Protein AF-A0A846XDI3-F1 (afdb_monomer)

Nearest PDB structures (foldseek):
  8opx-assembly1_C  TM=9.085E-01  e=6.953E-46  Mycobacterium tuberculosis H37Rv
  8oqv-assembly1_D  TM=9.096E-01  e=8.017E-44  Mycobacterium tuberculosis H37Rv
  8gqj-assembly1_A  TM=9.078E-01  e=5.969E-42  Pseudomonas aeruginosa PAO1
  1wl4-assembly1_A  TM=8.939E-01  e=2.197E-42  Homo sapiens
  6arl-assembly1_B  TM=8.834E-01  e=3.616E-35  Aspergillus fumigatus Af293

Solvent-accessible surface area (backbone atoms only — not comparable to full-atom values): 19401 Å² total; per-residue (Å²): 117,50,56,38,20,33,54,49,45,39,22,40,35,27,17,29,59,77,37,72,46,37,66,50,52,51,25,52,52,35,7,53,36,51,48,52,54,29,58,79,65,79,44,79,49,78,75,38,57,34,35,30,16,4,35,53,66,56,42,76,73,41,24,94,40,29,41,39,50,4,42,51,69,55,70,41,53,85,85,46,49,49,42,53,40,68,50,37,39,24,8,5,39,51,17,39,43,52,38,48,50,35,24,34,72,66,78,32,50,24,28,36,15,16,12,33,27,50,35,50,73,52,47,90,60,64,76,52,50,88,87,41,86,86,49,62,101,57,46,73,72,48,49,76,79,44,65,82,57,54,72,71,55,10,41,31,47,43,19,56,77,66,69,53,51,55,68,59,31,30,48,50,28,32,49,22,22,53,25,29,49,50,30,59,74,70,50,72,53,62,91,35,49,42,70,42,80,19,52,37,59,49,101,85,69,47,76,78,50,69,43,81,43,77,60,59,56,40,61,59,97,68,46,53,72,64,42,69,73,53,64,40,77,47,75,92,41,88,72,64,50,61,50,23,86,57,25,20,35,34,64,8,19,30,21,14,34,32,40,34,26,19,48,68,52,29,59,76,70,71,46,63,64,43,26,32,62,76,46,63,49,78,41,81,46,60,44,54,48,17,45,61,10,35,46,65,17,4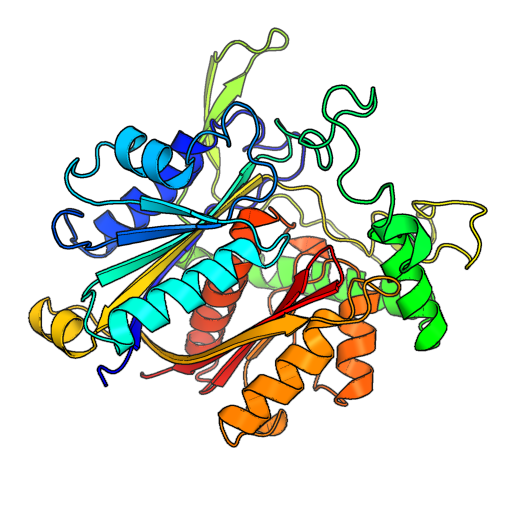7,54,55,50,30,62,73,69,74,47,60,77,86,65,46,50,33,33,29,58,57,24,65,29,34,38,46,49,53,48,43,32,63,78,66,68,51,65,66,85,33,42,36,67,54,22,35,16,45,12,45,31,40,15,42,4,8,41,31,28,40,33,49,34,50,33,55,55,47,27,58,74,70,69,35,51,27,25,39,29,31,22,39,10,69,82,6,19,10,24,22,37,36,37,35,51,70,111

Secondary structure (DSSP, 8-state):
-PPEEEEEEEE---EETTSTTTT--HHHHHHHHHHHHHHTTT--STT--EEEEE-S--SGGGTTTHHHHHHHHTT--TT--EEEE-BTBTHHHHHHHHHHHHHHHTS-SEEEEEEEEETTTS-TTTTS-TT-TT--TT-THHHHHS----HHHHHHHHHHHTT--HHHHHHHHHHHHHHHHHHHHTTTTGGGBPPEEEEEE-TTS-EEEEEEE-S-S------HHHHHTSPBSSTT-SSPP--BTTSBPPPEEEEEEEEEEEHHHHHHTTPPP-EEEEEEEEEE--TTT---THHHHHHHHHHHHT--GGG-SEEEE--SBHHHHHHHHHHHT--TTSBSTT--HHHH---TTTHHHHHHHHHHHHHHHHT-SEEEEEEEETTTEEEEEEEEE--

pLDDT: mean 96.47, std 4.74, range [61.22, 98.94]

Radius of gyration: 19.84 Å; Cα contacts (8 Å, |Δi|>4): 1011; chains: 1; bounding box: 53×51×56 Å

Sequence (395 aa):
MSQVVIVDAVRSPIGKRKGGLAHMHSNELLGDVLAGLLERNDLTGAEVDHVVGGCVLQLGMQAANVTRNAWLSAGLPLEVPAATINAQCGSSQEALRMAQAQIASGEADIVIACGVEVMSRIPLGSNVPREGRYGNPRDGRYATVHEPTIQFEGADRIAEHWNLDRSLLDRYAETSQNRAALAWEQNRFGSQIIAIEAPVVDDHGRAVGTKKITRDEGMRPTTTEGLAQLRTVQPGRVPAGRHTAGNSSQVSDGASAVLLMSSEKADRLGLRPRARVVGSVLVGTDPVLMLTGPIPATEKILARAGLGLSDIDVVEINEAFASVVCAWAYEYGADMDRVNVNGGAIALGHPVGATGTILITKALYELERVGGRFGLTTMCCGGGLGTGTIIERLS

Foldseek 3Di:
DFFKFFLAKAKAAWAFQVGQALLPQFLQQQLLQVVVGQVVQVHLLPQAQEEEFFDAQQDDSNHDFSVLSSCVVNVGDPPYYYGYDYPFLCRLVVQVQVVVVCQVVVVHFKYKRKYWFNCNVPPPCNSCDPVCPVHDPCDDVNVVVAPPDDPQQLLLVLCVVQVPALLNLLVLLQQLLVLQVVCVVVVLRQVRHRWDFGFDADPVRHGPGTDIDRHQDQHDNGDSVNSVPFDFPDPPDPVHGSDGLSFAFGRITMMMMIMMGRPVVCVVSVRDGFKTWLHKDKDFARLSSQWLAQQVQVVVSCVVSVHALVLAQAEEEASRGSSNVVSSCVNRVHDVCRYSSNHHRSRRGRSSRGVSSVSVNSQSSVCVVVVRFKYKYKTGGHRGMIMIIIMGTDD

Mean predicted aligned error: 3.22 Å

Structure (mmCIF, N/CA/C/O backbone):
data_AF-A0A846XDI3-F1
#
_entry.id   AF-A0A846XDI3-F1
#
loop_
_atom_site.group_PDB
_atom_site.id
_atom_site.type_symbol
_atom_site.label_atom_id
_atom_site.label_alt_id
_atom_site.label_comp_id
_atom_site.label_asym_id
_atom_site.label_entity_id
_atom_site.label_seq_id
_atom_site.pdbx_PDB_ins_code
_atom_site.Cartn_x
_atom_site.Cartn_y
_atom_site.Cartn_z
_atom_site.occupancy
_atom_site.B_iso_or_equiv
_atom_site.auth_seq_id
_atom_site.auth_comp_id
_atom_site.auth_asym_id
_atom_site.auth_atom_id
_atom_site.pdbx_PDB_model_num
ATOM 1 N N . MET A 1 1 ? -16.725 -15.491 17.345 1.00 61.22 1 MET A N 1
ATOM 2 C CA . MET A 1 1 ? -15.590 -14.746 16.764 1.00 61.22 1 MET A CA 1
ATOM 3 C C . MET A 1 1 ? -16.071 -13.335 16.532 1.00 61.22 1 MET A C 1
ATOM 5 O O . MET A 1 1 ? -17.163 -13.186 15.991 1.00 61.22 1 MET A O 1
ATOM 9 N N . SER A 1 2 ? -15.308 -12.343 16.975 1.00 81.19 2 SER A N 1
ATOM 10 C CA . SER A 1 2 ? -15.668 -10.935 16.815 1.00 81.19 2 SER A CA 1
ATOM 11 C C . SER A 1 2 ? -15.652 -10.556 15.335 1.00 81.19 2 SER A C 1
ATOM 13 O O . SER A 1 2 ? -14.736 -10.933 14.601 1.00 81.19 2 SER A O 1
ATOM 15 N N . GLN A 1 3 ? -16.673 -9.834 14.876 1.00 93.44 3 GLN A N 1
ATOM 16 C CA . GLN A 1 3 ? -16.677 -9.284 13.524 1.00 93.44 3 GLN A CA 1
ATOM 17 C C . GLN A 1 3 ? -15.628 -8.169 13.447 1.00 93.44 3 GLN A C 1
ATOM 19 O O . GLN A 1 3 ? -15.707 -7.193 14.190 1.00 93.44 3 GLN A O 1
ATOM 24 N N . VAL A 1 4 ? -14.650 -8.319 12.552 1.00 98.31 4 VAL A N 1
ATOM 25 C CA . VAL A 1 4 ? -13.593 -7.321 12.340 1.00 98.31 4 VAL A CA 1
ATOM 26 C C . VAL A 1 4 ? -14.058 -6.298 11.313 1.00 98.31 4 VAL A C 1
ATOM 28 O O . VAL A 1 4 ? -14.376 -6.652 10.170 1.00 98.31 4 VAL A O 1
ATOM 31 N N . VAL A 1 5 ? -14.071 -5.032 11.712 1.00 98.75 5 VAL A N 1
ATOM 32 C CA . VAL A 1 5 ? -14.507 -3.912 10.881 1.00 98.75 5 VAL A CA 1
ATOM 33 C C . VAL A 1 5 ? -13.380 -2.917 10.647 1.00 98.75 5 VAL A C 1
ATOM 35 O O . VAL A 1 5 ? -12.508 -2.737 11.490 1.00 98.75 5 VAL A O 1
ATOM 38 N N . ILE A 1 6 ? -13.408 -2.276 9.484 1.00 98.88 6 ILE A N 1
ATOM 39 C CA . ILE A 1 6 ? -12.600 -1.105 9.162 1.00 98.88 6 ILE A CA 1
ATOM 40 C C . ILE A 1 6 ? -13.433 0.123 9.520 1.00 98.88 6 ILE A C 1
ATOM 42 O O . ILE A 1 6 ? -14.530 0.303 8.981 1.00 98.88 6 ILE A O 1
ATOM 46 N N . VAL A 1 7 ? -12.908 0.950 10.420 1.00 98.75 7 VAL A N 1
ATOM 47 C CA . VAL A 1 7 ? -13.527 2.221 10.825 1.00 98.75 7 VAL A CA 1
ATOM 48 C C . VAL A 1 7 ? -13.012 3.372 9.977 1.00 98.75 7 VAL A C 1
ATOM 50 O O . VAL A 1 7 ? -13.796 4.212 9.553 1.00 98.75 7 VAL A O 1
ATOM 53 N N . ASP A 1 8 ? -11.717 3.391 9.665 1.00 98.81 8 ASP A N 1
ATOM 54 C CA . ASP A 1 8 ? -11.138 4.399 8.782 1.00 98.81 8 ASP A CA 1
ATOM 55 C C . ASP A 1 8 ? -9.862 3.885 8.104 1.00 98.81 8 ASP A C 1
ATOM 57 O O . ASP A 1 8 ? -9.258 2.898 8.533 1.00 98.81 8 ASP A O 1
ATOM 61 N N . ALA A 1 9 ? -9.466 4.533 7.014 1.00 98.88 9 ALA A N 1
ATOM 62 C CA . ALA A 1 9 ? -8.276 4.190 6.253 1.00 98.88 9 ALA A CA 1
ATOM 63 C C . ALA A 1 9 ? -7.713 5.438 5.571 1.00 98.88 9 ALA A C 1
ATOM 65 O O . ALA A 1 9 ? -8.425 6.143 4.860 1.00 98.88 9 ALA A O 1
ATOM 66 N N . VAL A 1 10 ? -6.424 5.708 5.752 1.00 98.94 10 VAL A N 1
ATOM 67 C CA . VAL A 1 10 ? -5.772 6.905 5.212 1.00 98.94 10 VAL A CA 1
ATOM 68 C C . VAL A 1 10 ? -4.392 6.590 4.653 1.00 98.94 10 VAL A C 1
ATOM 70 O O . VAL A 1 10 ? -3.795 5.545 4.922 1.00 98.94 10 VAL A O 1
ATOM 73 N N . ARG A 1 11 ? -3.871 7.502 3.840 1.00 98.94 11 ARG A N 1
ATOM 74 C CA . ARG A 1 11 ? -2.534 7.420 3.258 1.00 98.94 11 ARG A CA 1
ATOM 75 C C . ARG A 1 11 ? -1.904 8.798 3.129 1.00 98.94 11 ARG A C 1
ATOM 77 O O . ARG A 1 11 ? -2.608 9.799 3.031 1.00 98.94 11 ARG A O 1
ATOM 84 N N . SER A 1 12 ? -0.582 8.850 3.066 1.00 98.94 12 SER A N 1
ATOM 85 C CA . SER A 1 12 ? 0.106 10.027 2.548 1.00 98.94 12 SER A CA 1
ATOM 86 C C . 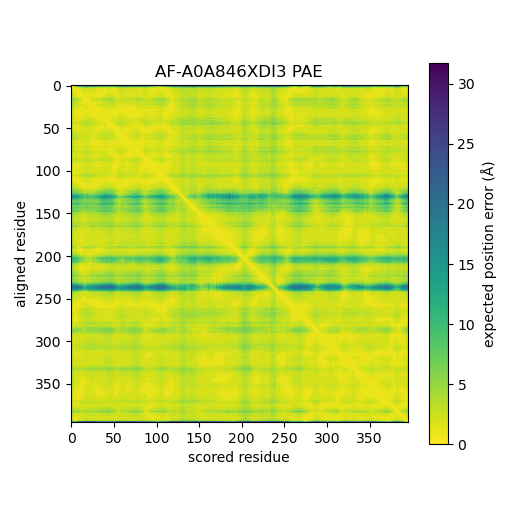SER A 1 12 ? -0.166 10.171 1.039 1.00 98.94 12 SER A C 1
ATOM 88 O O . SER A 1 12 ? -0.580 9.207 0.371 1.00 98.94 12 SER A O 1
ATOM 90 N N . PRO A 1 13 ? 0.138 11.333 0.439 1.00 98.69 13 PRO A N 1
ATOM 91 C CA . PRO A 1 13 ? 0.445 11.376 -0.980 1.00 98.69 13 PRO A CA 1
ATOM 92 C C . PRO A 1 13 ? 1.602 10.423 -1.290 1.00 98.69 13 PRO A C 1
ATOM 94 O O . PRO A 1 13 ? 2.444 10.149 -0.431 1.00 98.69 13 PRO A O 1
ATOM 97 N N . ILE A 1 14 ? 1.653 9.925 -2.517 1.00 98.88 14 ILE A N 1
ATOM 98 C CA . ILE A 1 14 ? 2.752 9.103 -3.006 1.00 98.88 14 ILE A CA 1
ATOM 99 C C . ILE A 1 14 ? 3.731 10.012 -3.750 1.00 98.88 14 ILE A C 1
ATOM 101 O O . ILE A 1 14 ? 3.428 10.565 -4.812 1.00 98.88 14 ILE A O 1
ATOM 105 N N . GLY A 1 15 ? 4.918 10.173 -3.169 1.00 98.50 15 GLY A N 1
ATOM 106 C CA . GLY A 1 15 ? 6.022 10.907 -3.772 1.00 98.50 15 GLY A CA 1
ATOM 107 C C . GLY A 1 15 ? 6.727 10.055 -4.822 1.00 98.50 15 GLY A C 1
ATOM 108 O O . GLY A 1 15 ? 6.882 8.843 -4.657 1.00 98.50 15 GLY A O 1
ATOM 109 N N . LYS A 1 16 ? 7.190 10.674 -5.907 1.00 97.69 16 LYS A N 1
ATOM 110 C CA . LYS A 1 16 ? 8.084 9.990 -6.856 1.00 97.69 16 LYS A CA 1
ATOM 111 C C . LYS A 1 16 ? 9.509 9.979 -6.306 1.00 97.69 16 LYS A C 1
ATOM 113 O O . LYS A 1 16 ? 9.864 10.816 -5.481 1.00 97.69 16 LYS A O 1
ATOM 118 N N . ARG A 1 17 ? 10.375 9.098 -6.814 1.00 96.31 17 ARG A N 1
ATOM 119 C CA . ARG A 1 17 ? 11.804 9.126 -6.462 1.00 96.31 17 ARG A CA 1
ATOM 120 C C . ARG A 1 17 ? 12.406 10.524 -6.681 1.00 96.31 17 ARG A C 1
ATOM 122 O O . ARG A 1 17 ? 12.329 11.046 -7.794 1.00 96.31 17 ARG A O 1
ATOM 129 N N . LYS A 1 18 ? 13.079 11.075 -5.662 1.00 94.62 18 LYS A N 1
ATOM 130 C CA . LYS A 1 18 ? 13.592 12.468 -5.633 1.00 94.62 18 LYS A CA 1
ATOM 131 C C . LYS A 1 18 ? 12.487 13.538 -5.740 1.00 94.62 18 LYS A C 1
ATOM 133 O O . LYS A 1 18 ? 12.727 14.625 -6.258 1.00 94.62 18 LYS A O 1
ATOM 138 N N . GLY A 1 19 ? 11.274 13.193 -5.326 1.00 96.44 19 GLY A N 1
ATOM 139 C CA . GLY A 1 19 ? 10.112 14.069 -5.266 1.00 96.44 19 GLY A CA 1
ATOM 140 C C . GLY A 1 19 ? 9.956 14.765 -3.915 1.00 96.44 19 GLY A C 1
ATOM 141 O O . GLY A 1 19 ? 10.907 14.859 -3.140 1.00 96.44 19 GLY A O 1
ATOM 142 N N . GLY A 1 20 ? 8.750 15.249 -3.623 1.00 96.88 20 GLY A N 1
ATOM 143 C CA . GLY A 1 20 ? 8.457 16.064 -2.443 1.00 96.88 20 GLY A CA 1
ATOM 144 C C . GLY A 1 20 ? 8.664 15.347 -1.110 1.00 96.88 20 GLY A C 1
ATOM 145 O O . GLY A 1 20 ? 8.985 15.996 -0.124 1.00 96.88 20 GLY A O 1
ATOM 146 N N . LEU A 1 21 ? 8.549 14.016 -1.083 1.00 98.06 21 LEU A N 1
ATOM 147 C CA . LEU A 1 21 ? 8.751 13.201 0.123 1.00 98.06 21 LEU A CA 1
ATOM 148 C C . LEU A 1 21 ? 10.166 12.610 0.239 1.00 98.06 21 LEU A C 1
ATOM 150 O O . LEU A 1 21 ? 10.461 11.907 1.202 1.00 98.06 21 LEU A O 1
ATOM 154 N N . ALA A 1 22 ? 11.069 12.901 -0.702 1.00 96.94 22 ALA A N 1
ATOM 155 C CA . ALA A 1 22 ? 12.364 12.224 -0.803 1.00 96.94 22 ALA A CA 1
ATOM 156 C C . ALA A 1 22 ? 13.315 12.462 0.383 1.00 96.94 22 ALA A C 1
ATOM 158 O O . ALA A 1 22 ? 14.290 11.726 0.545 1.00 96.94 22 ALA A O 1
ATOM 159 N N . HIS A 1 23 ? 13.057 13.499 1.180 1.00 95.94 23 HIS A N 1
ATOM 160 C CA . HIS A 1 23 ? 13.852 13.875 2.350 1.00 95.94 23 HIS A CA 1
ATOM 161 C C . HIS A 1 23 ? 13.124 13.645 3.677 1.00 95.94 23 HIS A C 1
ATOM 163 O O . HIS A 1 23 ? 13.690 13.953 4.723 1.00 95.94 23 HIS A O 1
ATOM 169 N N . MET A 1 24 ? 11.913 13.082 3.646 1.00 97.06 24 MET A N 1
ATOM 170 C CA . MET A 1 24 ? 11.201 12.697 4.862 1.00 97.06 24 MET A CA 1
ATOM 171 C C . MET A 1 24 ? 11.968 11.626 5.625 1.00 97.06 24 MET A C 1
ATOM 173 O O . MET A 1 24 ? 12.475 10.677 5.019 1.00 97.06 24 MET A O 1
ATOM 177 N N . HIS A 1 25 ? 11.983 11.723 6.955 1.00 97.75 25 HIS A N 1
ATOM 178 C CA . HIS A 1 25 ? 12.324 10.576 7.779 1.00 97.75 25 HIS A CA 1
ATOM 179 C C . HIS A 1 25 ? 11.159 9.564 7.759 1.00 97.75 25 HIS A C 1
ATOM 181 O O . HIS A 1 25 ? 10.000 9.949 7.860 1.00 97.75 25 HIS A O 1
ATOM 187 N N . SER A 1 26 ? 11.425 8.257 7.658 1.00 98.25 26 SER A N 1
ATOM 188 C CA . SER A 1 26 ? 10.387 7.215 7.561 1.00 98.25 26 SER A CA 1
ATOM 189 C C . SER A 1 26 ? 9.523 7.145 8.816 1.00 98.25 26 SER A C 1
ATOM 191 O O . SER A 1 26 ? 8.316 6.951 8.709 1.00 98.25 26 SER A O 1
ATOM 193 N N . ASN A 1 27 ? 10.131 7.347 9.991 1.00 98.50 27 ASN A N 1
ATOM 194 C CA . ASN A 1 27 ? 9.398 7.439 11.258 1.00 98.50 27 ASN A CA 1
ATOM 195 C C . ASN A 1 27 ? 8.446 8.643 11.288 1.00 98.50 27 ASN A C 1
ATOM 197 O O . ASN A 1 27 ? 7.336 8.499 11.775 1.00 98.50 27 ASN A O 1
ATOM 201 N N . GLU A 1 28 ? 8.859 9.799 10.760 1.00 98.50 28 GLU A N 1
ATOM 202 C CA . GLU A 1 28 ? 8.017 11.003 10.709 1.00 98.50 28 GLU A CA 1
ATOM 203 C C . GLU A 1 28 ? 6.890 10.816 9.691 1.00 98.50 28 GLU A C 1
ATOM 205 O O . GLU A 1 28 ? 5.731 10.981 10.032 1.00 98.50 28 GLU A O 1
ATOM 210 N N . LEU A 1 29 ? 7.199 10.335 8.480 1.00 98.88 29 LEU A N 1
ATOM 211 C CA . LEU A 1 29 ? 6.191 10.094 7.445 1.00 98.88 29 LEU A CA 1
ATOM 212 C C . LEU A 1 29 ? 5.101 9.111 7.896 1.00 98.88 29 LEU A C 1
ATOM 214 O O . LEU A 1 29 ? 3.918 9.349 7.665 1.00 98.88 29 LEU A O 1
ATOM 218 N N . LEU A 1 30 ? 5.486 7.989 8.512 1.00 98.94 30 LEU A N 1
ATOM 219 C CA . LEU A 1 30 ? 4.510 7.043 9.052 1.00 98.94 30 LEU A CA 1
ATOM 220 C C . LEU A 1 30 ? 3.821 7.602 10.304 1.00 98.94 30 LEU A C 1
ATOM 222 O O . LEU A 1 30 ? 2.625 7.386 10.476 1.00 98.94 30 LEU A O 1
ATOM 226 N N . GLY A 1 31 ? 4.558 8.318 11.154 1.00 98.88 31 GLY A N 1
ATOM 227 C CA . GLY A 1 31 ? 4.043 8.954 12.362 1.00 98.88 31 GLY A CA 1
ATOM 228 C C . GLY A 1 31 ? 2.932 9.957 12.060 1.00 98.88 31 GLY A C 1
ATOM 229 O O . GLY A 1 31 ? 1.862 9.853 12.649 1.00 98.88 31 GLY A O 1
ATOM 230 N N . ASP A 1 32 ? 3.133 10.835 11.077 1.00 98.88 32 ASP A N 1
ATOM 231 C CA . ASP A 1 32 ? 2.143 11.814 10.614 1.00 98.88 32 ASP A CA 1
ATOM 232 C C . ASP A 1 32 ? 0.864 11.131 10.114 1.00 98.88 32 ASP A C 1
ATOM 234 O O . ASP A 1 32 ? -0.247 11.562 10.416 1.00 98.88 32 ASP A O 1
ATOM 238 N N . VAL A 1 33 ? 1.002 10.027 9.371 1.00 98.94 33 VAL A N 1
ATOM 239 C CA . VAL A 1 33 ? -0.145 9.247 8.882 1.00 98.94 33 VAL A CA 1
ATOM 240 C C . VAL A 1 33 ? -0.898 8.573 10.034 1.00 98.94 33 VAL A C 1
ATOM 242 O O . VAL A 1 33 ? -2.128 8.554 10.018 1.00 98.94 33 VAL A O 1
ATOM 245 N N . LEU A 1 34 ? -0.190 8.030 11.028 1.00 98.94 34 LEU A N 1
ATOM 246 C CA . LEU A 1 34 ? -0.795 7.406 12.210 1.00 98.94 34 LEU A CA 1
ATOM 247 C C . LEU A 1 34 ? -1.503 8.440 13.095 1.00 98.94 34 LEU A C 1
ATOM 249 O O . LEU A 1 34 ? -2.652 8.228 13.473 1.00 98.94 34 LEU A O 1
ATOM 253 N N . ALA A 1 35 ? -0.850 9.566 13.382 1.00 98.81 35 ALA A N 1
ATOM 254 C CA . ALA A 1 35 ? -1.432 10.658 14.153 1.00 98.81 35 ALA A CA 1
ATOM 255 C C . ALA A 1 35 ? -2.651 11.250 13.436 1.00 98.81 35 ALA A C 1
ATOM 257 O O . ALA A 1 35 ? -3.713 11.367 14.039 1.00 98.81 35 ALA A O 1
ATOM 258 N N . GLY A 1 36 ? -2.541 11.517 12.131 1.00 98.75 36 GLY A N 1
ATOM 259 C CA . GLY A 1 36 ? -3.647 12.034 11.328 1.00 98.75 36 GLY A CA 1
ATOM 260 C C . GLY A 1 36 ? -4.832 11.069 11.216 1.00 98.75 36 GLY A C 1
ATOM 261 O O . GLY A 1 36 ? -5.969 11.523 11.118 1.00 98.75 36 GLY A O 1
ATOM 262 N N . LEU A 1 37 ? -4.598 9.748 11.252 1.00 98.88 37 LEU A N 1
ATOM 263 C CA . LEU A 1 37 ? -5.659 8.735 11.347 1.00 98.88 37 LEU A CA 1
ATOM 264 C C . LEU A 1 37 ? -6.386 8.803 12.696 1.00 98.88 37 LEU A C 1
ATOM 266 O O . LEU A 1 37 ? -7.610 8.725 12.723 1.00 98.88 37 LEU A O 1
ATOM 270 N N . LEU A 1 38 ? -5.651 8.922 13.802 1.00 98.81 38 LEU A N 1
ATOM 271 C CA . LEU A 1 38 ? -6.233 8.972 15.144 1.00 98.81 38 LEU A CA 1
ATOM 272 C C . LEU A 1 38 ? -6.988 10.284 15.387 1.00 98.81 38 LEU A C 1
ATOM 274 O O . LEU A 1 38 ? -8.137 10.248 15.818 1.00 98.81 38 LEU A O 1
ATOM 278 N N . GLU A 1 39 ? -6.381 11.419 15.029 1.00 98.44 39 GLU A N 1
ATOM 279 C CA . GLU A 1 39 ? -6.948 12.761 15.207 1.00 98.44 39 GLU A CA 1
ATOM 280 C C . GLU A 1 39 ? -8.316 12.890 14.531 1.00 98.44 39 GLU A C 1
ATOM 282 O O . GLU A 1 39 ? -9.282 13.313 15.157 1.00 98.44 39 GLU A O 1
ATOM 287 N N . ARG A 1 40 ? -8.443 12.454 13.271 1.00 97.81 40 ARG A N 1
ATOM 288 C CA . ARG A 1 40 ? -9.714 12.547 12.527 1.00 97.81 40 ARG A CA 1
ATOM 289 C C . ARG A 1 40 ? -10.802 11.571 12.996 1.00 97.81 40 ARG A C 1
ATOM 291 O O . ARG A 1 40 ? -11.914 11.637 12.478 1.00 97.81 40 ARG A O 1
ATOM 298 N N . ASN A 1 41 ? -10.469 10.648 13.899 1.00 98.38 41 ASN A N 1
ATOM 299 C CA . ASN A 1 41 ? -11.403 9.708 14.523 1.00 98.38 41 ASN A CA 1
ATOM 300 C C . ASN A 1 41 ? -11.566 9.978 16.029 1.00 98.38 41 ASN A C 1
ATOM 302 O O . ASN A 1 41 ? -12.095 9.122 16.732 1.00 98.38 41 ASN A O 1
ATOM 306 N N . ASP A 1 42 ? -11.102 11.132 16.525 1.00 97.81 42 ASP A N 1
ATOM 307 C CA . ASP A 1 42 ? -11.184 11.526 17.937 1.00 97.81 42 ASP A CA 1
ATOM 308 C C . ASP A 1 42 ? -10.596 10.474 18.906 1.00 97.81 42 ASP A C 1
ATOM 310 O O . ASP A 1 42 ? -11.068 10.297 20.031 1.00 97.81 42 ASP A O 1
ATOM 314 N N . LEU A 1 43 ? -9.548 9.763 18.471 1.00 98.38 43 LEU A N 1
ATOM 315 C CA . LEU A 1 43 ? -8.833 8.773 19.278 1.00 98.38 43 LEU A CA 1
ATOM 316 C C . LEU A 1 43 ? -7.537 9.358 19.836 1.00 98.38 43 LEU A C 1
ATOM 318 O O . LEU A 1 43 ? -6.780 10.026 19.134 1.00 98.38 43 LEU A O 1
ATOM 322 N N . THR A 1 44 ? -7.237 9.045 21.096 1.00 97.25 44 THR A N 1
ATOM 323 C CA . THR A 1 44 ? -5.984 9.472 21.741 1.00 97.25 44 THR A CA 1
ATOM 324 C C . THR A 1 44 ? -4.819 8.528 21.439 1.00 97.25 44 THR A C 1
ATOM 326 O O . THR A 1 44 ? -3.656 8.860 21.670 1.00 97.25 44 THR A O 1
ATOM 329 N N . GLY A 1 45 ? -5.130 7.331 20.940 1.00 97.69 45 GLY A N 1
ATOM 330 C CA . GLY A 1 45 ? -4.178 6.252 20.719 1.00 97.69 45 GLY A CA 1
ATOM 331 C C . GLY A 1 45 ? -4.020 5.347 21.938 1.00 97.69 45 GLY A C 1
ATOM 332 O O . GLY A 1 45 ? -3.534 4.235 21.778 1.00 97.69 45 GLY A O 1
ATOM 333 N N . ALA A 1 46 ? -4.469 5.759 23.130 1.00 97.88 46 ALA A N 1
ATOM 334 C CA . ALA A 1 46 ? -4.428 4.924 24.335 1.00 97.88 46 ALA A CA 1
ATOM 335 C C . ALA A 1 46 ? -5.408 3.742 24.257 1.00 97.88 46 ALA A C 1
ATOM 337 O O . ALA A 1 46 ? -5.295 2.779 25.010 1.00 97.88 46 ALA A O 1
ATOM 338 N N . GLU A 1 47 ? -6.378 3.819 23.346 1.00 98.00 47 GLU A N 1
ATOM 339 C CA . GLU A 1 47 ? -7.353 2.772 23.076 1.00 98.00 47 GLU A CA 1
ATOM 340 C C . GLU A 1 47 ? -6.801 1.672 22.153 1.00 98.00 47 GLU A C 1
ATOM 342 O O . GLU A 1 47 ? -7.438 0.629 22.030 1.00 98.00 47 GLU A O 1
ATOM 347 N N . VAL A 1 48 ? -5.669 1.913 21.479 1.00 98.75 48 VAL A N 1
ATOM 348 C CA . VAL A 1 48 ? -5.074 0.990 20.503 1.00 98.75 48 VAL A CA 1
ATOM 349 C C . VAL A 1 48 ? -4.309 -0.113 21.224 1.00 98.75 48 VAL A C 1
ATOM 351 O O . VAL A 1 48 ? -3.373 0.159 21.969 1.00 98.75 48 VAL A O 1
ATOM 354 N N . ASP A 1 49 ? -4.652 -1.369 20.946 1.00 98.75 49 ASP A N 1
ATOM 355 C CA . ASP A 1 49 ? -4.005 -2.518 21.582 1.00 98.75 49 ASP A CA 1
ATOM 356 C C . ASP A 1 49 ? -2.684 -2.892 20.894 1.00 98.75 49 ASP A C 1
ATOM 358 O O . ASP A 1 49 ? -1.766 -3.395 21.539 1.00 98.75 49 ASP A O 1
ATOM 362 N N . HIS A 1 50 ? -2.570 -2.666 19.578 1.00 98.75 50 HIS A N 1
ATOM 363 C CA . HIS A 1 50 ? -1.372 -3.000 18.803 1.00 98.75 50 HIS A CA 1
ATOM 364 C C . HIS A 1 50 ? -1.308 -2.235 17.472 1.00 98.75 50 HIS A C 1
ATOM 366 O O . HIS A 1 50 ? -2.324 -1.955 16.832 1.00 98.75 50 HIS A O 1
ATOM 372 N N . VAL A 1 51 ? -0.092 -1.955 17.001 1.00 98.94 51 VAL A N 1
ATOM 373 C CA . VAL A 1 51 ? 0.167 -1.478 15.636 1.00 98.94 51 VAL A CA 1
ATOM 374 C C . VAL A 1 51 ? 1.062 -2.460 14.887 1.00 98.94 51 VAL A C 1
ATOM 376 O O . VAL A 1 51 ? 2.199 -2.711 15.284 1.00 98.94 51 VAL A O 1
ATOM 379 N N . VAL A 1 52 ? 0.593 -2.985 13.759 1.00 98.88 52 VAL A N 1
ATOM 380 C CA . VAL A 1 52 ? 1.391 -3.867 12.895 1.00 98.88 52 VAL A CA 1
ATOM 381 C C . VAL A 1 52 ? 1.658 -3.148 11.581 1.00 98.88 52 VAL A C 1
ATOM 383 O O . VAL A 1 52 ? 0.723 -2.702 10.918 1.00 98.88 52 VAL A O 1
ATOM 386 N N . GLY A 1 53 ? 2.925 -3.025 11.188 1.00 98.81 53 GLY A N 1
ATOM 387 C CA . GLY A 1 53 ? 3.309 -2.261 10.004 1.00 98.81 53 GLY A CA 1
ATOM 388 C C . GLY A 1 53 ? 4.173 -3.026 9.010 1.00 98.81 53 GLY A C 1
ATOM 389 O O . GLY A 1 53 ? 5.065 -3.786 9.380 1.00 98.81 53 GLY A O 1
ATOM 390 N N . GLY A 1 54 ? 3.930 -2.802 7.721 1.00 98.81 54 GLY A N 1
ATOM 391 C CA . GLY A 1 54 ? 4.745 -3.325 6.631 1.00 98.81 54 GLY A CA 1
ATOM 392 C C . GLY A 1 54 ? 5.905 -2.403 6.252 1.00 98.81 54 GLY A C 1
ATOM 393 O O . GLY A 1 54 ? 5.704 -1.215 6.005 1.00 98.81 54 GLY A O 1
ATOM 394 N N . CYS A 1 55 ? 7.113 -2.959 6.149 1.00 98.75 55 CYS A N 1
ATOM 395 C CA . CYS A 1 55 ? 8.288 -2.274 5.602 1.00 98.75 55 CYS A CA 1
ATOM 396 C C . CYS A 1 55 ? 9.240 -3.303 4.983 1.00 98.75 55 CYS A C 1
ATOM 398 O O . CYS A 1 55 ? 9.620 -4.276 5.646 1.00 98.75 55 CYS A O 1
ATOM 400 N N . VAL A 1 56 ? 9.630 -3.101 3.720 1.00 97.88 56 VAL A N 1
ATOM 401 C CA . VAL A 1 56 ? 10.472 -4.066 2.999 1.00 97.88 56 VAL A CA 1
ATOM 402 C C . VAL A 1 56 ? 11.947 -3.780 3.237 1.00 97.88 56 VAL A C 1
ATOM 404 O O . VAL A 1 56 ? 12.709 -4.687 3.589 1.00 97.88 56 VAL A O 1
ATOM 407 N N . LEU A 1 57 ? 12.377 -2.530 3.054 1.00 96.69 57 LEU A N 1
ATOM 408 C CA . LEU A 1 57 ? 13.787 -2.159 3.124 1.00 96.69 57 LEU A CA 1
ATOM 409 C C . LEU A 1 57 ? 14.149 -1.742 4.549 1.00 96.69 57 LEU A C 1
ATOM 411 O O . LEU A 1 57 ? 14.441 -0.581 4.824 1.00 96.69 57 LEU A O 1
ATOM 415 N N . GLN A 1 58 ? 14.137 -2.706 5.471 1.00 97.00 58 GLN A N 1
ATOM 416 C CA . GLN A 1 58 ? 14.416 -2.485 6.895 1.00 97.00 58 GLN A CA 1
ATOM 417 C C . GLN A 1 58 ? 15.909 -2.225 7.167 1.00 97.00 58 GLN A C 1
ATOM 419 O O . GLN A 1 58 ? 16.618 -3.048 7.744 1.00 97.00 58 GLN A O 1
ATOM 424 N N . LEU A 1 59 ? 16.400 -1.073 6.715 1.00 96.19 59 LEU A N 1
ATOM 425 C CA . LEU A 1 59 ? 17.782 -0.616 6.833 1.00 96.19 59 LEU A CA 1
ATOM 426 C C . LEU A 1 59 ? 17.806 0.838 7.321 1.00 96.19 59 LEU A C 1
ATOM 428 O O . LEU A 1 59 ? 16.969 1.641 6.922 1.00 96.19 59 LEU A O 1
ATOM 432 N N . GLY A 1 60 ? 18.783 1.202 8.157 1.00 96.31 60 GLY A N 1
ATOM 433 C CA . GLY A 1 60 ? 18.960 2.584 8.619 1.00 96.31 60 GLY A CA 1
ATOM 434 C C . GLY A 1 60 ? 17.695 3.143 9.277 1.00 96.31 60 GLY A C 1
ATOM 435 O O . GLY A 1 60 ? 17.167 2.541 10.205 1.00 96.31 60 GLY A O 1
ATOM 436 N N . MET A 1 61 ? 17.188 4.263 8.758 1.00 96.44 61 MET A N 1
ATOM 437 C CA . MET A 1 61 ? 15.958 4.927 9.226 1.00 96.44 61 MET A CA 1
ATOM 438 C C . MET A 1 61 ? 14.697 4.042 9.192 1.00 96.44 61 MET A C 1
ATOM 440 O O . MET A 1 61 ? 13.730 4.334 9.887 1.00 96.44 61 MET A O 1
ATOM 444 N N . GLN A 1 62 ? 14.706 2.953 8.419 1.00 98.44 62 GLN A N 1
ATOM 445 C CA . GLN A 1 62 ? 13.604 1.990 8.327 1.00 98.44 62 GLN A CA 1
ATOM 446 C C . GLN A 1 62 ? 13.859 0.682 9.097 1.00 98.44 62 GLN A C 1
ATOM 448 O O . GLN A 1 62 ? 13.044 -0.239 9.035 1.00 98.44 62 GLN A O 1
ATOM 453 N N . ALA A 1 63 ? 14.998 0.557 9.781 1.00 97.25 63 ALA A N 1
ATOM 454 C CA . ALA A 1 63 ? 15.338 -0.617 10.582 1.00 97.25 63 ALA A CA 1
ATOM 455 C C . ALA A 1 63 ? 14.783 -0.519 12.013 1.00 97.25 63 ALA A C 1
ATOM 457 O O . ALA A 1 63 ? 14.096 0.435 12.374 1.00 97.25 63 ALA A O 1
ATOM 458 N N . ALA A 1 64 ? 15.119 -1.522 12.833 1.00 97.19 64 ALA A N 1
ATOM 459 C CA . ALA A 1 64 ? 14.881 -1.525 14.277 1.00 97.19 64 ALA A CA 1
ATOM 460 C C . ALA A 1 64 ? 13.425 -1.198 14.659 1.00 97.19 64 ALA A C 1
ATOM 462 O O . ALA A 1 64 ? 13.181 -0.403 15.562 1.00 97.19 64 ALA A O 1
ATOM 463 N N . ASN A 1 65 ? 12.474 -1.833 13.964 1.00 98.50 65 ASN A N 1
ATOM 464 C CA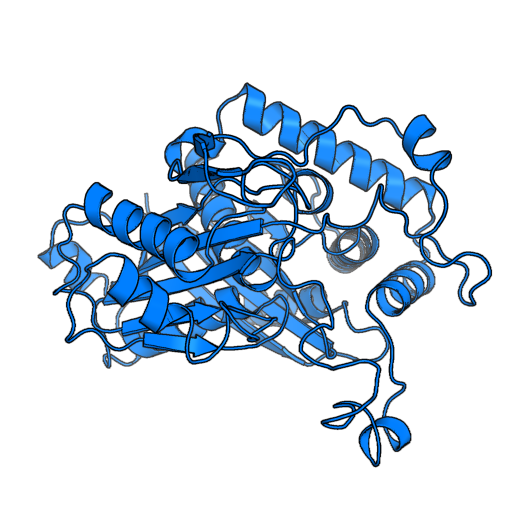 . ASN A 1 65 ? 11.035 -1.647 14.147 1.00 98.50 65 ASN A CA 1
ATOM 465 C C . ASN A 1 65 ? 10.558 -0.213 13.829 1.00 98.50 65 ASN A C 1
ATOM 467 O O . ASN A 1 65 ? 10.133 0.533 14.713 1.00 98.50 65 ASN A O 1
ATOM 471 N N . VAL A 1 66 ? 10.607 0.159 12.542 1.00 98.81 66 VAL A N 1
ATOM 472 C CA . VAL A 1 66 ? 10.144 1.465 12.031 1.00 98.81 66 VAL A CA 1
ATOM 473 C C . VAL A 1 66 ? 8.716 1.796 12.469 1.00 98.81 66 VAL A C 1
ATOM 475 O O . VAL A 1 66 ? 8.432 2.951 12.753 1.00 98.81 66 VAL A O 1
ATOM 478 N N . THR A 1 67 ? 7.831 0.803 12.599 1.00 98.88 67 THR A N 1
ATOM 479 C CA . THR A 1 67 ? 6.451 1.012 13.061 1.00 98.88 67 THR A CA 1
ATOM 480 C C . THR A 1 67 ? 6.403 1.527 14.496 1.00 98.88 67 THR A C 1
ATOM 482 O O . THR A 1 67 ? 5.732 2.521 14.766 1.00 98.88 67 THR A O 1
ATOM 485 N N . ARG A 1 68 ? 7.158 0.908 15.414 1.00 98.88 68 ARG A N 1
ATOM 486 C CA . ARG A 1 68 ? 7.251 1.386 16.800 1.00 98.88 68 ARG A CA 1
ATOM 487 C C . ARG A 1 68 ? 7.927 2.747 16.885 1.00 98.88 68 ARG A C 1
ATOM 489 O O . ARG A 1 68 ? 7.468 3.606 17.631 1.00 98.88 68 ARG A O 1
ATOM 496 N N . ASN A 1 69 ? 8.998 2.947 16.122 1.00 98.81 69 ASN A N 1
ATOM 497 C CA . ASN A 1 69 ? 9.704 4.221 16.132 1.00 98.81 69 ASN A CA 1
ATOM 498 C C . ASN A 1 69 ? 8.826 5.348 15.577 1.00 98.81 69 ASN A C 1
ATOM 500 O O . ASN A 1 69 ? 8.831 6.427 16.147 1.00 98.81 69 ASN A O 1
ATOM 504 N N . ALA A 1 70 ? 8.031 5.095 14.535 1.00 98.88 70 ALA A N 1
ATOM 505 C CA . ALA A 1 70 ? 7.063 6.049 14.000 1.00 98.88 70 ALA A CA 1
ATOM 506 C C . ALA A 1 70 ? 5.984 6.427 15.019 1.00 98.88 70 ALA A C 1
ATOM 508 O O . ALA A 1 70 ? 5.727 7.610 15.223 1.00 98.88 70 ALA A O 1
ATOM 509 N N . TRP A 1 71 ? 5.404 5.430 15.697 1.00 98.88 71 TRP A N 1
ATOM 510 C CA . TRP A 1 71 ? 4.418 5.652 16.757 1.00 98.88 71 TRP A CA 1
ATOM 511 C C . TRP A 1 71 ? 4.965 6.576 17.853 1.00 98.88 71 TRP A C 1
ATOM 513 O O . TRP A 1 71 ? 4.350 7.583 18.195 1.00 98.88 71 TRP A O 1
ATOM 523 N N . LEU A 1 72 ? 6.170 6.283 18.349 1.00 98.81 72 LEU A N 1
ATOM 524 C CA . LEU A 1 72 ? 6.827 7.099 19.370 1.00 98.81 72 LEU A CA 1
ATOM 525 C C . LEU A 1 72 ? 7.260 8.477 18.850 1.00 98.81 72 LEU A C 1
ATOM 527 O O . LEU A 1 72 ? 7.142 9.462 19.574 1.00 98.81 72 LEU A O 1
ATOM 531 N N . SER A 1 73 ? 7.746 8.569 17.609 1.00 98.06 73 SER A N 1
ATOM 532 C CA . SER A 1 73 ? 8.124 9.841 16.978 1.00 98.06 73 SER A CA 1
ATOM 533 C C . SER A 1 73 ? 6.934 10.785 16.809 1.00 98.06 73 SER A C 1
ATOM 535 O O . SER A 1 73 ? 7.120 11.993 16.901 1.00 98.06 73 SER A O 1
ATOM 537 N N . ALA A 1 74 ? 5.725 10.249 16.628 1.00 98.38 74 ALA A N 1
ATOM 538 C CA . ALA A 1 74 ? 4.485 11.020 16.598 1.00 98.38 74 ALA A CA 1
ATOM 539 C C . ALA A 1 74 ? 3.988 11.457 17.993 1.00 98.38 74 ALA A C 1
ATOM 541 O O . ALA A 1 74 ? 2.948 12.100 18.098 1.00 98.38 74 ALA A O 1
ATOM 542 N N . GLY A 1 75 ? 4.700 11.105 19.073 1.00 98.38 75 GLY A N 1
ATOM 543 C CA . GLY A 1 75 ? 4.300 11.426 20.446 1.00 98.38 75 GLY A CA 1
ATOM 544 C C . GLY A 1 75 ? 3.115 10.604 20.963 1.00 98.38 75 GLY A C 1
ATOM 545 O O . GLY A 1 75 ? 2.500 10.989 21.956 1.00 98.38 75 GLY A O 1
ATOM 546 N N . LEU A 1 76 ? 2.787 9.489 20.302 1.00 98.69 76 LEU A N 1
ATOM 547 C CA . LEU A 1 76 ? 1.674 8.621 20.685 1.00 98.69 76 LEU A CA 1
ATOM 548 C C . LEU A 1 76 ? 2.026 7.763 21.923 1.00 98.69 76 LEU A C 1
ATOM 550 O O . LEU A 1 76 ? 3.212 7.569 22.218 1.00 98.69 76 LEU A O 1
ATOM 554 N N . PRO A 1 77 ? 1.024 7.237 22.663 1.00 98.62 77 PRO A N 1
ATOM 555 C CA . PRO A 1 77 ? 1.226 6.630 23.983 1.00 98.62 77 PRO A CA 1
ATOM 556 C C . PRO A 1 77 ? 2.285 5.523 24.039 1.00 98.62 77 PRO A C 1
ATOM 558 O O . PRO A 1 77 ? 2.367 4.653 23.165 1.00 98.62 77 PRO A O 1
ATOM 561 N N . LEU A 1 78 ? 3.100 5.531 25.097 1.00 98.31 78 LEU A N 1
ATOM 562 C CA . LEU A 1 78 ? 4.252 4.636 25.225 1.00 98.31 78 LEU A CA 1
ATOM 563 C C . LEU A 1 78 ? 3.841 3.173 25.422 1.00 98.31 78 LEU A C 1
ATOM 565 O O . LEU A 1 78 ? 4.611 2.284 25.064 1.00 98.31 78 LEU A O 1
ATOM 569 N N . GLU A 1 79 ? 2.654 2.910 25.956 1.00 98.31 79 GLU A N 1
ATOM 570 C CA . GLU A 1 79 ? 2.180 1.576 26.319 1.00 98.31 79 GLU A CA 1
ATOM 571 C C . GLU A 1 79 ? 1.802 0.726 25.100 1.00 98.31 79 GLU A C 1
ATOM 573 O O . GLU A 1 79 ? 1.860 -0.498 25.183 1.00 98.31 79 GLU A O 1
ATOM 578 N N . VAL A 1 80 ? 1.474 1.350 23.962 1.00 98.75 80 VAL A N 1
ATOM 579 C CA . VAL A 1 80 ? 0.970 0.638 22.777 1.00 98.75 80 VAL A CA 1
ATOM 580 C C . VAL A 1 80 ? 2.098 -0.121 22.072 1.00 98.75 80 VAL A C 1
ATOM 582 O O . VAL A 1 80 ? 3.005 0.505 21.510 1.00 98.75 80 VAL A O 1
ATOM 585 N N . PRO A 1 81 ? 2.088 -1.464 22.051 1.00 98.50 81 PRO A N 1
ATOM 586 C CA . PRO A 1 81 ? 3.100 -2.230 21.346 1.00 98.50 81 PRO A CA 1
ATOM 587 C C . PRO A 1 81 ? 2.990 -2.030 19.833 1.00 98.50 81 PRO A C 1
ATOM 589 O O . PRO A 1 81 ? 1.935 -1.700 19.290 1.00 98.50 81 PRO A O 1
ATOM 592 N N . ALA A 1 82 ? 4.098 -2.263 19.131 1.00 98.81 82 ALA A N 1
ATOM 593 C CA . ALA A 1 82 ? 4.116 -2.233 17.677 1.00 98.81 82 ALA A CA 1
ATOM 594 C C . ALA A 1 82 ? 5.138 -3.212 17.101 1.00 98.81 82 ALA A C 1
ATOM 596 O O . ALA A 1 82 ? 6.203 -3.415 17.690 1.00 98.81 82 ALA A O 1
ATOM 597 N N . ALA A 1 83 ? 4.849 -3.768 15.926 1.00 98.69 83 ALA A N 1
ATOM 598 C CA . ALA A 1 83 ? 5.730 -4.684 15.211 1.00 98.69 83 ALA A CA 1
ATOM 599 C C . ALA A 1 83 ? 5.838 -4.321 13.726 1.00 98.69 83 ALA A C 1
ATOM 601 O O . ALA A 1 83 ? 4.839 -4.048 13.063 1.00 98.69 83 ALA A O 1
ATOM 602 N N . THR A 1 84 ? 7.060 -4.373 13.189 1.00 98.88 84 THR A N 1
ATOM 603 C CA . THR A 1 84 ? 7.314 -4.243 11.749 1.00 98.88 84 THR A CA 1
ATOM 604 C C . THR A 1 84 ? 7.496 -5.626 11.133 1.00 98.88 84 THR A C 1
ATOM 606 O O . THR A 1 84 ? 8.304 -6.415 11.622 1.00 98.88 84 THR A O 1
ATOM 609 N N . ILE A 1 85 ? 6.804 -5.907 10.033 1.00 98.50 85 ILE A N 1
ATOM 610 C CA . ILE A 1 85 ? 6.877 -7.184 9.318 1.00 98.50 85 ILE A CA 1
ATOM 611 C C . ILE A 1 85 ? 7.347 -7.013 7.871 1.00 98.50 85 ILE A C 1
ATOM 613 O O . ILE A 1 85 ? 7.285 -5.923 7.297 1.00 98.50 85 ILE A O 1
ATOM 617 N N . ASN A 1 86 ? 7.814 -8.115 7.281 1.00 97.88 86 ASN A N 1
ATOM 618 C CA . ASN A 1 86 ? 8.261 -8.166 5.894 1.00 97.88 86 ASN A CA 1
ATOM 619 C C . ASN A 1 86 ? 7.715 -9.412 5.183 1.00 97.88 86 ASN A C 1
ATOM 621 O O . ASN A 1 86 ? 8.198 -10.522 5.392 1.00 97.88 86 ASN A O 1
ATOM 625 N N . ALA A 1 87 ? 6.741 -9.192 4.306 1.00 97.38 87 ALA A N 1
ATOM 626 C CA . ALA A 1 87 ? 6.260 -10.144 3.307 1.00 97.38 87 ALA A CA 1
ATOM 627 C C . ALA A 1 87 ? 6.478 -9.574 1.890 1.00 97.38 87 ALA A C 1
ATOM 629 O O . ALA A 1 87 ? 5.626 -9.684 1.007 1.00 97.38 87 ALA A O 1
ATOM 630 N N . GLN A 1 88 ? 7.617 -8.899 1.681 1.00 96.81 88 GLN A N 1
ATOM 631 C CA . GLN A 1 88 ? 7.946 -8.157 0.460 1.00 96.81 88 GLN A CA 1
ATOM 632 C C . GLN A 1 88 ? 6.839 -7.135 0.130 1.00 96.81 88 GLN A C 1
ATOM 634 O O . GLN A 1 88 ? 6.308 -6.496 1.036 1.00 96.81 88 GLN A O 1
ATOM 639 N N . CYS A 1 89 ? 6.460 -6.950 -1.135 1.00 96.94 89 CYS A N 1
ATOM 640 C CA . CYS A 1 89 ? 5.444 -5.964 -1.527 1.00 96.94 89 CYS A CA 1
ATOM 641 C C . CYS A 1 89 ? 4.079 -6.142 -0.824 1.00 96.94 89 CYS A C 1
ATOM 643 O O . CYS A 1 89 ? 3.310 -5.191 -0.749 1.00 96.94 89 CYS A O 1
ATOM 645 N N . GLY A 1 90 ? 3.779 -7.335 -0.294 1.00 97.44 90 GLY A N 1
ATOM 646 C CA . GLY A 1 90 ? 2.552 -7.621 0.455 1.00 97.44 90 GLY A CA 1
ATOM 647 C C . GLY A 1 90 ? 2.617 -7.260 1.941 1.00 97.44 90 GLY A C 1
ATOM 648 O O . GLY A 1 90 ? 1.676 -7.560 2.666 1.00 97.44 90 GLY A O 1
ATOM 649 N N . SER A 1 91 ? 3.701 -6.641 2.427 1.00 98.69 91 SER A N 1
ATOM 650 C CA . SER A 1 91 ? 3.963 -6.477 3.869 1.00 98.69 91 SER A CA 1
ATOM 651 C C . SER A 1 91 ? 2.834 -5.789 4.640 1.00 98.69 91 SER A C 1
ATOM 653 O O . SER A 1 91 ? 2.419 -6.295 5.674 1.00 98.69 91 SER A O 1
ATOM 655 N N . SER A 1 92 ? 2.297 -4.667 4.160 1.00 98.75 92 SER A N 1
ATOM 656 C CA . SER A 1 92 ? 1.190 -3.987 4.858 1.00 98.75 92 SER A CA 1
ATOM 657 C C . SER A 1 92 ? -0.155 -4.697 4.699 1.00 98.75 92 SER A C 1
ATOM 659 O O . SER A 1 92 ? -0.999 -4.627 5.588 1.00 98.75 92 SER A O 1
ATOM 661 N N . GLN A 1 93 ? -0.359 -5.445 3.612 1.00 98.56 93 GLN A N 1
ATOM 662 C CA . GLN A 1 93 ? -1.552 -6.282 3.470 1.00 98.56 93 GLN A CA 1
ATOM 663 C C . GLN A 1 93 ? -1.500 -7.494 4.414 1.00 98.56 93 GLN A C 1
ATOM 665 O O . GLN A 1 93 ? -2.508 -7.861 5.014 1.00 98.56 93 GLN A O 1
ATOM 670 N N . GLU A 1 94 ? -0.315 -8.072 4.619 1.00 98.69 94 GLU A N 1
ATOM 671 C CA . GLU A 1 94 ? -0.091 -9.089 5.647 1.00 98.69 94 GLU A CA 1
ATOM 672 C C . GLU A 1 94 ? -0.258 -8.509 7.059 1.00 98.69 94 GLU A C 1
ATOM 674 O O . GLU A 1 94 ? -0.801 -9.181 7.934 1.00 98.69 94 GLU A O 1
ATOM 679 N N . ALA A 1 95 ? 0.109 -7.241 7.275 1.00 98.88 95 ALA A N 1
ATOM 680 C CA . ALA A 1 95 ? -0.117 -6.568 8.551 1.00 98.88 95 ALA A CA 1
ATOM 681 C C . ALA A 1 95 ? -1.617 -6.474 8.862 1.00 98.88 95 ALA A C 1
ATOM 683 O O . ALA A 1 95 ? -2.031 -6.756 9.985 1.00 98.88 95 ALA A O 1
ATOM 684 N N . LEU A 1 96 ? -2.447 -6.193 7.850 1.00 98.75 96 LEU A N 1
ATOM 685 C CA . LEU A 1 96 ? -3.903 -6.240 7.981 1.00 98.75 96 LEU A CA 1
ATOM 686 C C . LEU A 1 96 ? -4.421 -7.656 8.262 1.00 98.75 96 LEU A C 1
ATOM 688 O O . LEU A 1 96 ? -5.311 -7.814 9.095 1.00 98.75 96 LEU A O 1
ATOM 692 N N . ARG A 1 97 ? -3.850 -8.698 7.644 1.00 98.44 97 ARG A N 1
ATOM 693 C CA . ARG A 1 97 ? -4.207 -10.093 7.963 1.00 98.44 97 ARG A CA 1
ATOM 694 C C . ARG A 1 97 ? -3.885 -10.443 9.419 1.00 98.44 97 ARG A C 1
ATOM 696 O O . ARG A 1 97 ? -4.686 -11.109 10.073 1.00 98.44 97 ARG A O 1
ATOM 703 N N . MET A 1 98 ? -2.738 -10.000 9.932 1.00 98.62 98 MET A N 1
ATOM 704 C CA . MET A 1 98 ? -2.356 -10.195 11.335 1.00 98.62 98 MET A CA 1
ATOM 705 C C . MET A 1 98 ? -3.264 -9.411 12.288 1.00 98.62 98 MET A C 1
ATOM 707 O O . MET A 1 98 ? -3.705 -9.973 13.287 1.00 98.62 98 MET A O 1
ATOM 711 N N . ALA A 1 99 ? -3.590 -8.159 11.961 1.00 98.62 99 ALA A N 1
ATOM 712 C CA . ALA A 1 99 ? -4.529 -7.343 12.727 1.00 98.62 99 ALA A CA 1
ATOM 713 C C . ALA A 1 99 ? -5.929 -7.975 12.773 1.00 98.62 99 ALA A C 1
ATOM 715 O O . ALA A 1 99 ? -6.524 -8.107 13.840 1.00 98.62 99 ALA A O 1
ATOM 716 N N . GLN A 1 100 ? -6.419 -8.460 11.626 1.00 98.25 100 GLN A N 1
ATOM 717 C CA . GLN A 1 100 ? -7.671 -9.207 11.541 1.00 98.25 100 GLN A CA 1
ATOM 718 C C . GLN A 1 100 ? -7.647 -10.439 12.453 1.00 98.25 100 GLN A C 1
ATOM 720 O O . GLN A 1 100 ? -8.627 -10.698 13.145 1.00 98.25 100 GLN A O 1
ATOM 725 N N . ALA A 1 101 ? -6.548 -11.199 12.461 1.00 97.88 101 ALA A N 1
ATOM 726 C CA . ALA A 1 101 ? -6.431 -12.397 13.285 1.00 97.88 101 ALA A CA 1
ATOM 727 C C . ALA A 1 101 ? -6.466 -12.084 14.790 1.00 97.88 101 ALA A C 1
ATOM 729 O O . ALA A 1 101 ? -7.174 -12.779 15.512 1.00 97.88 101 ALA A O 1
ATOM 730 N N . GLN A 1 102 ? -5.763 -11.036 15.235 1.00 98.38 102 GLN A N 1
ATOM 731 C CA . GLN A 1 102 ? -5.741 -10.600 16.641 1.00 98.38 102 GLN A CA 1
ATOM 732 C C . GLN A 1 102 ? -7.127 -10.162 17.132 1.00 98.38 102 GLN A C 1
ATOM 734 O O . GLN A 1 102 ? -7.548 -10.524 18.227 1.00 98.38 102 GLN A O 1
ATOM 739 N N . ILE A 1 103 ? -7.879 -9.432 16.304 1.00 98.62 103 ILE A N 1
ATOM 740 C CA . ILE A 1 103 ? -9.236 -9.007 16.674 1.00 98.62 103 ILE A CA 1
ATOM 741 C C . ILE A 1 103 ? -10.210 -10.190 16.637 1.00 98.62 103 ILE A C 1
ATOM 743 O O . ILE A 1 103 ? -11.017 -10.380 17.546 1.00 98.62 103 ILE A O 1
ATOM 747 N N . ALA A 1 104 ? -10.134 -11.032 15.603 1.00 97.44 104 ALA A N 1
ATOM 748 C CA . ALA A 1 104 ? -11.028 -12.179 15.459 1.00 97.44 104 ALA A CA 1
ATOM 749 C C . ALA A 1 104 ? -10.835 -13.237 16.563 1.00 97.44 104 ALA A C 1
ATOM 751 O O . ALA A 1 104 ? -11.803 -13.922 16.917 1.00 97.44 104 ALA A O 1
ATOM 752 N N . SER A 1 105 ? -9.612 -13.373 17.097 1.00 97.38 105 SER A N 1
ATOM 753 C CA . SER A 1 105 ? -9.289 -14.252 18.229 1.00 97.38 105 SER A CA 1
ATOM 754 C C . SER A 1 105 ? -9.710 -13.679 19.587 1.00 97.38 105 SER A C 1
ATOM 756 O O . SER A 1 105 ? -9.783 -14.440 20.551 1.00 97.38 105 SER A O 1
ATOM 758 N N . GLY A 1 106 ? -10.013 -12.378 19.662 1.00 96.62 106 GLY A N 1
ATOM 759 C CA . GLY A 1 106 ? -10.289 -11.665 20.911 1.00 96.62 106 GLY A CA 1
ATOM 760 C C . GLY A 1 106 ? -9.033 -11.266 21.694 1.00 96.62 106 GLY A C 1
ATOM 761 O O . GLY A 1 106 ? -9.145 -10.928 22.867 1.00 96.62 106 GLY A O 1
ATOM 762 N N . GLU A 1 107 ? -7.849 -11.328 21.075 1.00 97.31 107 GLU A N 1
ATOM 763 C CA . GLU A 1 107 ? -6.587 -10.855 21.667 1.00 97.31 107 GLU A CA 1
ATOM 764 C C . GLU A 1 107 ? -6.521 -9.322 21.729 1.00 97.31 107 GLU A C 1
ATOM 766 O O . GLU A 1 107 ? -5.915 -8.771 22.643 1.00 97.31 107 GLU A O 1
ATOM 771 N N . ALA A 1 108 ? -7.166 -8.647 20.775 1.00 98.25 108 ALA A N 1
ATOM 772 C CA . ALA A 1 108 ? -7.235 -7.194 20.681 1.00 98.25 108 ALA A CA 1
ATOM 773 C C . ALA A 1 108 ? -8.643 -6.729 20.280 1.00 98.25 108 ALA A C 1
ATOM 775 O O . ALA A 1 108 ? -9.392 -7.452 19.623 1.00 98.25 108 ALA A O 1
ATOM 776 N N . ASP A 1 109 ? -8.985 -5.494 20.626 1.00 98.56 109 ASP A N 1
ATOM 777 C CA . ASP A 1 109 ? -10.212 -4.813 20.220 1.00 98.56 109 ASP A CA 1
ATOM 778 C C . ASP A 1 109 ? -9.944 -3.748 19.149 1.00 98.56 109 ASP A C 1
ATOM 780 O O . ASP A 1 109 ? -10.805 -3.519 18.299 1.00 98.56 109 ASP A O 1
ATOM 784 N N . ILE A 1 110 ? -8.775 -3.100 19.178 1.00 98.75 110 ILE A N 1
ATOM 785 C CA . ILE A 1 110 ? -8.347 -2.072 18.223 1.00 98.75 110 ILE A CA 1
ATOM 786 C C . ILE A 1 110 ? -6.921 -2.364 17.762 1.00 98.75 110 ILE A C 1
ATOM 788 O O . ILE A 1 110 ? -5.979 -2.349 18.553 1.00 98.75 110 ILE A O 1
ATOM 792 N N . VAL A 1 111 ? -6.742 -2.558 16.456 1.00 98.94 111 VAL A N 1
ATOM 793 C CA . VAL A 1 111 ? -5.420 -2.750 15.850 1.00 98.94 111 VAL A CA 1
ATOM 794 C C . VAL A 1 111 ? -5.286 -1.863 14.623 1.00 98.94 111 VAL A C 1
ATOM 796 O O . VAL A 1 111 ? -6.165 -1.836 13.760 1.00 98.94 111 VAL A O 1
ATOM 799 N N . ILE A 1 112 ? -4.160 -1.161 14.508 1.00 98.94 112 ILE A N 1
ATOM 800 C CA . ILE A 1 112 ? -3.835 -0.397 13.301 1.00 98.94 112 ILE A CA 1
ATOM 801 C C . ILE A 1 112 ? -2.905 -1.229 12.422 1.00 98.94 112 ILE A C 1
ATOM 803 O O . ILE A 1 112 ? -1.807 -1.603 12.837 1.00 98.94 112 ILE A O 1
ATOM 807 N N . ALA A 1 113 ? -3.336 -1.489 11.190 1.00 98.94 113 ALA A N 1
ATOM 808 C CA . ALA A 1 113 ? -2.488 -2.056 10.150 1.00 98.94 113 ALA A CA 1
ATOM 809 C C . ALA A 1 113 ? -1.938 -0.929 9.278 1.00 98.94 113 ALA A C 1
ATOM 811 O O . ALA A 1 113 ? -2.706 -0.134 8.743 1.00 98.94 113 ALA A O 1
ATOM 812 N N . CYS A 1 114 ? -0.623 -0.841 9.112 1.00 98.94 114 CYS A N 1
ATOM 813 C CA . CYS A 1 114 ? -0.005 0.255 8.372 1.00 98.94 114 CYS A CA 1
ATOM 814 C C . CYS A 1 114 ? 1.159 -0.204 7.490 1.00 98.94 114 CYS A C 1
ATOM 816 O O . CYS A 1 114 ? 1.503 -1.385 7.422 1.00 98.94 114 CYS A O 1
ATOM 818 N N . GLY A 1 115 ? 1.790 0.736 6.797 1.00 98.88 115 GLY A N 1
ATOM 819 C CA . GLY A 1 115 ? 3.064 0.495 6.136 1.00 98.88 115 GLY A CA 1
ATOM 820 C C . GLY A 1 115 ? 3.726 1.771 5.657 1.00 98.88 115 GLY A C 1
ATOM 821 O O . GLY A 1 115 ? 3.064 2.792 5.472 1.00 98.88 115 GLY A O 1
ATOM 822 N N . VAL A 1 116 ? 5.039 1.698 5.451 1.00 98.88 116 VAL A N 1
ATOM 823 C CA . VAL A 1 116 ? 5.869 2.820 5.001 1.00 98.88 116 VAL A CA 1
ATOM 824 C C . VAL A 1 116 ? 6.998 2.333 4.109 1.00 98.88 116 VAL A C 1
ATOM 826 O O . VAL A 1 116 ? 7.552 1.257 4.322 1.00 98.88 116 VAL A O 1
ATOM 829 N N . GLU A 1 117 ? 7.356 3.146 3.122 1.00 98.62 117 GLU A N 1
ATOM 830 C CA . GLU A 1 117 ? 8.611 3.013 2.393 1.00 98.62 117 GLU A CA 1
ATOM 831 C C . GLU A 1 117 ? 9.084 4.394 1.913 1.00 98.62 117 GLU A C 1
ATOM 833 O O . GLU A 1 117 ? 8.290 5.175 1.392 1.00 98.62 117 GLU A O 1
ATOM 838 N N . VAL A 1 118 ? 10.375 4.690 2.064 1.00 98.38 118 VAL A N 1
ATOM 839 C CA . VAL A 1 118 ? 11.057 5.900 1.578 1.00 98.38 118 VAL A CA 1
ATOM 840 C C . VAL A 1 118 ? 12.201 5.468 0.655 1.00 98.38 118 VAL A C 1
ATOM 842 O O . VAL A 1 118 ? 13.396 5.523 0.977 1.00 98.38 118 VAL A O 1
ATOM 845 N N . MET A 1 119 ? 11.819 4.980 -0.524 1.00 98.31 119 MET A N 1
ATOM 846 C CA . MET A 1 119 ? 12.724 4.395 -1.513 1.00 98.31 119 MET A CA 1
ATOM 847 C C . MET A 1 119 ? 13.708 5.407 -2.125 1.00 98.31 119 MET A C 1
ATOM 849 O O . MET A 1 119 ? 14.730 5.015 -2.695 1.00 98.31 119 MET A O 1
ATOM 853 N N . SER A 1 120 ? 13.432 6.710 -2.015 1.00 97.38 120 SER A N 1
ATOM 854 C CA . SER A 1 120 ? 14.369 7.778 -2.378 1.00 97.38 120 SER A CA 1
ATOM 855 C C . SER A 1 120 ? 15.635 7.761 -1.524 1.00 97.38 120 SER A C 1
ATOM 857 O O . SER A 1 120 ? 16.714 8.075 -2.034 1.00 97.38 120 SER A O 1
ATOM 859 N N . ARG A 1 121 ? 15.516 7.396 -0.240 1.00 95.12 121 ARG A N 1
ATOM 860 C CA . ARG A 1 121 ? 16.634 7.340 0.718 1.00 95.12 121 ARG A CA 1
ATOM 861 C C . ARG A 1 121 ? 17.221 5.944 0.830 1.00 95.12 121 ARG A C 1
ATOM 863 O O . ARG A 1 121 ? 18.434 5.814 0.981 1.00 95.12 121 ARG A O 1
ATOM 870 N N . ILE A 1 122 ? 16.379 4.918 0.729 1.00 96.06 122 ILE A N 1
ATOM 871 C CA . ILE A 1 122 ? 16.793 3.518 0.795 1.00 96.06 122 ILE A CA 1
ATOM 872 C C . ILE A 1 122 ? 16.365 2.836 -0.508 1.00 96.06 122 ILE A C 1
ATOM 874 O O . ILE A 1 122 ? 15.237 2.365 -0.614 1.00 96.06 122 ILE A O 1
ATOM 878 N N . PRO A 1 123 ? 17.229 2.803 -1.537 1.00 94.19 123 PRO A N 1
ATOM 879 C CA . PRO A 1 123 ? 16.919 2.125 -2.790 1.00 94.19 123 PRO A CA 1
ATOM 880 C C . PRO A 1 123 ? 16.644 0.623 -2.622 1.00 94.19 123 PRO A C 1
ATOM 882 O O . PRO A 1 123 ? 17.183 -0.043 -1.735 1.00 94.19 123 PRO A O 1
ATOM 885 N N . LEU A 1 124 ? 15.853 0.049 -3.536 1.00 92.06 124 LEU A N 1
ATOM 886 C CA . LEU A 1 124 ? 15.638 -1.402 -3.581 1.00 92.06 124 LEU A CA 1
ATOM 887 C C . LEU A 1 124 ? 16.971 -2.158 -3.642 1.00 92.06 124 LEU A C 1
ATOM 889 O O . LEU A 1 124 ? 17.847 -1.847 -4.451 1.00 92.06 124 LEU A O 1
ATOM 893 N N . GLY A 1 125 ? 17.091 -3.181 -2.797 1.00 88.62 125 GLY A N 1
ATOM 894 C CA . GLY A 1 125 ? 18.297 -3.994 -2.667 1.00 88.62 125 GLY A CA 1
ATOM 895 C C . GLY A 1 125 ? 19.340 -3.432 -1.700 1.00 88.62 125 GLY A C 1
ATOM 896 O O . GLY A 1 125 ? 20.319 -4.117 -1.439 1.00 88.62 125 GLY A O 1
ATOM 897 N N . SER A 1 126 ? 19.151 -2.245 -1.111 1.00 91.19 126 SER A N 1
ATOM 898 C CA . SER A 1 126 ? 20.092 -1.710 -0.112 1.00 91.19 126 SER A CA 1
ATOM 899 C C . SER A 1 126 ? 20.249 -2.605 1.123 1.00 91.19 126 S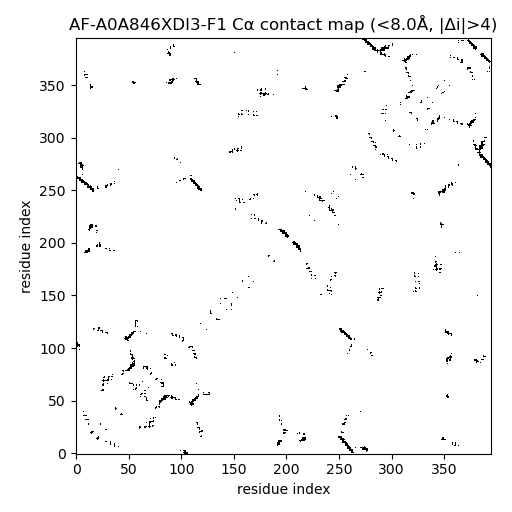ER A C 1
ATOM 901 O O . SER A 1 126 ? 21.321 -2.635 1.719 1.00 91.19 126 SER A O 1
ATOM 903 N N . ASN A 1 127 ? 19.212 -3.361 1.494 1.00 88.38 127 ASN A N 1
ATOM 904 C CA . ASN A 1 127 ? 19.243 -4.335 2.591 1.00 88.38 127 ASN A CA 1
ATOM 905 C C . ASN A 1 127 ? 19.977 -5.648 2.243 1.00 88.38 127 ASN A C 1
ATOM 907 O O . ASN A 1 127 ? 20.165 -6.484 3.122 1.00 88.38 127 ASN A O 1
ATOM 911 N N . VAL A 1 128 ? 20.417 -5.818 0.993 1.00 88.75 128 VAL A N 1
ATOM 912 C CA . VAL A 1 128 ? 21.282 -6.915 0.538 1.00 88.75 128 VAL A CA 1
ATOM 913 C C . VAL A 1 128 ? 22.494 -6.293 -0.171 1.00 88.75 128 VAL A C 1
ATOM 915 O O . VAL A 1 128 ? 22.477 -6.130 -1.395 1.00 88.75 128 VAL A O 1
ATOM 918 N N . PRO A 1 129 ? 23.538 -5.878 0.575 1.00 83.50 129 PRO A N 1
ATOM 919 C CA . PRO A 1 129 ? 24.664 -5.140 0.009 1.00 83.50 129 PRO A CA 1
ATOM 920 C C . PRO A 1 129 ? 25.330 -5.886 -1.148 1.00 83.50 129 PRO A C 1
ATOM 922 O O . PRO A 1 129 ? 25.605 -7.083 -1.052 1.00 83.50 129 PRO A O 1
ATOM 925 N N . ARG A 1 130 ? 25.632 -5.166 -2.237 1.00 80.44 130 ARG A N 1
ATOM 926 C CA . ARG A 1 130 ? 26.226 -5.756 -3.450 1.00 80.44 130 ARG A CA 1
ATOM 927 C C . ARG A 1 130 ? 27.604 -6.352 -3.206 1.00 80.44 130 ARG A C 1
ATOM 929 O O . ARG A 1 130 ? 27.951 -7.321 -3.869 1.00 80.44 130 ARG A O 1
ATOM 936 N N . GLU A 1 131 ? 28.369 -5.808 -2.259 1.00 83.06 131 GLU A N 1
ATOM 937 C CA . GLU A 1 131 ? 29.652 -6.392 -1.861 1.00 83.06 131 GLU A CA 1
ATOM 938 C C . GLU A 1 131 ? 29.520 -7.756 -1.159 1.00 83.06 131 GLU A C 1
ATOM 940 O O . GLU A 1 131 ? 30.530 -8.375 -0.840 1.00 83.06 131 GLU A O 1
ATOM 945 N N . GLY A 1 132 ? 28.297 -8.225 -0.879 1.00 81.81 132 GLY A N 1
ATOM 946 C CA . GLY A 1 132 ? 28.059 -9.517 -0.240 1.00 81.81 132 GLY A CA 1
ATOM 947 C C . GLY A 1 132 ? 28.500 -9.567 1.223 1.00 81.81 132 GLY A C 1
ATOM 948 O O . GLY A 1 132 ? 28.615 -10.654 1.780 1.00 81.81 132 GLY A O 1
ATOM 949 N N . ARG A 1 133 ? 28.723 -8.408 1.866 1.00 86.19 133 ARG A N 1
ATOM 950 C CA . ARG A 1 133 ? 29.242 -8.292 3.243 1.00 86.19 133 ARG A CA 1
ATOM 951 C C . ARG A 1 133 ? 28.477 -9.144 4.263 1.00 86.19 133 ARG A C 1
ATOM 953 O O . ARG A 1 133 ? 29.078 -9.616 5.222 1.00 86.19 133 ARG A O 1
ATOM 960 N N . TYR A 1 134 ? 27.174 -9.323 4.058 1.00 88.62 134 TYR A N 1
ATOM 961 C CA . TYR A 1 134 ? 26.293 -10.109 4.927 1.00 88.62 134 TYR A CA 1
ATOM 962 C C . TYR A 1 134 ? 25.691 -11.338 4.220 1.00 88.62 134 TYR A C 1
ATOM 964 O O . TYR A 1 134 ? 24.712 -11.901 4.699 1.00 88.62 134 TYR A O 1
ATOM 972 N N . GLY A 1 135 ? 26.270 -11.754 3.088 1.00 88.44 135 GLY A N 1
ATOM 973 C CA . GLY A 1 135 ? 25.770 -12.850 2.253 1.00 88.44 135 GLY A CA 1
ATOM 974 C C . GLY A 1 135 ? 24.619 -12.456 1.320 1.00 88.44 135 GLY A C 1
ATOM 975 O O . GLY A 1 135 ? 24.153 -11.313 1.320 1.00 88.44 135 GLY A O 1
ATOM 976 N N . ASN A 1 136 ? 24.171 -13.409 0.496 1.00 87.88 136 ASN A N 1
ATOM 977 C CA . ASN A 1 136 ? 23.027 -13.252 -0.402 1.00 87.88 136 ASN A CA 1
ATOM 978 C C . ASN A 1 136 ? 21.904 -14.209 0.036 1.00 87.88 136 ASN A C 1
ATOM 980 O O . ASN A 1 136 ? 22.130 -15.410 0.103 1.00 87.88 136 ASN A O 1
ATOM 984 N N . PRO A 1 137 ? 20.666 -13.740 0.271 1.00 87.88 137 PRO A N 1
ATOM 985 C CA . PRO A 1 137 ? 19.587 -14.596 0.777 1.00 87.88 137 PRO A CA 1
ATOM 986 C C . PRO A 1 137 ? 19.159 -15.725 -0.179 1.00 87.88 137 PRO A C 1
ATOM 988 O O . PRO A 1 137 ? 18.343 -16.561 0.196 1.00 87.88 137 PRO A O 1
ATOM 991 N N . ARG A 1 138 ? 19.651 -15.731 -1.425 1.00 89.06 138 ARG A N 1
ATOM 992 C CA . ARG A 1 138 ? 19.292 -16.695 -2.477 1.00 89.06 138 ARG A CA 1
ATOM 993 C C . ARG A 1 138 ? 20.496 -17.478 -3.006 1.00 89.06 138 ARG A C 1
ATOM 995 O O . ARG A 1 138 ? 20.485 -17.920 -4.153 1.00 89.06 138 ARG A O 1
ATOM 1002 N N . ASP A 1 139 ? 21.539 -17.626 -2.195 1.00 87.75 139 ASP A N 1
ATOM 1003 C CA . ASP A 1 139 ? 22.710 -18.450 -2.501 1.00 87.75 139 ASP A CA 1
ATOM 1004 C C . ASP A 1 139 ? 22.601 -19.886 -1.933 1.00 87.75 139 ASP A C 1
ATOM 1006 O O . ASP A 1 139 ? 21.534 -20.351 -1.513 1.00 87.75 139 ASP A O 1
ATOM 1010 N N . GLY A 1 140 ? 23.704 -20.641 -2.000 1.00 89.62 140 GLY A N 1
ATOM 1011 C CA . GLY A 1 140 ? 23.812 -21.979 -1.420 1.00 89.62 140 GLY A CA 1
ATOM 1012 C C . GLY A 1 140 ? 22.751 -22.952 -1.939 1.00 89.62 140 GLY A C 1
ATOM 1013 O O . GLY A 1 140 ? 22.541 -23.087 -3.144 1.00 89.62 140 GLY A O 1
ATOM 1014 N N . ARG A 1 141 ? 22.065 -23.639 -1.014 1.00 93.00 141 ARG A N 1
ATOM 1015 C CA . ARG A 1 141 ? 21.017 -24.619 -1.349 1.00 93.00 141 ARG A CA 1
ATOM 1016 C C . ARG A 1 141 ? 19.845 -24.004 -2.113 1.00 93.00 141 ARG A C 1
ATOM 1018 O O . ARG A 1 141 ? 19.255 -24.707 -2.927 1.00 93.00 141 ARG A O 1
ATOM 1025 N N . TYR A 1 142 ? 19.533 -22.722 -1.909 1.00 92.19 142 TYR A N 1
ATOM 1026 C CA . TYR A 1 142 ? 18.454 -22.075 -2.656 1.00 92.19 142 TYR A CA 1
ATOM 1027 C C . TYR A 1 142 ? 18.738 -22.129 -4.160 1.00 92.19 142 TYR A C 1
ATOM 1029 O O . TYR A 1 142 ? 17.919 -22.645 -4.914 1.00 92.19 142 TYR A O 1
ATOM 1037 N N . ALA A 1 143 ? 19.938 -21.711 -4.572 1.00 91.44 143 ALA A N 1
ATOM 1038 C CA . ALA A 1 143 ? 20.351 -21.685 -5.975 1.00 91.44 143 ALA A CA 1
ATOM 1039 C C . ALA A 1 143 ? 20.456 -23.082 -6.623 1.00 91.44 143 ALA A C 1
ATOM 1041 O O . ALA A 1 143 ? 20.493 -23.186 -7.845 1.00 91.44 143 ALA A O 1
ATOM 1042 N N . THR A 1 144 ? 20.501 -24.158 -5.824 1.00 93.44 144 THR A N 1
ATOM 1043 C CA . THR A 1 144 ? 20.472 -25.544 -6.334 1.00 93.44 144 THR A CA 1
ATOM 1044 C C . THR A 1 144 ? 19.064 -26.082 -6.583 1.00 93.44 144 THR A C 1
ATOM 1046 O O . THR A 1 144 ? 18.917 -27.066 -7.301 1.00 93.44 144 THR A O 1
ATOM 1049 N N . VAL A 1 145 ? 18.041 -25.466 -5.982 1.00 93.31 145 VAL A N 1
ATOM 1050 C CA . VAL A 1 145 ? 16.640 -25.919 -6.066 1.00 93.31 145 VAL A CA 1
ATOM 1051 C C . VAL A 1 145 ? 15.801 -24.971 -6.922 1.00 93.31 145 VAL A C 1
ATOM 1053 O O . VAL A 1 145 ? 14.919 -25.417 -7.651 1.00 93.31 145 VAL A O 1
ATOM 1056 N N . HIS A 1 146 ? 16.082 -23.669 -6.857 1.00 93.00 146 HIS A N 1
ATOM 1057 C CA . HIS A 1 146 ? 15.347 -22.632 -7.570 1.00 93.00 146 HIS A CA 1
ATOM 1058 C C . HIS A 1 146 ? 16.296 -21.673 -8.284 1.00 93.00 146 HIS A C 1
ATOM 1060 O O . HIS A 1 146 ? 17.344 -21.302 -7.757 1.00 93.00 146 HIS A O 1
ATOM 1066 N N . GLU A 1 147 ? 15.888 -21.217 -9.467 1.00 91.94 147 GLU A N 1
ATOM 1067 C CA . GLU A 1 147 ? 16.608 -20.188 -10.211 1.00 91.94 147 GLU A CA 1
ATOM 1068 C C . GLU A 1 147 ? 16.472 -18.817 -9.515 1.00 91.94 147 GLU A C 1
ATOM 1070 O O . GLU A 1 147 ? 15.351 -18.308 -9.373 1.00 91.94 147 GLU A O 1
ATOM 1075 N N . PRO A 1 148 ? 17.580 -18.163 -9.112 1.00 89.69 148 PRO A N 1
ATOM 1076 C CA . PRO A 1 148 ? 17.527 -16.820 -8.543 1.00 89.69 148 PRO A CA 1
ATOM 1077 C C . PRO A 1 148 ? 17.105 -15.787 -9.599 1.00 89.69 148 PRO A C 1
ATOM 1079 O O . PRO A 1 148 ? 17.923 -15.278 -10.354 1.00 89.69 148 PRO A O 1
ATOM 1082 N N . THR A 1 149 ? 15.820 -15.442 -9.616 1.00 90.06 149 THR A N 1
ATOM 1083 C CA . THR A 1 149 ? 15.230 -14.524 -10.608 1.00 90.06 149 THR A CA 1
ATOM 1084 C C . THR A 1 149 ? 15.060 -13.118 -10.021 1.00 90.06 149 THR A C 1
ATOM 1086 O O . THR A 1 149 ? 14.773 -12.995 -8.834 1.00 90.06 149 THR A O 1
ATOM 1089 N N . ILE A 1 150 ? 15.221 -12.024 -10.769 1.00 90.94 150 ILE A N 1
ATOM 1090 C CA . ILE A 1 150 ? 14.853 -10.667 -10.284 1.00 90.94 150 ILE A CA 1
ATOM 1091 C C . ILE A 1 150 ? 13.488 -10.214 -10.828 1.00 90.94 150 ILE A C 1
ATOM 1093 O O . ILE A 1 150 ? 12.980 -10.750 -11.801 1.00 90.94 150 ILE A O 1
ATOM 1097 N N . GLN A 1 151 ? 12.873 -9.198 -10.218 1.00 93.12 151 GLN A N 1
ATOM 1098 C CA . GLN A 1 151 ? 11.472 -8.829 -10.494 1.00 93.12 151 GLN A CA 1
ATOM 1099 C C . GLN A 1 151 ? 11.166 -8.556 -11.978 1.00 93.12 151 GLN A C 1
ATOM 1101 O O . GLN A 1 151 ? 10.212 -9.100 -12.524 1.00 93.12 151 GLN A O 1
ATOM 1106 N N . PHE A 1 152 ? 12.007 -7.764 -12.650 1.00 93.38 152 PHE A N 1
ATOM 1107 C CA . PHE A 1 152 ? 11.865 -7.482 -14.084 1.00 93.38 152 PHE A CA 1
ATOM 1108 C C . PHE A 1 152 ? 11.924 -8.754 -14.940 1.00 93.38 152 PHE A C 1
ATOM 1110 O O . PHE A 1 152 ? 11.252 -8.853 -15.959 1.00 93.38 152 PHE A O 1
ATOM 1117 N N . GLU A 1 153 ? 12.717 -9.736 -14.517 1.00 92.94 153 GLU A N 1
ATOM 1118 C CA . GLU A 1 153 ? 12.842 -10.998 -15.228 1.00 92.94 153 GLU A CA 1
ATOM 1119 C C . GLU A 1 153 ? 11.592 -11.857 -15.107 1.00 92.94 153 GLU A C 1
ATOM 1121 O O . GLU A 1 153 ? 11.144 -12.413 -16.109 1.00 92.94 153 GLU A O 1
ATOM 1126 N N . GLY A 1 154 ? 11.027 -11.926 -13.898 1.00 94.62 154 GLY A N 1
ATOM 1127 C CA . GLY A 1 154 ? 9.737 -12.563 -13.652 1.00 94.62 154 GLY A CA 1
ATOM 1128 C C . GLY A 1 154 ? 8.630 -11.906 -14.477 1.00 94.62 154 GLY A C 1
ATOM 1129 O O . GLY A 1 154 ? 7.868 -12.600 -15.139 1.00 94.62 154 GLY A O 1
ATOM 1130 N N . ALA A 1 155 ? 8.602 -10.570 -14.542 1.00 96.06 155 ALA A N 1
ATOM 1131 C CA . ALA A 1 155 ? 7.630 -9.829 -15.346 1.00 96.06 155 ALA A CA 1
ATOM 1132 C C . ALA A 1 155 ? 7.719 -10.158 -16.850 1.00 96.06 155 ALA A C 1
ATOM 1134 O O . ALA A 1 155 ? 6.701 -10.396 -17.500 1.00 96.06 155 ALA A O 1
ATOM 1135 N N . ASP A 1 156 ? 8.927 -10.213 -17.421 1.00 94.88 156 ASP A N 1
ATOM 1136 C CA . ASP A 1 156 ? 9.107 -10.572 -18.835 1.00 94.88 156 ASP A CA 1
ATOM 1137 C C . ASP A 1 156 ? 8.740 -12.040 -19.122 1.00 94.88 156 ASP A C 1
ATOM 1139 O O . ASP A 1 156 ? 8.164 -12.324 -20.176 1.00 94.88 156 ASP A O 1
ATOM 1143 N N . ARG A 1 157 ? 9.011 -12.956 -18.180 1.00 95.00 157 ARG A N 1
ATOM 1144 C CA . ARG A 1 157 ? 8.608 -14.372 -18.268 1.00 95.00 157 ARG A CA 1
ATOM 1145 C C . ARG A 1 157 ? 7.098 -14.553 -18.176 1.00 95.00 157 ARG A C 1
ATOM 1147 O O . ARG A 1 157 ? 6.549 -15.339 -18.936 1.00 95.00 157 ARG A O 1
ATOM 1154 N N . ILE A 1 158 ? 6.416 -13.794 -17.316 1.00 96.62 158 ILE A N 1
ATOM 1155 C CA . ILE A 1 158 ? 4.947 -13.737 -17.288 1.00 96.62 158 ILE A CA 1
ATOM 1156 C C . ILE A 1 158 ? 4.435 -13.264 -18.653 1.00 96.62 158 ILE A C 1
ATOM 1158 O O . ILE A 1 158 ? 3.604 -13.917 -19.273 1.00 96.62 158 ILE A O 1
ATOM 1162 N N . ALA A 1 159 ? 4.975 -12.169 -19.185 1.00 96.06 159 ALA A N 1
ATOM 1163 C CA . ALA A 1 159 ? 4.538 -11.691 -20.491 1.00 96.06 159 ALA A CA 1
ATOM 1164 C C . ALA A 1 159 ? 4.764 -12.720 -21.616 1.00 96.06 159 ALA A C 1
ATOM 1166 O O . ALA A 1 159 ? 3.963 -12.799 -22.538 1.00 96.06 159 ALA A O 1
ATOM 1167 N N . GLU A 1 160 ? 5.817 -13.537 -21.545 1.00 94.62 160 GLU A N 1
ATOM 1168 C CA . GLU A 1 160 ? 6.022 -14.639 -22.490 1.00 94.62 160 GLU A CA 1
ATOM 1169 C C . GLU A 1 160 ? 5.023 -15.780 -22.285 1.00 94.62 160 GLU A C 1
ATOM 1171 O O . GLU A 1 160 ? 4.392 -16.205 -23.246 1.00 94.62 160 GLU A O 1
ATOM 1176 N N . HIS A 1 161 ? 4.845 -16.235 -21.043 1.00 95.69 161 HIS A N 1
ATOM 1177 C CA . HIS A 1 161 ? 3.977 -17.362 -20.706 1.00 95.69 161 HIS A CA 1
ATOM 1178 C C . HIS A 1 161 ? 2.525 -17.130 -21.144 1.00 95.69 161 HIS A C 1
ATOM 1180 O O . HIS A 1 161 ? 1.890 -18.033 -21.679 1.00 95.69 161 HIS A O 1
ATOM 1186 N N . TRP A 1 162 ? 2.031 -15.899 -20.985 1.00 97.06 162 TRP A N 1
ATOM 1187 C CA . TRP A 1 162 ? 0.678 -15.497 -21.380 1.00 97.06 162 TRP A CA 1
ATOM 1188 C C . TRP A 1 162 ? 0.600 -14.840 -22.770 1.00 97.06 162 TRP A C 1
ATOM 1190 O O . TRP A 1 162 ? -0.440 -14.290 -23.122 1.00 97.06 162 TRP A O 1
ATOM 1200 N N . ASN A 1 163 ? 1.673 -14.871 -23.575 1.00 96.12 163 ASN A N 1
ATOM 1201 C CA . ASN A 1 163 ? 1.735 -14.228 -24.899 1.00 96.12 163 ASN A CA 1
ATOM 1202 C C . ASN A 1 163 ? 1.291 -12.748 -24.903 1.00 96.12 163 ASN A C 1
ATOM 1204 O O . ASN A 1 163 ? 0.651 -12.262 -25.837 1.00 96.12 163 ASN A O 1
ATOM 1208 N N . LEU A 1 164 ? 1.656 -12.007 -23.858 1.00 96.69 164 LEU A N 1
ATOM 1209 C CA . LEU A 1 164 ? 1.347 -10.590 -23.704 1.00 96.69 164 LEU A CA 1
ATOM 1210 C C . LEU A 1 164 ? 2.380 -9.758 -24.468 1.00 96.69 164 LEU A C 1
ATOM 1212 O O . LEU A 1 164 ? 3.547 -9.646 -24.075 1.00 96.69 164 LEU A O 1
ATOM 1216 N N . ASP A 1 165 ? 1.956 -9.170 -25.583 1.00 95.31 165 ASP A N 1
ATOM 1217 C CA . ASP A 1 165 ? 2.830 -8.325 -26.386 1.00 95.31 165 ASP A CA 1
ATOM 1218 C C . ASP A 1 165 ? 3.077 -6.948 -25.747 1.00 95.31 165 ASP A C 1
ATOM 1220 O O . ASP A 1 165 ? 2.346 -6.472 -24.878 1.00 95.31 165 ASP A O 1
ATOM 1224 N N . ARG A 1 166 ? 4.134 -6.275 -26.211 1.00 95.50 166 ARG A N 1
ATOM 1225 C CA . ARG A 1 166 ? 4.522 -4.949 -25.718 1.00 95.50 166 ARG A CA 1
ATOM 1226 C C . ARG A 1 166 ? 3.414 -3.902 -25.884 1.00 95.50 166 ARG A C 1
ATOM 1228 O O . ARG A 1 166 ? 3.285 -3.023 -25.036 1.00 95.50 166 ARG A O 1
ATOM 1235 N N . SER A 1 167 ? 2.640 -3.982 -26.964 1.00 96.81 167 SER A N 1
ATOM 1236 C CA . SER A 1 167 ? 1.595 -3.004 -27.269 1.00 96.81 167 SER A CA 1
ATOM 1237 C C . SER A 1 167 ? 0.450 -3.073 -26.258 1.00 96.81 167 SER A C 1
ATOM 1239 O O . SER A 1 167 ? -0.064 -2.039 -25.844 1.00 96.81 167 SER A O 1
ATOM 1241 N N . LEU A 1 168 ? 0.088 -4.278 -25.811 1.00 97.62 168 LEU A N 1
ATOM 1242 C CA . LEU A 1 168 ? -0.913 -4.498 -24.774 1.00 97.62 168 LEU A CA 1
ATOM 1243 C C . LEU A 1 168 ? -0.457 -3.911 -23.437 1.00 97.62 168 LEU A C 1
ATOM 1245 O O . LEU A 1 168 ? -1.222 -3.196 -22.792 1.00 97.62 168 LEU A O 1
ATOM 1249 N N . LEU A 1 169 ? 0.796 -4.169 -23.051 1.00 98.19 169 LEU A N 1
ATOM 1250 C CA . LEU A 1 169 ? 1.366 -3.655 -21.803 1.00 98.19 169 LEU A CA 1
ATOM 1251 C C . LEU A 1 169 ? 1.405 -2.120 -21.781 1.00 98.19 169 LEU A C 1
ATOM 1253 O O . LEU A 1 169 ? 1.110 -1.508 -20.755 1.00 98.19 169 LEU A O 1
ATOM 1257 N N . ASP A 1 170 ? 1.736 -1.497 -22.913 1.00 98.50 170 ASP A N 1
ATOM 1258 C CA . ASP A 1 170 ? 1.767 -0.039 -23.037 1.00 98.50 170 ASP A CA 1
ATOM 1259 C C . ASP A 1 170 ? 0.351 0.567 -23.050 1.00 98.50 170 ASP A C 1
ATOM 1261 O O . ASP A 1 170 ? 0.116 1.551 -22.350 1.00 98.50 170 ASP A O 1
ATOM 1265 N N . ARG A 1 171 ? -0.626 -0.055 -23.729 1.00 98.50 171 ARG A N 1
ATOM 1266 C CA . ARG A 1 171 ? -2.040 0.372 -23.655 1.00 98.50 171 ARG A CA 1
ATOM 1267 C C . ARG A 1 171 ? -2.584 0.317 -22.225 1.00 98.50 171 ARG A C 1
ATOM 1269 O O . ARG A 1 171 ? -3.294 1.225 -21.787 1.00 98.50 171 ARG A O 1
ATOM 1276 N N . TYR A 1 172 ? -2.234 -0.730 -21.475 1.00 98.69 172 TYR A N 1
ATOM 1277 C CA . TYR A 1 172 ? -2.604 -0.830 -20.062 1.00 98.69 172 TYR A CA 1
ATOM 1278 C C . TYR A 1 172 ? -1.976 0.305 -19.235 1.00 98.69 172 TYR A C 1
ATOM 1280 O O . TYR A 1 172 ? -2.650 0.939 -18.423 1.00 98.69 172 TYR A O 1
ATOM 1288 N N . ALA A 1 173 ? -0.700 0.616 -19.472 1.00 98.69 173 ALA A N 1
ATOM 1289 C CA . ALA A 1 173 ? -0.001 1.691 -18.774 1.00 98.69 173 ALA A CA 1
ATOM 1290 C C . ALA A 1 173 ? -0.584 3.086 -19.060 1.00 98.69 173 ALA A C 1
ATOM 1292 O O . ALA A 1 173 ? -0.739 3.890 -18.138 1.00 98.69 173 ALA A O 1
ATOM 1293 N N . GLU A 1 174 ? -0.950 3.365 -20.314 1.00 98.75 174 GLU A N 1
ATOM 1294 C CA . GLU A 1 174 ? -1.693 4.573 -20.690 1.00 98.75 174 GLU A CA 1
ATOM 1295 C C . GLU A 1 174 ? -3.042 4.647 -19.959 1.00 98.75 174 GLU A C 1
ATOM 1297 O O . GLU A 1 174 ? -3.369 5.674 -19.364 1.00 98.75 174 GLU A O 1
ATOM 1302 N N . THR A 1 175 ? -3.786 3.537 -19.913 1.00 98.69 175 THR A N 1
ATOM 1303 C CA . THR A 1 175 ? -5.058 3.453 -19.177 1.00 98.69 175 THR A CA 1
ATOM 1304 C C . THR A 1 175 ? -4.878 3.776 -17.691 1.00 98.69 175 THR A C 1
ATOM 1306 O O . THR A 1 175 ? -5.657 4.553 -17.138 1.00 98.69 175 THR A O 1
ATOM 1309 N N . SER A 1 176 ? -3.834 3.241 -17.048 1.00 98.88 176 SER A N 1
ATOM 1310 C CA . SER A 1 176 ? -3.520 3.535 -15.643 1.00 98.88 176 SER A CA 1
ATOM 1311 C C . SER A 1 176 ? -3.251 5.030 -15.414 1.00 98.88 176 SER A C 1
ATOM 1313 O O . SER A 1 176 ? -3.823 5.626 -14.498 1.00 98.88 176 SER A O 1
ATOM 1315 N N . GLN A 1 177 ? -2.453 5.669 -16.280 1.00 98.81 177 GLN A N 1
ATOM 1316 C CA . GLN A 1 177 ? -2.151 7.107 -16.207 1.00 98.81 177 GLN A CA 1
ATOM 1317 C C . GLN A 1 177 ? -3.399 7.974 -16.400 1.00 98.81 177 GLN A C 1
ATOM 1319 O O . GLN A 1 177 ? -3.642 8.886 -15.608 1.00 98.81 177 GLN A O 1
ATOM 1324 N N . ASN A 1 178 ? -4.230 7.649 -17.392 1.00 98.75 178 ASN A N 1
ATOM 1325 C CA . ASN A 1 178 ? -5.460 8.385 -17.677 1.00 98.75 178 ASN A CA 1
ATOM 1326 C C . ASN A 1 178 ? -6.487 8.250 -16.541 1.00 98.75 178 ASN A C 1
ATOM 1328 O O . ASN A 1 178 ? -7.083 9.245 -16.127 1.00 98.75 178 ASN A O 1
ATOM 1332 N N . ARG A 1 179 ? -6.656 7.044 -15.978 1.00 98.81 179 ARG A N 1
ATOM 1333 C CA . ARG A 1 179 ? -7.549 6.811 -14.829 1.00 98.81 179 ARG A CA 1
ATOM 1334 C C . ARG A 1 179 ? -7.071 7.541 -13.573 1.00 98.81 179 ARG A C 1
ATOM 1336 O O . ARG A 1 179 ? -7.890 8.151 -12.887 1.00 98.81 179 ARG A O 1
ATOM 1343 N N . ALA A 1 180 ? -5.766 7.536 -13.295 1.00 98.81 180 ALA A N 1
ATOM 1344 C CA . ALA A 1 180 ? -5.195 8.280 -12.172 1.00 98.81 180 ALA A CA 1
ATOM 1345 C C . ALA A 1 180 ? -5.393 9.795 -12.322 1.00 98.81 180 ALA A C 1
ATOM 1347 O O . ALA A 1 180 ? -5.819 10.454 -11.370 1.00 98.81 180 ALA A O 1
ATOM 1348 N N . ALA A 1 181 ? -5.138 10.338 -13.517 1.00 98.69 181 ALA A N 1
ATOM 1349 C CA . ALA A 1 181 ? -5.341 11.754 -13.811 1.00 98.69 181 ALA A CA 1
ATOM 1350 C C . ALA A 1 181 ? -6.808 12.166 -13.614 1.00 98.69 181 ALA A C 1
ATOM 1352 O O . ALA A 1 181 ? -7.077 13.130 -12.896 1.00 98.69 181 ALA A O 1
ATOM 1353 N N . LEU A 1 182 ? -7.752 11.389 -14.158 1.00 98.69 182 LEU A N 1
ATOM 1354 C CA . LEU A 1 182 ? -9.188 11.630 -13.999 1.00 98.69 182 LEU A CA 1
ATOM 1355 C C . LEU A 1 182 ? -9.630 11.548 -12.530 1.00 98.69 182 LEU A C 1
ATOM 1357 O O . LEU A 1 182 ? -10.400 12.384 -12.060 1.00 98.69 182 LEU A O 1
ATOM 1361 N N . ALA A 1 183 ? -9.139 10.559 -11.779 1.00 98.75 183 ALA A N 1
ATOM 1362 C CA . ALA A 1 183 ? -9.460 10.417 -10.362 1.00 98.75 183 ALA A CA 1
ATOM 1363 C C . ALA A 1 183 ? -8.974 11.620 -9.536 1.00 98.75 183 ALA A C 1
ATOM 1365 O O . ALA A 1 183 ? -9.672 12.077 -8.628 1.00 98.75 183 ALA A O 1
ATOM 1366 N N . TRP A 1 184 ? -7.810 12.175 -9.879 1.00 98.25 184 TRP A N 1
ATOM 1367 C CA . TRP A 1 184 ? -7.283 13.392 -9.264 1.00 98.25 184 TRP A CA 1
ATOM 1368 C C . TRP A 1 184 ? -8.012 14.667 -9.694 1.00 98.25 184 TRP A C 1
ATOM 1370 O O . TRP A 1 184 ? -8.178 15.564 -8.868 1.00 98.25 184 TRP A O 1
ATOM 1380 N N . GLU A 1 185 ? -8.443 14.765 -10.950 1.00 98.31 185 GLU A N 1
ATOM 1381 C CA . GLU A 1 185 ? -9.286 15.862 -11.442 1.00 98.31 185 GLU A CA 1
ATOM 1382 C C . GLU A 1 185 ? -10.633 15.894 -10.707 1.00 98.31 185 GLU A C 1
ATOM 1384 O O . GLU A 1 185 ? -11.082 16.946 -10.262 1.00 98.31 185 GLU A O 1
ATOM 1389 N N . GLN A 1 186 ? -11.229 14.723 -10.484 1.00 98.38 186 GLN A N 1
ATOM 1390 C CA . GLN A 1 186 ? -12.502 14.561 -9.778 1.00 98.38 186 GLN A CA 1
ATOM 1391 C C . GLN A 1 186 ? -12.366 14.511 -8.247 1.00 98.38 186 GLN A C 1
ATOM 1393 O O . GLN A 1 186 ? -13.337 14.212 -7.554 1.00 98.38 186 GLN A O 1
ATOM 1398 N N . ASN A 1 187 ? -11.172 14.775 -7.705 1.00 98.00 187 ASN A N 1
ATOM 1399 C CA . ASN A 1 187 ? -10.884 14.774 -6.269 1.00 98.00 187 ASN A CA 1
ATOM 1400 C C . ASN A 1 187 ? -11.272 13.468 -5.533 1.00 98.00 187 ASN A C 1
ATOM 1402 O O . ASN A 1 187 ? -11.610 13.486 -4.349 1.00 98.00 187 ASN A O 1
ATOM 1406 N N . ARG A 1 188 ? -11.186 12.307 -6.200 1.00 98.50 188 ARG A N 1
ATOM 1407 C CA . ARG A 1 188 ? -11.549 10.999 -5.611 1.00 98.50 188 ARG A CA 1
ATOM 1408 C C . ARG A 1 188 ? -10.634 10.581 -4.449 1.00 98.50 188 ARG A C 1
ATOM 1410 O O . ARG A 1 188 ? -11.000 9.728 -3.647 1.00 98.50 188 ARG A O 1
ATOM 1417 N N . PHE A 1 189 ? -9.448 11.182 -4.343 1.00 98.12 189 PHE A N 1
ATOM 1418 C CA . PHE A 1 189 ? -8.472 10.893 -3.289 1.00 98.12 189 PHE A CA 1
ATOM 1419 C C . PHE A 1 189 ? -8.521 11.865 -2.102 1.00 98.12 189 PHE A C 1
ATOM 1421 O O . PHE A 1 189 ? -7.910 11.581 -1.077 1.00 98.12 189 PHE A O 1
ATOM 1428 N N . GLY A 1 190 ? -9.218 13.002 -2.201 1.00 93.88 190 GLY A N 1
ATOM 1429 C CA . GLY A 1 190 ? -9.087 14.083 -1.216 1.00 93.88 190 GLY A CA 1
ATOM 1430 C C . GLY A 1 190 ? -9.370 13.653 0.229 1.00 93.88 190 GLY A C 1
ATOM 1431 O O . GLY A 1 190 ? -8.652 14.047 1.140 1.00 93.88 190 GLY A O 1
ATOM 1432 N N . SER A 1 191 ? -10.363 12.786 0.440 1.00 94.75 191 SER A N 1
ATOM 1433 C CA . SER A 1 191 ? -10.804 12.325 1.766 1.00 94.75 191 SER A CA 1
ATOM 1434 C C . SER A 1 191 ? -9.950 11.208 2.389 1.00 94.75 191 SER A C 1
ATOM 1436 O O . SER A 1 191 ? -10.143 10.888 3.569 1.00 94.75 191 SER A O 1
ATOM 1438 N N . GLN A 1 192 ? -9.022 10.620 1.626 1.00 97.75 192 GLN A N 1
ATOM 1439 C CA . GLN A 1 192 ? -8.108 9.558 2.081 1.00 97.75 192 GLN A CA 1
ATOM 1440 C C . GLN A 1 192 ? -6.660 10.042 2.280 1.00 97.75 192 GLN A C 1
ATOM 1442 O O . GLN A 1 192 ? -5.829 9.267 2.746 1.00 97.75 192 GLN A O 1
ATOM 1447 N N . ILE A 1 193 ? -6.339 11.296 1.933 1.00 98.62 193 ILE A N 1
ATOM 1448 C CA . ILE A 1 193 ? -4.987 11.863 2.053 1.00 98.62 193 ILE A CA 1
ATOM 1449 C C . ILE A 1 193 ? -4.794 12.552 3.410 1.00 98.62 193 ILE A C 1
ATOM 1451 O O . ILE A 1 193 ? -5.533 13.475 3.744 1.00 98.62 193 ILE A O 1
ATOM 1455 N N . ILE A 1 194 ? -3.737 12.178 4.134 1.00 98.75 194 ILE A N 1
ATOM 1456 C CA . ILE A 1 194 ? -3.128 13.015 5.178 1.00 98.75 194 ILE A CA 1
ATOM 1457 C C . ILE A 1 194 ? -2.056 13.875 4.514 1.00 98.75 194 ILE A C 1
ATOM 1459 O O . ILE A 1 194 ? -1.113 13.349 3.926 1.00 98.75 194 ILE A O 1
ATOM 1463 N N . ALA A 1 195 ? -2.213 15.198 4.560 1.00 98.31 195 ALA A N 1
ATOM 1464 C CA . ALA A 1 195 ? -1.215 16.115 4.021 1.00 98.31 195 ALA A CA 1
ATOM 1465 C C . ALA A 1 195 ? 0.073 16.060 4.854 1.00 98.31 195 ALA A C 1
ATOM 1467 O O . ALA A 1 195 ? 0.001 16.074 6.077 1.00 98.31 195 ALA A O 1
ATOM 1468 N N . ILE A 1 196 ? 1.230 16.050 4.191 1.00 98.56 196 ILE A N 1
ATOM 1469 C CA . ILE A 1 196 ? 2.535 15.883 4.849 1.00 98.56 196 ILE A CA 1
ATOM 1470 C C . ILE A 1 196 ? 3.350 17.168 4.728 1.00 98.56 196 ILE A C 1
ATOM 1472 O O . ILE A 1 196 ? 3.494 17.702 3.627 1.00 98.56 196 ILE A O 1
ATOM 1476 N N . GLU A 1 197 ? 3.907 17.651 5.835 1.00 97.81 197 GLU A N 1
ATOM 1477 C CA . GLU A 1 197 ? 4.868 18.758 5.840 1.00 97.81 197 GLU A CA 1
ATOM 1478 C C . GLU A 1 197 ? 6.281 18.210 5.620 1.00 97.81 197 GLU A C 1
ATOM 1480 O O . GLU A 1 197 ? 6.923 17.717 6.542 1.00 97.81 197 GLU A O 1
ATOM 1485 N N . ALA A 1 198 ? 6.775 18.276 4.382 1.00 97.44 198 ALA A N 1
ATOM 1486 C CA . ALA A 1 198 ? 8.047 17.660 4.022 1.00 97.44 198 ALA A CA 1
ATOM 1487 C C . ALA A 1 198 ? 9.229 18.643 4.068 1.00 97.44 198 ALA A C 1
ATOM 1489 O O . ALA A 1 198 ? 9.085 19.773 3.592 1.00 97.44 198 ALA A O 1
ATOM 1490 N N . PRO A 1 199 ? 10.416 18.240 4.564 1.00 96.31 199 PRO A N 1
ATOM 1491 C CA . PRO A 1 199 ? 11.605 19.083 4.545 1.00 96.31 199 PRO A CA 1
ATOM 1492 C C . PRO A 1 199 ? 12.010 19.492 3.125 1.00 96.31 199 PRO A C 1
ATOM 1494 O O . PRO A 1 199 ? 12.181 18.656 2.236 1.00 96.31 199 PRO A O 1
ATOM 1497 N N . VAL A 1 200 ? 12.246 20.787 2.935 1.00 94.50 200 VAL A N 1
ATOM 1498 C CA . VAL A 1 200 ? 12.950 21.326 1.769 1.00 94.50 200 VAL A CA 1
ATOM 1499 C C . VAL A 1 200 ? 14.425 21.403 2.126 1.00 94.50 200 VAL A C 1
ATOM 1501 O O . VAL A 1 200 ? 14.781 22.008 3.139 1.00 94.50 200 VAL A O 1
ATOM 1504 N N . VAL A 1 201 ? 15.283 20.800 1.305 1.00 93.31 201 VAL A N 1
ATOM 1505 C CA . VAL A 1 201 ? 16.734 20.790 1.529 1.00 93.31 201 VAL A CA 1
ATOM 1506 C C . VAL A 1 201 ? 17.473 21.636 0.493 1.00 93.31 201 VAL A C 1
ATOM 1508 O O . VAL A 1 201 ? 17.030 21.738 -0.650 1.00 93.31 201 VAL A O 1
ATOM 1511 N N . ASP A 1 202 ? 18.592 22.242 0.896 1.00 92.12 202 ASP A N 1
ATOM 1512 C CA . ASP A 1 202 ? 19.539 22.887 -0.021 1.00 92.12 202 ASP A CA 1
ATOM 1513 C C . ASP A 1 202 ? 20.408 21.855 -0.772 1.00 92.12 202 ASP A C 1
ATOM 1515 O O . ASP A 1 202 ? 20.351 20.650 -0.509 1.00 92.12 202 ASP A O 1
ATOM 1519 N N . ASP A 1 203 ? 21.262 22.325 -1.687 1.00 89.50 203 ASP A N 1
ATOM 1520 C CA . ASP A 1 203 ? 22.181 21.471 -2.462 1.00 89.50 203 ASP A CA 1
ATOM 1521 C C . ASP A 1 203 ? 23.188 20.692 -1.589 1.00 89.50 203 ASP A C 1
ATOM 1523 O O . ASP A 1 203 ? 23.798 19.726 -2.047 1.00 89.50 203 ASP A O 1
ATOM 1527 N N . HIS A 1 204 ? 23.350 21.082 -0.319 1.00 88.00 204 HIS A N 1
ATOM 1528 C CA . HIS A 1 204 ? 24.202 20.411 0.665 1.00 88.00 204 HIS A CA 1
ATOM 1529 C C . HIS A 1 204 ? 23.407 19.453 1.570 1.00 88.00 204 HIS A C 1
ATOM 1531 O O . HIS A 1 204 ? 23.973 18.860 2.490 1.00 88.00 204 HIS A O 1
ATOM 1537 N N . GLY A 1 205 ? 22.104 19.285 1.323 1.00 84.88 205 GLY A N 1
ATOM 1538 C CA . GLY A 1 205 ? 21.219 18.404 2.079 1.00 84.88 205 GLY A CA 1
ATOM 1539 C C . GLY A 1 205 ? 20.774 18.957 3.433 1.00 84.88 205 GLY A C 1
ATOM 1540 O O . GLY A 1 205 ? 20.258 18.193 4.249 1.00 84.88 205 GLY A O 1
ATOM 1541 N N . ARG A 1 206 ? 20.967 20.254 3.702 1.00 90.38 206 ARG A N 1
ATOM 1542 C CA . ARG A 1 206 ? 20.510 20.894 4.944 1.00 90.38 206 ARG A CA 1
ATOM 1543 C C . ARG A 1 206 ? 19.068 21.353 4.790 1.00 90.38 206 ARG A C 1
ATOM 1545 O O . ARG A 1 206 ? 18.727 21.957 3.778 1.00 90.38 206 ARG A O 1
ATOM 1552 N N . ALA A 1 207 ? 18.238 21.104 5.800 1.00 92.38 207 ALA A N 1
ATOM 1553 C CA . ALA A 1 207 ? 16.862 21.589 5.816 1.00 92.38 207 ALA A CA 1
ATOM 1554 C C . ALA A 1 207 ? 16.831 23.128 5.875 1.00 92.38 207 ALA A C 1
ATOM 1556 O O . ALA A 1 207 ? 17.453 23.732 6.748 1.00 92.38 207 ALA A O 1
ATOM 1557 N N . VAL A 1 208 ? 16.104 23.747 4.945 1.00 96.19 208 VAL A N 1
ATOM 1558 C CA . VAL A 1 208 ? 15.931 25.209 4.828 1.00 96.19 208 VAL A CA 1
ATOM 1559 C C . VAL A 1 208 ? 14.473 25.653 4.984 1.00 96.19 208 VAL A C 1
ATOM 1561 O O . VAL A 1 208 ? 14.179 26.844 4.946 1.00 96.19 208 VAL A O 1
ATOM 1564 N N . GLY A 1 209 ? 13.555 24.705 5.169 1.00 96.12 209 GLY A N 1
ATOM 1565 C CA . GLY A 1 209 ? 12.134 24.951 5.390 1.00 96.12 209 GLY A CA 1
ATOM 1566 C C . GLY A 1 209 ? 11.319 23.673 5.224 1.00 96.12 209 GLY A C 1
ATOM 1567 O O . GLY A 1 209 ? 11.883 22.587 5.086 1.00 96.12 209 GLY A O 1
ATOM 1568 N N . THR A 1 210 ? 9.996 23.809 5.198 1.00 97.06 210 THR A N 1
ATOM 1569 C CA . THR A 1 210 ? 9.067 22.719 4.881 1.00 97.06 210 THR A CA 1
ATOM 1570 C C . THR A 1 210 ? 8.173 23.091 3.704 1.00 97.06 210 THR A C 1
ATOM 1572 O O . THR A 1 210 ? 8.008 24.264 3.358 1.00 97.06 210 THR A O 1
ATOM 1575 N N . LYS A 1 211 ? 7.609 22.076 3.055 1.00 97.12 211 LYS A N 1
ATOM 1576 C CA . LYS A 1 211 ? 6.602 22.215 2.013 1.00 97.12 211 LYS A CA 1
ATOM 1577 C C . LYS A 1 211 ? 5.494 21.203 2.254 1.00 97.12 211 LYS A C 1
ATOM 1579 O O . LYS A 1 211 ? 5.744 20.000 2.278 1.00 97.12 211 LYS A O 1
ATOM 1584 N N . LYS A 1 212 ? 4.260 21.695 2.290 1.00 98.19 212 LYS A N 1
ATOM 1585 C CA . LYS A 1 212 ? 3.073 20.850 2.329 1.00 98.19 212 LYS A CA 1
ATOM 1586 C C . LYS A 1 212 ? 2.900 20.069 1.026 1.00 98.19 212 LYS A C 1
ATOM 1588 O O . LYS A 1 212 ? 2.737 20.656 -0.048 1.00 98.19 212 LYS A O 1
ATOM 1593 N N . ILE A 1 213 ? 2.902 18.746 1.122 1.00 98.38 213 ILE A N 1
ATOM 1594 C CA . ILE A 1 213 ? 2.635 17.811 0.030 1.00 98.38 213 ILE A CA 1
ATOM 1595 C C . ILE A 1 213 ? 1.217 17.266 0.204 1.00 98.38 213 ILE A C 1
ATOM 1597 O O . ILE A 1 213 ? 0.862 16.733 1.254 1.00 98.38 213 ILE A O 1
ATOM 1601 N N . THR A 1 214 ? 0.392 17.418 -0.832 1.00 97.81 214 THR A N 1
ATOM 1602 C CA . THR A 1 214 ? -1.039 17.057 -0.803 1.00 97.81 214 THR A CA 1
ATOM 1603 C C . THR A 1 214 ? -1.489 16.227 -2.001 1.00 97.81 214 THR A C 1
ATOM 1605 O O . THR A 1 214 ? -2.652 15.837 -2.059 1.00 97.81 214 THR A O 1
ATOM 1608 N N . ARG A 1 215 ? -0.605 15.968 -2.974 1.00 98.00 215 ARG A N 1
ATOM 1609 C CA . ARG A 1 215 ? -0.942 15.263 -4.219 1.00 98.00 215 ARG A CA 1
ATOM 1610 C C . ARG A 1 215 ? 0.094 14.210 -4.571 1.00 98.00 215 ARG A C 1
ATOM 1612 O O . ARG A 1 215 ? 1.278 14.412 -4.312 1.00 98.00 215 ARG A O 1
ATOM 1619 N N . ASP A 1 216 ? -0.369 13.117 -5.171 1.00 98.69 216 ASP A N 1
ATOM 1620 C CA . ASP A 1 216 ? 0.512 12.097 -5.740 1.00 98.69 216 ASP A CA 1
ATOM 1621 C C . ASP A 1 216 ? 1.312 12.706 -6.906 1.00 98.69 216 ASP A C 1
ATOM 1623 O O . ASP A 1 216 ? 0.785 13.496 -7.693 1.00 98.69 216 ASP A O 1
ATOM 1627 N N . GLU A 1 217 ? 2.588 12.345 -7.030 1.00 98.44 217 GLU A N 1
ATOM 1628 C CA . GLU A 1 217 ? 3.525 13.014 -7.951 1.00 98.44 217 GLU A CA 1
ATOM 1629 C C . GLU A 1 217 ? 3.836 12.215 -9.225 1.00 98.44 217 GLU A C 1
ATOM 1631 O O . GLU A 1 217 ? 4.550 12.708 -10.105 1.00 98.44 217 GLU A O 1
ATOM 1636 N N . GLY A 1 218 ? 3.359 10.969 -9.305 1.00 97.62 218 GLY A N 1
ATOM 1637 C CA . GLY A 1 218 ? 3.722 10.022 -10.363 1.00 97.62 218 GLY A CA 1
ATOM 1638 C C . GLY A 1 218 ? 2.969 10.201 -11.685 1.00 97.62 218 GLY A C 1
ATOM 1639 O O . GLY A 1 218 ? 3.412 9.687 -12.719 1.00 97.62 218 GLY A O 1
ATOM 1640 N N . MET A 1 219 ? 1.847 10.924 -11.684 1.00 97.56 219 MET A N 1
ATOM 1641 C CA . MET A 1 219 ? 1.039 11.104 -12.891 1.00 97.56 219 MET A CA 1
ATOM 1642 C C . MET A 1 219 ? 1.775 11.935 -13.938 1.00 97.56 219 MET A C 1
ATOM 1644 O O . MET A 1 219 ? 2.432 12.932 -13.626 1.00 97.56 219 MET A O 1
ATOM 1648 N N . ARG A 1 220 ? 1.610 11.559 -15.204 1.00 97.62 220 ARG A N 1
ATOM 1649 C CA . ARG A 1 220 ? 2.148 12.298 -16.347 1.00 97.62 220 ARG A CA 1
ATOM 1650 C C . ARG A 1 220 ? 1.287 12.083 -17.595 1.00 97.62 220 ARG A C 1
ATOM 1652 O O . ARG A 1 220 ? 0.755 10.984 -17.770 1.00 97.62 220 ARG A O 1
ATOM 1659 N N . PRO A 1 221 ? 1.219 13.071 -18.506 1.00 97.00 221 PRO A N 1
ATOM 1660 C CA . PRO A 1 221 ? 0.680 12.844 -19.842 1.00 97.00 221 PRO A CA 1
ATOM 1661 C C . PRO A 1 221 ? 1.378 11.648 -20.492 1.00 97.00 221 PRO A C 1
ATOM 1663 O O . PRO A 1 221 ? 2.609 11.566 -20.491 1.00 97.00 221 PRO A O 1
ATOM 1666 N N . THR A 1 222 ? 0.592 10.703 -20.993 1.00 97.75 222 THR A N 1
ATOM 1667 C CA . THR A 1 222 ? 1.080 9.420 -21.500 1.00 97.75 222 THR A CA 1
ATOM 1668 C C . THR A 1 222 ? 0.268 9.044 -22.731 1.00 97.75 222 THR A C 1
ATOM 1670 O O . THR A 1 222 ? -0.951 9.148 -22.692 1.00 97.75 222 THR A O 1
ATOM 1673 N N . THR A 1 223 ? 0.938 8.608 -23.800 1.00 97.69 223 THR A N 1
ATOM 1674 C CA . THR A 1 223 ? 0.297 8.019 -24.988 1.00 97.69 223 THR A CA 1
ATOM 1675 C C . THR A 1 223 ? 0.996 6.718 -25.354 1.00 97.69 223 THR A C 1
ATOM 1677 O O . THR A 1 223 ? 2.189 6.555 -25.062 1.00 97.69 223 THR A O 1
ATOM 1680 N N . THR A 1 224 ? 0.293 5.803 -26.021 1.00 95.00 224 THR A N 1
ATOM 1681 C CA . THR A 1 224 ? 0.891 4.556 -26.521 1.00 95.00 224 THR A CA 1
ATOM 1682 C C . THR A 1 224 ? 2.108 4.821 -27.428 1.00 95.00 224 THR A C 1
ATOM 1684 O O . THR A 1 224 ? 3.119 4.130 -27.305 1.00 95.00 224 THR A O 1
ATOM 1687 N N . GLU A 1 225 ? 2.090 5.857 -28.275 1.00 96.44 225 GLU A N 1
ATOM 1688 C CA . GLU A 1 225 ? 3.230 6.215 -29.136 1.00 96.44 225 GLU A CA 1
ATOM 1689 C C . GLU A 1 225 ? 4.440 6.657 -28.313 1.00 96.44 225 GLU A C 1
ATOM 1691 O O . GLU A 1 225 ? 5.564 6.238 -28.591 1.00 96.44 225 GLU A O 1
ATOM 1696 N N . GLY A 1 226 ? 4.221 7.482 -27.283 1.00 97.69 226 GLY A N 1
ATOM 1697 C CA . GLY A 1 226 ? 5.280 7.925 -26.379 1.00 97.69 226 GLY A CA 1
ATOM 1698 C C . GLY A 1 226 ? 5.872 6.766 -25.576 1.00 97.69 226 GLY A C 1
ATOM 1699 O O . GLY A 1 226 ? 7.091 6.682 -25.415 1.00 97.69 226 GLY A O 1
ATOM 1700 N N . LEU A 1 227 ? 5.025 5.838 -25.120 1.00 97.56 227 LEU A N 1
ATOM 1701 C CA . LEU A 1 227 ? 5.455 4.626 -24.423 1.00 97.56 227 LEU A CA 1
ATOM 1702 C C . LEU A 1 227 ? 6.286 3.714 -25.333 1.00 97.56 227 LEU A C 1
ATOM 1704 O O . LEU A 1 227 ? 7.337 3.233 -24.903 1.00 97.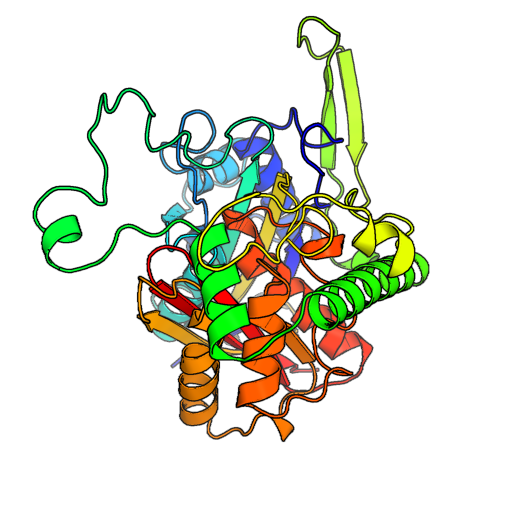56 227 LEU A O 1
ATOM 1708 N N . ALA A 1 228 ? 5.895 3.545 -26.599 1.00 95.88 228 ALA A N 1
ATOM 1709 C CA . ALA A 1 228 ? 6.608 2.707 -27.562 1.00 95.88 228 ALA A CA 1
ATOM 1710 C C . ALA A 1 228 ? 8.063 3.159 -27.807 1.00 95.88 228 ALA A C 1
ATOM 1712 O O . ALA A 1 228 ? 8.921 2.326 -28.096 1.00 95.88 228 ALA A O 1
ATOM 1713 N N . GLN A 1 229 ? 8.371 4.451 -27.624 1.00 96.44 229 GLN A N 1
ATOM 1714 C CA . GLN A 1 229 ? 9.736 4.992 -27.740 1.00 96.44 229 GLN A CA 1
ATOM 1715 C C . GLN A 1 229 ? 10.632 4.681 -26.529 1.00 96.44 229 GLN A C 1
ATOM 1717 O O . GLN A 1 229 ? 11.848 4.898 -26.573 1.00 96.44 229 GLN A O 1
ATOM 1722 N N . LEU A 1 230 ? 10.066 4.197 -25.419 1.00 96.50 230 LEU A N 1
ATOM 1723 C CA . LEU A 1 230 ? 10.833 3.909 -24.213 1.00 96.50 230 LEU A CA 1
ATOM 1724 C C . LEU A 1 230 ? 11.676 2.643 -24.376 1.00 96.50 230 LEU A C 1
ATOM 1726 O O . LEU A 1 230 ? 11.201 1.585 -24.802 1.00 96.50 230 LEU A O 1
ATOM 1730 N N . ARG A 1 231 ? 12.937 2.741 -23.944 1.00 94.50 231 ARG A N 1
ATOM 1731 C CA . ARG A 1 231 ? 13.850 1.598 -23.872 1.00 94.50 231 ARG A CA 1
ATOM 1732 C C . ARG A 1 231 ? 13.389 0.615 -22.800 1.00 94.50 231 ARG A C 1
ATOM 1734 O O . ARG A 1 231 ? 12.975 1.011 -21.708 1.00 94.50 231 ARG A O 1
ATOM 1741 N N . THR A 1 232 ? 13.523 -0.669 -23.107 1.00 93.31 232 THR A N 1
ATOM 1742 C CA . THR A 1 232 ? 13.334 -1.758 -22.146 1.00 93.31 232 THR A CA 1
ATOM 1743 C C . THR A 1 232 ? 14.344 -1.639 -21.015 1.00 93.31 232 THR A C 1
ATOM 1745 O O . THR A 1 232 ? 15.498 -1.287 -21.260 1.00 93.31 232 THR A O 1
ATOM 1748 N N . VAL A 1 233 ? 13.938 -1.968 -19.788 1.00 89.62 233 VAL A N 1
ATOM 1749 C CA . VAL A 1 233 ? 14.824 -1.888 -18.613 1.00 89.62 233 VAL A CA 1
ATOM 1750 C C . VAL A 1 233 ? 15.997 -2.867 -18.725 1.00 89.62 233 VAL A C 1
ATOM 1752 O O . VAL A 1 233 ? 17.092 -2.563 -18.258 1.00 89.62 233 VAL A O 1
ATOM 1755 N N . GLN A 1 234 ? 15.792 -4.006 -19.392 1.00 83.75 234 GLN A N 1
ATOM 1756 C CA . GLN A 1 234 ? 16.822 -5.018 -19.640 1.00 83.75 234 GLN A CA 1
ATOM 1757 C C . GLN A 1 234 ? 17.009 -5.265 -21.148 1.00 83.75 234 GLN A C 1
ATOM 1759 O O . GLN A 1 234 ? 16.488 -6.247 -21.683 1.00 83.75 234 GLN A O 1
ATOM 1764 N N . PRO A 1 235 ? 17.701 -4.365 -21.876 1.00 78.44 235 PRO A N 1
ATOM 1765 C CA . PRO A 1 235 ? 17.937 -4.551 -23.305 1.00 78.44 235 PRO A CA 1
ATOM 1766 C C . PRO A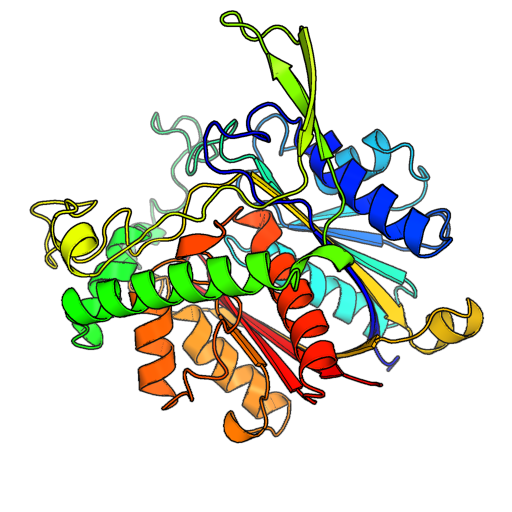 1 235 ? 18.839 -5.771 -23.556 1.00 78.44 235 PRO A C 1
ATOM 1768 O O . PRO A 1 235 ? 19.829 -5.967 -22.857 1.00 78.44 235 PRO A O 1
ATOM 1771 N N . GLY A 1 236 ? 18.510 -6.576 -24.573 1.00 73.75 236 GLY A N 1
ATOM 1772 C CA . GLY A 1 236 ? 19.332 -7.718 -25.007 1.00 73.75 236 GLY A CA 1
ATOM 1773 C C . GLY A 1 236 ? 19.230 -8.984 -24.146 1.00 73.75 236 GLY A C 1
ATOM 1774 O O . GLY A 1 236 ? 19.999 -9.918 -24.358 1.00 73.75 236 GLY A O 1
ATOM 1775 N N . ARG A 1 237 ? 18.300 -9.034 -23.186 1.00 78.00 237 ARG A N 1
ATOM 1776 C CA . ARG A 1 237 ? 18.042 -10.219 -22.356 1.00 78.00 237 ARG A CA 1
ATOM 1777 C C . ARG A 1 237 ? 17.212 -11.285 -23.090 1.00 78.00 237 ARG A C 1
ATOM 1779 O O . ARG A 1 237 ? 16.491 -10.967 -24.032 1.00 78.00 237 ARG A O 1
ATOM 1786 N N . VAL A 1 238 ? 17.301 -12.535 -22.621 1.00 66.62 238 VAL A N 1
ATOM 1787 C CA . VAL A 1 238 ? 16.406 -13.649 -22.973 1.00 66.62 238 VAL A CA 1
ATOM 1788 C C . VAL A 1 238 ? 15.644 -14.103 -21.712 1.00 66.62 238 VAL A C 1
ATOM 1790 O O . VAL A 1 238 ? 16.294 -14.398 -20.706 1.00 66.62 238 VAL A O 1
ATOM 1793 N N . PRO A 1 239 ? 14.298 -14.163 -21.723 1.00 69.69 239 PRO A N 1
ATOM 1794 C CA . PRO A 1 239 ? 13.398 -13.727 -22.796 1.00 69.69 239 PRO A CA 1
ATOM 1795 C C . PRO A 1 239 ? 13.544 -12.236 -23.107 1.00 69.69 239 PRO A C 1
ATOM 1797 O O . PRO A 1 239 ? 13.997 -11.465 -22.256 1.00 69.69 239 PRO A O 1
ATOM 1800 N N . ALA A 1 240 ? 13.187 -11.844 -24.335 1.00 80.00 240 ALA A N 1
ATOM 1801 C CA . ALA A 1 240 ? 13.291 -10.458 -24.777 1.00 80.00 240 ALA A CA 1
ATOM 1802 C C . ALA A 1 240 ? 12.519 -9.535 -23.826 1.00 80.00 240 ALA A C 1
ATOM 1804 O O . ALA A 1 240 ? 11.340 -9.763 -23.546 1.00 80.00 240 ALA A O 1
ATOM 1805 N N . GLY A 1 241 ? 13.192 -8.488 -23.345 1.00 85.69 241 GLY A N 1
ATOM 1806 C CA . GLY A 1 241 ? 12.585 -7.530 -22.432 1.00 85.69 241 GLY A CA 1
ATOM 1807 C C . GLY A 1 241 ? 11.363 -6.857 -23.054 1.00 85.69 241 GLY A C 1
ATOM 1808 O O . GLY A 1 241 ? 11.428 -6.350 -24.174 1.00 85.69 241 GLY A O 1
ATOM 1809 N N . ARG A 1 242 ? 10.249 -6.821 -22.322 1.00 92.38 242 ARG A N 1
ATOM 1810 C CA . ARG A 1 242 ? 9.016 -6.118 -22.713 1.00 92.38 242 ARG A CA 1
ATOM 1811 C C . ARG A 1 242 ? 8.720 -4.936 -21.790 1.00 92.38 242 ARG A C 1
ATOM 1813 O O . ARG A 1 242 ? 8.007 -4.012 -22.179 1.00 92.38 242 ARG A O 1
ATOM 1820 N N . HIS A 1 243 ? 9.303 -4.916 -20.595 1.00 96.50 243 HIS A N 1
ATOM 1821 C CA . HIS A 1 243 ? 9.021 -3.878 -19.608 1.00 96.50 243 HIS A CA 1
ATOM 1822 C C . HIS A 1 243 ? 9.950 -2.662 -19.718 1.00 96.50 243 HIS A C 1
ATOM 1824 O O . HIS A 1 243 ? 11.164 -2.774 -19.909 1.00 96.50 243 HIS A O 1
ATOM 1830 N N . THR A 1 244 ? 9.364 -1.478 -19.564 1.00 97.31 244 THR A N 1
ATOM 1831 C CA . THR A 1 244 ? 10.007 -0.159 -19.553 1.00 97.31 244 THR A CA 1
ATOM 1832 C C . THR A 1 244 ? 9.625 0.595 -18.280 1.00 97.31 244 THR A C 1
ATOM 1834 O O . THR A 1 244 ? 8.740 0.178 -17.536 1.00 97.31 244 THR A O 1
ATOM 1837 N N . ALA A 1 245 ? 10.214 1.772 -18.058 1.00 96.81 245 ALA A N 1
ATOM 1838 C CA . ALA A 1 245 ? 9.733 2.707 -17.033 1.00 96.81 245 ALA A CA 1
ATOM 1839 C C . ALA A 1 245 ? 8.309 3.250 -17.307 1.00 96.81 245 ALA A C 1
ATOM 1841 O O . ALA A 1 245 ? 7.767 4.002 -16.502 1.00 96.81 245 ALA A O 1
ATOM 1842 N N . GLY A 1 246 ? 7.736 2.956 -18.476 1.00 97.56 246 GLY A N 1
ATOM 1843 C CA . GLY A 1 246 ? 6.378 3.317 -18.867 1.00 97.56 246 GLY A CA 1
ATOM 1844 C C . GLY A 1 246 ? 5.315 2.375 -18.324 1.00 97.56 246 GLY A C 1
ATOM 1845 O O . GLY A 1 246 ? 4.267 2.844 -17.909 1.00 97.56 246 GLY A O 1
ATOM 1846 N N . ASN A 1 247 ? 5.610 1.075 -18.301 1.00 98.19 247 ASN A N 1
ATOM 1847 C CA . ASN A 1 247 ? 4.666 -0.005 -17.992 1.00 98.19 247 ASN A CA 1
ATOM 1848 C C . ASN A 1 247 ? 5.080 -0.833 -16.755 1.00 98.19 247 ASN A C 1
ATOM 1850 O O . ASN A 1 247 ? 4.656 -1.976 -16.571 1.00 98.19 247 ASN A O 1
ATOM 1854 N N . SER A 1 248 ? 5.919 -0.233 -15.910 1.00 98.50 248 SER A N 1
ATOM 1855 C CA . SER A 1 248 ? 6.333 -0.745 -14.603 1.00 98.50 248 SER A CA 1
ATOM 1856 C C . SER A 1 248 ? 5.953 0.266 -13.525 1.00 98.50 248 SER A C 1
ATOM 1858 O O . SER A 1 248 ? 5.911 1.468 -13.797 1.00 98.50 248 SER A O 1
ATOM 1860 N N . SER A 1 249 ? 5.721 -0.208 -12.303 1.00 98.38 249 SER A N 1
ATOM 1861 C CA . SER A 1 249 ? 5.498 0.668 -11.151 1.00 98.38 249 SER A CA 1
ATOM 1862 C C . SER A 1 249 ? 6.651 1.652 -10.925 1.00 98.38 249 SER A C 1
ATOM 1864 O O . SER A 1 249 ? 7.818 1.367 -11.216 1.00 98.38 249 SER A O 1
ATOM 1866 N N . GLN A 1 250 ? 6.326 2.829 -10.390 1.00 98.38 250 GLN A N 1
ATOM 1867 C CA . GLN A 1 250 ? 7.337 3.833 -10.059 1.00 98.38 250 GLN A CA 1
ATOM 1868 C C . GLN A 1 250 ? 7.963 3.549 -8.693 1.00 98.38 250 GLN A C 1
ATOM 1870 O O . GLN A 1 250 ? 7.282 3.156 -7.747 1.00 98.38 250 GLN A O 1
ATOM 1875 N N . VAL A 1 251 ? 9.269 3.809 -8.585 1.00 98.19 251 VAL A N 1
ATOM 1876 C CA . VAL A 1 251 ? 9.955 3.894 -7.291 1.00 98.19 251 VAL A CA 1
ATOM 1877 C C . VAL A 1 251 ? 9.442 5.129 -6.562 1.00 98.19 251 VAL A C 1
ATOM 1879 O O . VAL A 1 251 ? 9.555 6.242 -7.091 1.00 98.19 251 VAL A O 1
ATOM 1882 N N . SER A 1 252 ? 8.916 4.925 -5.358 1.00 98.75 252 SER A N 1
ATOM 1883 C CA . SER A 1 252 ? 8.107 5.929 -4.678 1.00 98.75 252 SER A CA 1
ATOM 1884 C C . SER A 1 252 ? 8.299 5.939 -3.170 1.00 98.75 252 SER A C 1
ATOM 1886 O O . SER A 1 252 ? 8.718 4.952 -2.570 1.00 98.75 252 SER A O 1
ATOM 1888 N N . ASP A 1 253 ? 7.941 7.068 -2.575 1.00 98.81 253 ASP A N 1
ATOM 1889 C CA . ASP A 1 253 ? 7.928 7.289 -1.135 1.00 98.81 253 ASP A CA 1
ATOM 1890 C C . ASP A 1 253 ? 6.473 7.431 -0.668 1.00 98.81 253 ASP A C 1
ATOM 1892 O O . ASP A 1 253 ? 5.675 8.099 -1.330 1.00 98.81 253 ASP A O 1
ATOM 1896 N N . GLY A 1 254 ? 6.106 6.813 0.452 1.00 98.81 254 GLY A N 1
ATOM 1897 C CA . GLY A 1 254 ? 4.754 6.934 0.994 1.00 98.81 254 GLY A CA 1
ATOM 1898 C C . GLY A 1 254 ? 4.479 6.051 2.208 1.00 98.81 254 GLY A C 1
ATOM 1899 O O . GLY A 1 254 ? 5.201 5.088 2.476 1.00 98.81 254 GLY A O 1
ATOM 1900 N N . ALA A 1 255 ? 3.403 6.379 2.921 1.00 98.94 255 ALA A N 1
ATOM 1901 C CA . ALA A 1 255 ? 2.884 5.627 4.057 1.00 98.94 255 ALA A CA 1
ATOM 1902 C C . ALA A 1 255 ? 1.352 5.510 4.008 1.00 98.94 255 ALA A C 1
ATOM 1904 O O . ALA A 1 255 ? 0.670 6.289 3.342 1.00 98.94 255 ALA A O 1
ATOM 1905 N N . SER A 1 256 ? 0.794 4.524 4.707 1.00 98.94 256 SER A N 1
ATOM 1906 C CA . SER A 1 256 ? -0.658 4.372 4.880 1.00 98.94 256 SER A CA 1
ATOM 1907 C C . SER A 1 256 ? -1.011 3.613 6.149 1.00 98.94 256 SER A C 1
ATOM 1909 O O . SER A 1 256 ? -0.164 2.908 6.699 1.00 98.94 256 SER A O 1
ATOM 1911 N N . ALA A 1 257 ? -2.254 3.762 6.603 1.00 98.94 257 ALA A N 1
ATOM 1912 C CA . ALA A 1 257 ? -2.777 3.117 7.798 1.00 98.94 257 ALA A CA 1
ATOM 1913 C C . ALA A 1 257 ? -4.280 2.818 7.666 1.00 98.94 257 ALA A C 1
ATOM 1915 O O . ALA A 1 257 ? -5.032 3.594 7.079 1.00 98.94 257 ALA A O 1
ATOM 1916 N N . VAL A 1 258 ? -4.706 1.691 8.230 1.00 98.94 258 VAL A N 1
ATOM 1917 C CA . VAL A 1 258 ? -6.090 1.216 8.312 1.00 98.94 258 VAL A CA 1
ATOM 1918 C C . VAL A 1 258 ? -6.404 0.952 9.782 1.00 98.94 258 VAL A C 1
ATOM 1920 O O . VAL A 1 258 ? -5.691 0.190 10.437 1.00 98.94 258 VAL A O 1
ATOM 1923 N N . LEU A 1 259 ? -7.464 1.577 10.292 1.00 98.94 259 LEU A N 1
ATOM 1924 C CA . LEU A 1 259 ? -7.973 1.389 11.648 1.00 98.94 259 LEU A CA 1
ATOM 1925 C C . LEU A 1 259 ? -8.961 0.220 11.658 1.00 98.94 259 LEU A C 1
ATOM 1927 O O . LEU A 1 259 ? -10.073 0.338 11.130 1.00 98.94 259 LEU A O 1
ATOM 1931 N N . LEU A 1 260 ? -8.551 -0.905 12.249 1.00 98.88 260 LEU A N 1
ATOM 1932 C CA . LEU A 1 260 ? -9.407 -2.069 12.444 1.00 98.88 260 LEU A CA 1
ATOM 1933 C C . LEU A 1 260 ? -9.887 -2.141 13.886 1.00 98.88 260 LEU A C 1
ATOM 1935 O O . LEU A 1 260 ? -9.123 -1.907 14.822 1.00 98.88 260 LEU A O 1
ATOM 1939 N N . MET A 1 261 ? -11.151 -2.512 14.055 1.00 98.75 261 MET A N 1
ATOM 1940 C CA . MET A 1 261 ? -11.767 -2.679 15.364 1.00 98.75 261 MET A CA 1
ATOM 1941 C C . MET A 1 261 ? -12.644 -3.930 15.404 1.00 98.75 261 MET A C 1
ATOM 1943 O O . MET A 1 261 ? -13.136 -4.395 14.369 1.00 98.75 261 MET A O 1
ATOM 1947 N N . SER A 1 262 ? -12.881 -4.468 16.599 1.00 98.62 262 SER A N 1
ATOM 1948 C CA . SER A 1 262 ? -14.053 -5.310 16.826 1.00 98.62 262 SER A CA 1
ATOM 1949 C C . SER A 1 262 ? -15.310 -4.452 16.642 1.00 98.62 262 SER A C 1
ATOM 1951 O O . SER A 1 262 ? -15.337 -3.283 17.038 1.00 98.62 262 SER A O 1
ATOM 1953 N N . SER A 1 263 ? -16.361 -5.004 16.028 1.00 97.69 263 SER A N 1
ATOM 1954 C CA . SER A 1 263 ? -17.625 -4.274 15.835 1.00 97.69 263 SER A CA 1
ATOM 1955 C C . SER A 1 263 ? -18.178 -3.739 17.160 1.00 97.69 263 SER A C 1
ATOM 1957 O O . SER A 1 263 ? -18.597 -2.592 17.241 1.00 97.69 263 SER A O 1
ATOM 1959 N N . GLU A 1 264 ? -18.076 -4.535 18.226 1.00 97.69 264 GLU A N 1
ATOM 1960 C CA . GLU A 1 264 ? -18.510 -4.153 19.569 1.00 97.69 264 GLU A CA 1
ATOM 1961 C C . GLU A 1 264 ? -17.719 -2.966 20.130 1.00 97.69 264 GLU A C 1
ATOM 1963 O O . GLU A 1 264 ? -18.300 -2.077 20.751 1.00 97.69 264 GLU A O 1
ATOM 1968 N N . LYS A 1 265 ? -16.393 -2.922 19.934 1.00 98.12 265 LYS A N 1
ATOM 1969 C CA . LYS A 1 265 ? -15.584 -1.784 20.381 1.00 98.12 265 LYS A CA 1
ATOM 1970 C C . LYS A 1 265 ? -15.895 -0.530 19.568 1.00 98.12 265 LYS A C 1
ATOM 1972 O O . LYS A 1 265 ? -15.946 0.546 20.162 1.00 98.12 265 LYS A O 1
ATOM 1977 N N . ALA A 1 266 ? -16.118 -0.663 18.258 1.00 98.12 266 ALA A N 1
ATOM 1978 C CA . ALA A 1 266 ? -16.514 0.455 17.403 1.00 98.12 266 ALA A CA 1
ATOM 1979 C C . ALA A 1 266 ? -17.829 1.074 17.900 1.00 98.12 266 ALA A C 1
ATOM 1981 O O . ALA A 1 266 ? -17.872 2.274 18.165 1.00 98.12 266 ALA A O 1
ATOM 1982 N N . ASP A 1 267 ? -18.835 0.240 18.181 1.00 97.31 267 ASP A N 1
ATOM 1983 C CA . ASP A 1 267 ? -20.116 0.680 18.740 1.00 97.31 267 ASP A CA 1
ATOM 1984 C C . ASP A 1 267 ? -19.951 1.341 20.120 1.00 97.31 267 ASP A C 1
ATOM 1986 O O . ASP A 1 267 ? -20.510 2.411 20.366 1.00 97.31 267 ASP A O 1
ATOM 1990 N N . ARG A 1 268 ? -19.140 0.756 21.019 1.00 97.94 268 ARG A N 1
ATOM 1991 C CA . ARG A 1 268 ? -18.863 1.327 22.354 1.00 97.94 268 ARG A CA 1
ATOM 1992 C C . ARG A 1 268 ? -18.200 2.703 22.296 1.00 97.94 268 ARG A C 1
ATOM 1994 O O . ARG A 1 268 ? -18.438 3.512 23.188 1.00 97.94 268 ARG A O 1
ATOM 2001 N N . LEU A 1 269 ? -17.350 2.944 21.298 1.00 98.12 269 LEU A N 1
ATOM 2002 C CA . LEU A 1 269 ? -16.680 4.231 21.091 1.00 98.12 269 LEU A CA 1
ATOM 2003 C C . LEU A 1 269 ? -17.482 5.190 20.196 1.00 98.12 269 LEU A C 1
ATOM 2005 O O . LEU A 1 269 ? -17.042 6.312 19.974 1.00 98.12 269 LEU A O 1
ATOM 2009 N N . GLY A 1 270 ? -18.651 4.779 19.692 1.00 97.94 270 GLY A N 1
ATOM 2010 C CA . GLY A 1 270 ? -19.464 5.597 18.788 1.00 97.94 270 GLY A CA 1
ATOM 2011 C C . GLY A 1 270 ? -18.840 5.802 17.403 1.00 97.94 270 GLY A C 1
ATOM 2012 O O . GLY A 1 270 ? -19.217 6.735 16.695 1.00 97.94 270 GLY A O 1
ATOM 2013 N N . LEU A 1 271 ? -17.897 4.945 17.006 1.00 98.06 271 LEU A N 1
ATOM 2014 C CA . LEU A 1 271 ? -17.218 5.006 15.715 1.00 98.06 271 LEU A CA 1
ATOM 2015 C C . LEU A 1 271 ? -17.968 4.167 14.682 1.00 98.06 271 LEU A C 1
ATOM 2017 O O . LEU A 1 271 ? -18.302 3.013 14.933 1.00 98.06 271 LEU A O 1
ATOM 2021 N N . ARG A 1 272 ? -18.216 4.732 13.496 1.00 97.44 272 ARG A N 1
ATOM 2022 C CA . ARG A 1 272 ? -18.989 4.073 12.434 1.00 97.44 272 ARG A CA 1
ATOM 2023 C C . ARG A 1 272 ? -18.147 3.016 11.703 1.00 97.44 272 ARG A C 1
ATOM 2025 O O . ARG A 1 272 ? -17.189 3.383 11.023 1.00 97.44 272 ARG A O 1
ATOM 2032 N N . PRO A 1 273 ? -18.546 1.732 11.706 1.00 98.12 273 PRO A N 1
ATOM 2033 C CA . PRO A 1 273 ? -17.969 0.735 10.809 1.00 98.12 273 PRO A CA 1
ATOM 2034 C C . PRO A 1 273 ? -18.261 1.076 9.338 1.00 98.12 273 PRO A C 1
ATOM 2036 O O . PRO A 1 273 ? -19.420 1.264 8.965 1.00 98.12 273 PRO A O 1
ATOM 2039 N N . ARG A 1 274 ? -17.232 1.130 8.484 1.00 98.44 274 ARG A N 1
ATOM 2040 C CA . ARG A 1 274 ? -17.372 1.427 7.041 1.00 98.44 274 ARG A CA 1
ATOM 2041 C C . ARG A 1 274 ? -17.405 0.159 6.191 1.00 98.44 274 ARG A C 1
ATOM 2043 O O . ARG A 1 274 ? -18.205 0.035 5.263 1.00 98.44 274 ARG A O 1
ATOM 2050 N N . ALA A 1 275 ? -16.575 -0.819 6.541 1.00 98.75 275 ALA A N 1
ATOM 2051 C CA . ALA A 1 275 ? -16.533 -2.127 5.897 1.00 98.75 275 ALA A CA 1
ATOM 2052 C C . ALA A 1 275 ? -16.196 -3.232 6.902 1.00 98.75 275 ALA A C 1
ATOM 2054 O O . ALA A 1 275 ? -15.614 -2.966 7.949 1.00 98.75 275 ALA A O 1
ATOM 2055 N N . ARG A 1 276 ? -16.508 -4.488 6.576 1.00 98.38 276 ARG A N 1
ATOM 2056 C CA . ARG A 1 276 ? -15.980 -5.666 7.282 1.00 98.38 276 ARG A CA 1
ATOM 2057 C C . ARG A 1 276 ? -14.911 -6.362 6.451 1.00 98.38 276 ARG A C 1
ATOM 2059 O O . ARG A 1 276 ? -15.014 -6.414 5.226 1.00 98.38 276 ARG A O 1
ATOM 2066 N N . VAL A 1 277 ? -13.923 -6.959 7.115 1.00 98.44 277 VAL A N 1
ATOM 2067 C CA . VAL A 1 277 ? -12.937 -7.818 6.441 1.00 98.44 277 VAL A CA 1
ATOM 2068 C C . VAL A 1 277 ? -13.537 -9.216 6.293 1.00 98.44 277 VAL A C 1
ATOM 2070 O O . VAL A 1 277 ? -13.655 -9.953 7.271 1.00 98.44 277 VAL A O 1
ATOM 2073 N N . VAL A 1 278 ? -13.930 -9.587 5.073 1.00 98.06 278 VAL A N 1
ATOM 2074 C CA . VAL A 1 278 ? -14.505 -10.910 4.765 1.00 98.06 278 VAL A CA 1
ATOM 2075 C C . VAL A 1 278 ? -13.437 -11.993 4.903 1.00 98.06 278 VAL A C 1
ATOM 2077 O O . VAL A 1 278 ? -13.688 -13.061 5.454 1.00 98.06 278 VAL A O 1
ATOM 2080 N N . GLY A 1 279 ? -12.221 -11.700 4.447 1.00 96.56 279 GLY A N 1
ATOM 2081 C CA . GLY A 1 279 ? -11.083 -12.599 4.564 1.00 96.56 279 GLY A CA 1
ATOM 2082 C C . GLY A 1 279 ? -9.797 -11.954 4.073 1.00 96.56 279 GLY A C 1
ATOM 2083 O O . GLY A 1 279 ? -9.829 -10.958 3.354 1.00 96.56 279 GLY A O 1
ATOM 2084 N N . SER A 1 280 ? -8.671 -12.554 4.454 1.00 97.81 280 SER A N 1
ATOM 2085 C CA . SER A 1 280 ? -7.340 -12.222 3.944 1.00 97.81 280 SER A CA 1
ATOM 2086 C C . SER A 1 280 ? -6.491 -13.489 3.806 1.00 97.81 280 SER A C 1
ATOM 2088 O O . SER A 1 280 ? -6.615 -14.428 4.601 1.00 97.81 280 SER A O 1
ATOM 2090 N N . VAL A 1 281 ? -5.621 -13.539 2.798 1.00 98.44 281 VAL A N 1
ATOM 2091 C CA . VAL A 1 281 ? -4.742 -14.678 2.507 1.00 98.44 281 VAL A CA 1
ATOM 2092 C C . VAL A 1 281 ? -3.333 -14.220 2.138 1.00 98.44 281 VAL A C 1
ATOM 2094 O O . VAL A 1 281 ? -3.152 -13.194 1.490 1.00 98.44 281 VAL A O 1
ATOM 2097 N N . LEU A 1 282 ? -2.357 -15.048 2.507 1.00 98.44 282 LEU A N 1
ATOM 2098 C CA . LEU A 1 282 ? -1.003 -15.067 1.962 1.00 98.44 282 LEU A CA 1
ATOM 2099 C C . LEU A 1 282 ? -0.779 -16.456 1.347 1.00 98.44 282 LEU A C 1
ATOM 2101 O O . LEU A 1 282 ? -1.144 -17.477 1.949 1.00 98.44 282 LEU A O 1
ATOM 2105 N N . VAL A 1 283 ? -0.242 -16.504 0.131 1.00 98.44 283 VAL A N 1
ATOM 2106 C CA . VAL A 1 283 ? 0.025 -17.741 -0.616 1.00 98.44 283 VAL A CA 1
ATOM 2107 C C . VAL A 1 283 ? 1.449 -17.758 -1.156 1.00 98.44 283 VAL A C 1
ATOM 2109 O O . VAL A 1 283 ? 2.025 -16.706 -1.423 1.00 98.44 283 VAL A O 1
ATOM 2112 N N . GLY A 1 284 ? 1.997 -18.963 -1.319 1.00 97.81 284 GLY A N 1
ATOM 2113 C CA . GLY A 1 284 ? 3.220 -19.204 -2.082 1.00 97.81 284 GLY A CA 1
ATOM 2114 C C . GLY A 1 284 ? 2.906 -19.557 -3.533 1.00 97.81 284 GLY A C 1
ATOM 2115 O O . GLY A 1 284 ? 1.855 -20.125 -3.823 1.00 97.81 284 GLY A O 1
ATOM 2116 N N . THR A 1 285 ? 3.822 -19.211 -4.428 1.00 96.00 285 THR A N 1
ATOM 2117 C CA . THR A 1 285 ? 3.771 -19.408 -5.882 1.00 96.00 285 THR A CA 1
ATOM 2118 C C . THR A 1 285 ? 5.169 -19.728 -6.405 1.00 96.00 285 THR A C 1
ATOM 2120 O O . THR A 1 285 ? 6.133 -19.739 -5.640 1.00 96.00 285 THR A O 1
ATOM 2123 N N . ASP A 1 286 ? 5.286 -19.994 -7.704 1.00 94.12 286 ASP A N 1
ATOM 2124 C CA . ASP A 1 286 ? 6.578 -20.228 -8.340 1.00 94.12 286 ASP A CA 1
ATOM 2125 C C . ASP A 1 286 ? 7.528 -19.020 -8.149 1.00 94.12 286 ASP A C 1
ATOM 2127 O O . ASP A 1 286 ? 7.234 -17.928 -8.646 1.00 94.12 286 ASP A O 1
ATOM 2131 N N . PRO A 1 287 ? 8.680 -19.179 -7.465 1.00 92.62 287 PRO A N 1
ATOM 2132 C CA . PRO A 1 287 ? 9.643 -18.096 -7.272 1.00 92.62 287 PRO A CA 1
ATOM 2133 C C . PRO A 1 287 ? 10.385 -17.699 -8.559 1.00 92.62 287 PRO A C 1
ATOM 2135 O O . PRO A 1 287 ? 11.058 -16.666 -8.558 1.00 92.62 287 PRO A O 1
ATOM 2138 N N . VAL A 1 288 ? 10.268 -18.488 -9.635 1.00 91.69 288 VAL A N 1
ATOM 2139 C CA . VAL A 1 288 ? 10.895 -18.246 -10.942 1.00 91.69 288 VAL A CA 1
ATOM 2140 C C . VAL A 1 288 ? 10.052 -17.295 -11.793 1.00 91.69 288 VAL A C 1
ATOM 2142 O O . VAL A 1 288 ? 10.573 -16.296 -12.286 1.00 91.69 288 VAL A O 1
ATOM 2145 N N . LEU A 1 289 ? 8.740 -17.527 -11.925 1.00 93.19 289 LEU A N 1
ATOM 2146 C CA . LEU A 1 289 ? 7.828 -16.488 -12.430 1.00 93.19 289 LEU A CA 1
ATOM 2147 C C . LEU A 1 289 ? 7.681 -15.327 -11.433 1.00 93.19 289 LEU A C 1
ATOM 2149 O O . LEU A 1 289 ? 7.471 -14.187 -11.846 1.00 93.19 289 LEU A O 1
ATOM 2153 N N . MET A 1 290 ? 7.862 -15.610 -10.138 1.00 92.94 290 MET A N 1
ATOM 2154 C CA . MET A 1 290 ? 7.917 -14.716 -8.973 1.00 92.94 290 MET A CA 1
ATOM 2155 C C . MET A 1 290 ? 6.648 -13.913 -8.675 1.00 92.94 290 MET A C 1
ATOM 2157 O O . MET A 1 290 ? 6.291 -13.751 -7.511 1.00 92.94 290 MET A O 1
ATOM 2161 N N . LEU A 1 291 ? 6.010 -13.345 -9.693 1.00 97.19 291 LEU A N 1
ATOM 2162 C CA . LEU A 1 291 ? 5.028 -12.275 -9.554 1.00 97.19 291 LEU A CA 1
ATOM 2163 C C . LEU A 1 291 ? 3.607 -12.709 -9.935 1.00 97.19 291 LEU A C 1
ATOM 2165 O O . LEU A 1 291 ? 2.727 -11.869 -10.084 1.00 97.19 291 LEU A O 1
ATOM 2169 N N . THR A 1 292 ? 3.356 -14.013 -10.054 1.00 98.12 292 THR A N 1
ATOM 2170 C CA . THR A 1 292 ? 2.023 -14.571 -10.345 1.00 98.12 292 THR A CA 1
ATOM 2171 C C . THR A 1 292 ? 1.123 -14.659 -9.113 1.00 98.12 292 THR A C 1
ATOM 2173 O O . THR A 1 292 ? -0.042 -15.017 -9.244 1.00 98.12 292 THR A O 1
ATOM 2176 N N . GLY A 1 293 ? 1.626 -14.267 -7.935 1.00 98.25 293 GLY A N 1
ATOM 2177 C CA . GLY A 1 293 ? 0.931 -14.221 -6.643 1.00 98.25 293 GLY A CA 1
ATOM 2178 C C . GLY A 1 293 ? -0.562 -13.856 -6.656 1.00 98.25 293 GLY A C 1
ATOM 2179 O O . GLY A 1 293 ? -1.333 -14.566 -6.003 1.00 98.25 293 GLY A O 1
ATOM 2180 N N . PRO A 1 294 ? -1.005 -12.810 -7.387 1.00 98.75 294 PRO A N 1
ATOM 2181 C CA . PRO A 1 294 ? -2.410 -12.424 -7.429 1.00 98.75 294 PRO A CA 1
ATOM 2182 C C . PRO A 1 294 ? -3.349 -13.524 -7.909 1.00 98.75 294 PRO A C 1
ATOM 2184 O O . PRO A 1 294 ? -4.487 -13.586 -7.450 1.00 98.75 294 PRO A O 1
ATOM 2187 N N . ILE A 1 295 ? -2.885 -14.398 -8.808 1.00 98.75 295 ILE A N 1
ATOM 2188 C CA . ILE A 1 295 ? -3.705 -15.454 -9.400 1.00 98.75 295 ILE A CA 1
ATOM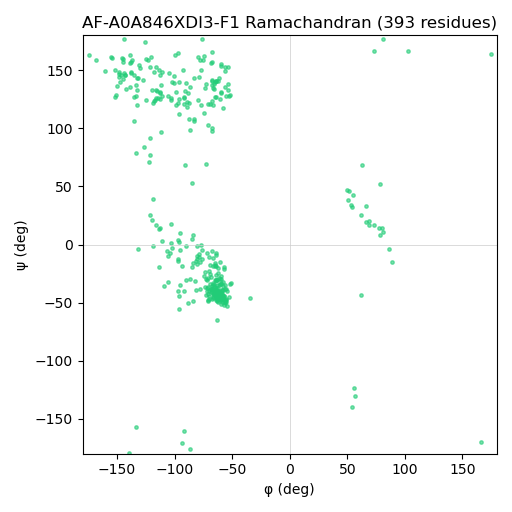 2189 C C . ILE A 1 295 ? -4.163 -16.441 -8.313 1.00 98.75 295 ILE A C 1
ATOM 2191 O O . ILE A 1 295 ? -5.349 -16.424 -7.987 1.00 98.75 295 ILE A O 1
ATOM 2195 N N . PRO A 1 296 ? -3.289 -17.212 -7.643 1.00 98.56 296 PRO A N 1
ATOM 2196 C CA . PRO A 1 296 ? -3.731 -18.150 -6.610 1.00 98.56 296 PRO A CA 1
ATOM 2197 C C . PRO A 1 296 ? -4.241 -17.463 -5.336 1.00 98.56 296 PRO A C 1
ATOM 2199 O O . PRO A 1 296 ? -5.019 -18.058 -4.589 1.00 98.56 296 PRO A O 1
ATOM 2202 N N . ALA A 1 297 ? -3.837 -16.216 -5.054 1.00 98.69 297 ALA A N 1
ATOM 2203 C CA . ALA A 1 297 ? -4.415 -15.459 -3.943 1.00 98.69 297 ALA A CA 1
ATOM 2204 C C . ALA A 1 297 ? -5.908 -15.180 -4.181 1.00 98.69 297 ALA A C 1
ATOM 2206 O O . ALA A 1 297 ? -6.712 -15.393 -3.272 1.00 98.69 297 ALA A O 1
ATOM 2207 N N . THR A 1 298 ? -6.266 -14.763 -5.403 1.00 98.81 298 THR A N 1
ATOM 2208 C CA . THR A 1 298 ? -7.649 -14.506 -5.834 1.00 98.81 298 THR A CA 1
ATOM 2209 C C . THR A 1 298 ? -8.490 -15.780 -5.781 1.00 98.81 298 THR A C 1
ATOM 2211 O O . THR A 1 298 ? -9.540 -15.783 -5.142 1.00 98.81 298 THR A O 1
ATOM 2214 N N . GLU A 1 299 ? -7.999 -16.883 -6.353 1.00 98.50 299 GLU A N 1
ATOM 2215 C CA . GLU A 1 299 ? -8.687 -18.182 -6.332 1.00 98.50 299 GLU A CA 1
ATOM 2216 C C . GLU A 1 299 ? -9.012 -18.606 -4.895 1.00 98.50 299 GLU A C 1
ATOM 2218 O O . GLU A 1 299 ? -10.162 -18.869 -4.537 1.00 98.50 299 GLU A O 1
ATOM 2223 N N . LYS A 1 300 ? -7.987 -18.608 -4.034 1.00 98.62 300 LYS A N 1
ATOM 2224 C CA . LYS A 1 300 ? -8.106 -19.074 -2.654 1.00 98.62 300 LYS A CA 1
ATOM 2225 C C . LYS A 1 300 ? -9.071 -18.225 -1.836 1.00 98.62 300 LYS A C 1
ATOM 2227 O O . LYS A 1 300 ? -9.794 -18.773 -1.002 1.00 98.62 300 LYS A O 1
ATOM 2232 N N . ILE A 1 301 ? -9.044 -16.902 -1.998 1.00 98.50 301 ILE A N 1
ATOM 2233 C CA . ILE A 1 301 ? -9.877 -16.015 -1.184 1.00 98.50 301 ILE A CA 1
ATOM 2234 C C . ILE A 1 301 ? -11.333 -15.996 -1.646 1.00 98.50 301 ILE A C 1
ATOM 2236 O O . ILE A 1 301 ? -12.217 -16.033 -0.792 1.00 98.50 301 ILE A O 1
ATOM 2240 N N . LEU A 1 302 ? -11.586 -16.034 -2.957 1.00 98.56 302 LEU A N 1
ATOM 2241 C CA . LEU A 1 302 ? -12.934 -16.159 -3.513 1.00 98.56 302 LEU A CA 1
ATOM 2242 C C . LEU A 1 302 ? -13.580 -17.482 -3.087 1.00 98.56 302 LEU A C 1
ATOM 2244 O O . LEU A 1 302 ? -14.674 -17.478 -2.521 1.00 98.56 302 LEU A O 1
ATOM 2248 N N . ALA A 1 303 ? -12.855 -18.598 -3.221 1.00 98.44 303 ALA A N 1
ATOM 2249 C CA . ALA A 1 303 ? -13.333 -19.909 -2.785 1.00 98.44 303 ALA A CA 1
ATOM 2250 C C . ALA A 1 303 ? -13.656 -19.947 -1.280 1.00 98.44 303 ALA A C 1
ATOM 2252 O O . ALA A 1 303 ? -14.684 -20.485 -0.877 1.00 98.44 303 ALA A O 1
ATOM 2253 N N . ARG A 1 304 ? -12.810 -19.340 -0.434 1.00 97.62 304 ARG A N 1
ATOM 2254 C CA . ARG A 1 304 ? -13.056 -19.247 1.018 1.00 97.62 304 ARG A CA 1
ATOM 2255 C C . ARG A 1 304 ? -14.254 -18.372 1.373 1.00 97.62 304 ARG A C 1
ATOM 2257 O O . ARG A 1 304 ? -14.920 -18.656 2.363 1.00 97.62 304 ARG A O 1
ATOM 2264 N N . ALA A 1 305 ? -14.489 -17.311 0.609 1.00 97.69 305 ALA A N 1
ATOM 2265 C CA . ALA A 1 305 ? -15.614 -16.410 0.816 1.00 97.69 305 ALA A CA 1
ATOM 2266 C C . ALA A 1 305 ? -16.929 -16.954 0.229 1.00 97.69 305 ALA A C 1
ATOM 2268 O O . ALA A 1 305 ? -17.987 -16.413 0.537 1.00 97.69 305 ALA A O 1
ATOM 2269 N N . GLY A 1 306 ? -16.872 -18.009 -0.595 1.00 98.12 306 GLY A N 1
ATOM 2270 C CA . GLY A 1 306 ? -18.029 -18.501 -1.341 1.00 98.12 306 GLY A CA 1
ATOM 2271 C C . GLY A 1 306 ? -18.514 -17.499 -2.392 1.00 98.12 306 GLY A C 1
ATOM 2272 O O . GLY A 1 306 ? -19.715 -17.399 -2.617 1.00 98.12 306 GLY A O 1
ATOM 2273 N N . LEU A 1 307 ? -17.588 -16.736 -2.983 1.00 98.44 307 LEU A N 1
ATOM 2274 C CA . LEU A 1 307 ? -17.858 -15.690 -3.972 1.00 98.44 307 LEU A CA 1
ATOM 2275 C C . LEU A 1 307 ? -17.230 -16.050 -5.322 1.00 98.44 307 LEU A C 1
ATOM 2277 O O . LEU A 1 307 ? -16.205 -16.730 -5.378 1.00 98.44 307 LEU A O 1
ATOM 2281 N N . GLY A 1 308 ? -17.815 -15.552 -6.405 1.00 98.12 308 GLY A N 1
ATOM 2282 C CA . GLY A 1 308 ? -17.186 -15.475 -7.721 1.00 98.12 308 GLY A CA 1
ATOM 2283 C C . GLY A 1 308 ? -16.587 -14.091 -7.977 1.00 98.12 308 GLY A C 1
ATOM 2284 O O . GLY A 1 308 ? -16.925 -13.117 -7.307 1.00 98.12 308 GLY A O 1
ATOM 2285 N N . LEU A 1 309 ? -15.724 -13.965 -8.994 1.00 98.06 309 LEU A N 1
ATOM 2286 C CA . LEU A 1 309 ? -15.191 -12.651 -9.384 1.00 98.06 309 LEU A CA 1
ATOM 2287 C C . LEU A 1 309 ? -16.309 -11.686 -9.827 1.00 98.06 309 LEU A C 1
ATOM 2289 O O . LEU A 1 309 ? -16.189 -10.482 -9.633 1.00 98.06 309 LEU A O 1
ATOM 2293 N N . SER A 1 310 ? -17.418 -12.208 -10.361 1.00 97.62 310 SER A N 1
ATOM 2294 C CA . SER A 1 310 ? -18.600 -11.421 -10.737 1.00 97.62 310 SER A CA 1
ATOM 2295 C C . SER A 1 310 ? -19.278 -10.711 -9.562 1.00 97.62 310 SER A C 1
ATOM 2297 O O . SER A 1 310 ? -19.948 -9.703 -9.784 1.00 97.62 310 SER A O 1
ATOM 2299 N N . ASP A 1 311 ? -19.099 -11.218 -8.337 1.00 98.25 311 ASP A N 1
ATOM 2300 C CA . ASP A 1 311 ? -19.623 -10.603 -7.113 1.00 98.25 311 ASP A CA 1
ATOM 2301 C C . ASP A 1 311 ? -18.760 -9.424 -6.640 1.00 98.25 311 ASP A C 1
ATOM 2303 O O . ASP A 1 311 ? -19.159 -8.695 -5.737 1.00 98.25 311 ASP A O 1
ATOM 2307 N N . ILE A 1 312 ? -17.567 -9.241 -7.219 1.00 98.75 312 ILE A N 1
ATOM 2308 C CA . ILE A 1 312 ? -16.636 -8.175 -6.854 1.00 98.75 312 ILE A CA 1
ATOM 2309 C C . ILE A 1 312 ? -16.929 -6.923 -7.684 1.00 98.75 312 ILE A C 1
ATOM 2311 O O . ILE A 1 312 ? -16.874 -6.938 -8.917 1.00 98.75 312 ILE A O 1
ATOM 2315 N N . ASP A 1 313 ? -17.202 -5.817 -7.000 1.00 98.75 313 ASP A N 1
ATOM 2316 C CA . ASP A 1 313 ? -17.532 -4.528 -7.611 1.00 98.75 313 ASP A CA 1
ATOM 2317 C C . ASP A 1 313 ? -16.289 -3.670 -7.867 1.00 98.75 313 ASP A C 1
ATOM 2319 O O . ASP A 1 313 ? -16.255 -2.890 -8.816 1.00 98.75 313 ASP A O 1
ATOM 2323 N N . VAL A 1 314 ? -15.259 -3.820 -7.028 1.00 98.81 314 VAL A N 1
ATOM 2324 C CA . VAL A 1 314 ? -13.997 -3.074 -7.124 1.00 98.81 314 VAL A CA 1
ATOM 2325 C C . VAL A 1 314 ? -12.820 -4.026 -6.970 1.00 98.81 314 VAL A C 1
ATOM 2327 O O . VAL A 1 314 ? -12.729 -4.758 -5.986 1.00 98.81 314 VAL A O 1
ATOM 2330 N N . VAL A 1 315 ? -11.877 -3.982 -7.908 1.00 98.94 315 VAL A N 1
ATOM 2331 C CA . VAL A 1 315 ? -10.607 -4.706 -7.816 1.00 98.94 315 VAL A CA 1
ATOM 2332 C C . VAL A 1 315 ? -9.453 -3.712 -7.778 1.00 98.94 315 VAL A C 1
ATOM 2334 O O . VAL A 1 315 ? -9.276 -2.915 -8.694 1.00 98.94 315 VAL A O 1
ATOM 2337 N N . GLU A 1 316 ? -8.627 -3.802 -6.743 1.00 98.94 316 GLU A N 1
ATOM 2338 C CA . GLU A 1 316 ? -7.337 -3.121 -6.648 1.00 98.94 316 GLU A CA 1
ATOM 2339 C C . GLU A 1 316 ? -6.219 -4.170 -6.697 1.00 98.94 316 GLU A C 1
ATOM 2341 O O . GLU A 1 316 ? -5.867 -4.799 -5.695 1.00 98.94 316 GLU A O 1
ATOM 2346 N N . ILE A 1 317 ? -5.661 -4.382 -7.887 1.00 98.88 317 ILE A N 1
ATOM 2347 C CA . ILE A 1 317 ? -4.514 -5.265 -8.115 1.00 98.88 317 ILE A CA 1
ATOM 2348 C C . ILE A 1 317 ? -3.256 -4.423 -8.297 1.00 98.88 317 ILE A C 1
ATOM 2350 O O . ILE A 1 317 ? -3.208 -3.539 -9.153 1.00 98.88 317 ILE A O 1
ATOM 2354 N N . ASN A 1 318 ? -2.211 -4.694 -7.510 1.00 98.81 318 ASN A N 1
ATOM 2355 C CA . ASN A 1 318 ? -0.983 -3.907 -7.607 1.00 98.81 318 ASN A CA 1
ATOM 2356 C C . ASN A 1 318 ? -0.358 -3.994 -9.006 1.00 98.81 318 ASN A C 1
ATOM 2358 O O . ASN A 1 318 ? 0.009 -5.072 -9.474 1.00 98.81 318 ASN A O 1
ATOM 2362 N N . GLU A 1 319 ? -0.128 -2.840 -9.624 1.00 98.75 319 GLU A N 1
ATOM 2363 C CA . GLU A 1 319 ? 0.498 -2.728 -10.941 1.00 98.75 319 GLU A CA 1
ATOM 2364 C C . GLU A 1 319 ? 2.030 -2.735 -10.837 1.00 98.75 319 GLU A C 1
ATOM 2366 O O . GLU A 1 319 ? 2.694 -1.827 -11.337 1.00 98.75 319 GLU A O 1
ATOM 2371 N N . ALA A 1 320 ? 2.615 -3.738 -10.168 1.00 98.06 320 ALA A N 1
ATOM 2372 C CA . ALA A 1 320 ? 4.076 -3.859 -10.082 1.00 98.06 320 ALA A CA 1
ATOM 2373 C C . ALA A 1 320 ? 4.705 -3.809 -11.486 1.00 98.06 320 ALA A C 1
ATOM 2375 O O . ALA A 1 320 ? 5.653 -3.057 -11.730 1.00 98.06 320 ALA A O 1
ATOM 2376 N N . PHE A 1 321 ? 4.087 -4.552 -12.408 1.00 98.69 321 PHE A N 1
ATOM 2377 C CA . PHE A 1 321 ? 4.322 -4.543 -13.845 1.00 98.69 321 PHE A CA 1
ATOM 2378 C C . PHE A 1 321 ? 2.993 -4.757 -14.571 1.00 98.69 321 PHE A C 1
ATOM 2380 O O . PHE A 1 321 ? 2.144 -5.502 -14.079 1.00 98.69 321 PHE A O 1
ATOM 2387 N N . ALA A 1 322 ? 2.821 -4.163 -15.754 1.00 98.62 322 ALA A N 1
ATOM 2388 C CA . ALA A 1 322 ? 1.599 -4.332 -16.547 1.00 98.62 322 ALA A CA 1
ATOM 2389 C C . ALA A 1 322 ? 1.284 -5.812 -16.845 1.00 98.62 322 ALA A C 1
ATOM 2391 O O . ALA A 1 322 ? 0.120 -6.208 -16.840 1.00 98.62 322 ALA A O 1
ATOM 2392 N N . SER A 1 323 ? 2.315 -6.646 -17.039 1.00 98.56 323 SER A N 1
ATOM 2393 C CA . SER A 1 323 ? 2.161 -8.085 -17.299 1.00 98.56 323 SER A CA 1
ATOM 2394 C C . SER A 1 323 ? 1.488 -8.842 -16.159 1.00 98.56 323 SER A C 1
ATOM 2396 O O . SER A 1 323 ? 0.714 -9.750 -16.432 1.00 98.56 323 SER A O 1
ATOM 2398 N N . VAL A 1 324 ? 1.726 -8.452 -14.902 1.00 98.75 324 VAL A N 1
ATOM 2399 C CA . VAL A 1 324 ? 1.103 -9.085 -13.728 1.00 98.75 324 VAL A CA 1
ATOM 2400 C C . VAL A 1 324 ? -0.411 -8.901 -13.773 1.00 98.75 324 VAL A C 1
ATOM 2402 O O . VAL A 1 324 ? -1.156 -9.864 -13.608 1.00 98.75 324 VAL A O 1
ATOM 2405 N N . VAL A 1 325 ? -0.867 -7.676 -14.049 1.00 98.81 325 VAL A N 1
ATOM 2406 C CA . VAL A 1 325 ? -2.301 -7.372 -14.130 1.00 98.81 325 VAL A CA 1
ATOM 2407 C C . VAL A 1 325 ? -2.929 -8.013 -15.359 1.00 98.81 325 VAL A C 1
ATOM 2409 O O . VAL A 1 325 ? -3.985 -8.624 -15.250 1.00 98.81 325 VAL A O 1
ATOM 2412 N N . CYS A 1 326 ? -2.272 -7.917 -16.516 1.00 98.69 326 CYS A N 1
ATOM 2413 C CA . CYS A 1 326 ? -2.789 -8.484 -17.758 1.00 98.69 326 CYS A CA 1
ATOM 2414 C C . CYS A 1 326 ? -2.885 -10.019 -17.697 1.00 98.69 326 CYS A C 1
ATOM 2416 O O . CYS A 1 326 ? -3.864 -10.575 -18.182 1.00 98.69 326 CYS A O 1
ATOM 2418 N N . ALA A 1 327 ? -1.919 -10.701 -17.072 1.00 98.69 327 ALA A N 1
ATOM 2419 C CA . ALA A 1 327 ? -1.975 -12.148 -16.862 1.00 98.69 327 ALA A CA 1
ATOM 2420 C C . ALA A 1 327 ? -3.104 -12.536 -15.898 1.00 98.69 327 ALA A C 1
ATOM 2422 O O . ALA A 1 327 ? -3.891 -13.424 -16.204 1.00 98.69 327 ALA A O 1
ATOM 2423 N N . TRP A 1 328 ? -3.245 -11.829 -14.770 1.00 98.75 328 TRP A N 1
ATOM 2424 C CA . TRP A 1 328 ? -4.366 -12.048 -13.850 1.00 98.75 328 TRP A CA 1
ATOM 2425 C C . TRP A 1 328 ? -5.724 -11.821 -14.534 1.00 98.75 328 TRP A C 1
ATOM 2427 O O . TRP A 1 328 ? -6.636 -12.629 -14.382 1.00 98.75 328 TRP A O 1
ATOM 2437 N N . ALA A 1 329 ? -5.848 -10.760 -15.334 1.00 98.56 329 ALA A N 1
ATOM 2438 C CA . ALA A 1 329 ? -7.076 -10.459 -16.060 1.00 98.56 329 ALA A CA 1
ATOM 2439 C C . ALA A 1 329 ? -7.399 -11.528 -17.113 1.00 98.56 329 ALA A C 1
ATOM 2441 O O . ALA A 1 329 ? -8.567 -11.865 -17.290 1.00 98.56 329 ALA A O 1
ATOM 2442 N N . TYR A 1 330 ? -6.374 -12.078 -17.773 1.00 98.19 330 TYR A N 1
ATOM 2443 C CA . TYR A 1 330 ? -6.517 -13.188 -18.713 1.00 98.19 330 TYR A CA 1
ATOM 2444 C C . TYR A 1 330 ? -7.041 -14.455 -18.023 1.00 98.19 330 TYR A C 1
ATOM 2446 O O . TYR A 1 330 ? -8.012 -15.035 -18.497 1.00 98.19 330 TYR A O 1
ATOM 2454 N N . GLU A 1 331 ? -6.448 -14.850 -16.890 1.00 97.94 331 GLU A N 1
ATOM 2455 C CA . GLU A 1 331 ? -6.842 -16.058 -16.142 1.00 97.94 331 GLU A CA 1
ATOM 2456 C C . GLU A 1 331 ? -8.305 -16.031 -15.694 1.00 97.94 331 GLU A C 1
ATOM 2458 O O . GLU A 1 331 ? -8.999 -17.045 -15.742 1.00 97.94 331 GLU A O 1
ATOM 2463 N N . TYR A 1 332 ? -8.792 -14.862 -15.276 1.00 97.25 332 TYR A N 1
ATOM 2464 C CA . TYR A 1 332 ? -10.139 -14.735 -14.723 1.00 97.25 332 TYR A CA 1
ATOM 2465 C C . TYR A 1 332 ? -11.180 -14.156 -15.681 1.00 97.25 332 TYR A C 1
ATOM 2467 O O . TYR A 1 332 ? -12.343 -14.040 -15.296 1.00 97.25 332 TYR A O 1
ATOM 2475 N N . GLY A 1 333 ? -10.789 -13.758 -16.896 1.00 96.69 333 GLY A N 1
ATOM 2476 C CA . GLY A 1 333 ? -11.667 -13.003 -17.794 1.00 96.69 333 GLY A CA 1
ATOM 2477 C C . GLY A 1 333 ? -12.210 -11.738 -17.122 1.00 96.69 333 GLY A C 1
ATOM 2478 O O . GLY A 1 333 ? -13.409 -11.469 -17.182 1.00 96.69 333 GLY A O 1
ATOM 2479 N N . ALA A 1 334 ? -11.345 -11.018 -16.403 1.00 97.12 334 ALA A N 1
ATOM 2480 C CA . ALA A 1 334 ? -11.758 -9.929 -15.526 1.00 97.12 334 ALA A CA 1
ATOM 2481 C C . ALA A 1 334 ? -12.375 -8.754 -16.301 1.00 97.12 334 ALA A C 1
ATOM 2483 O O . ALA A 1 334 ? -11.861 -8.329 -17.338 1.00 97.12 334 ALA A O 1
ATOM 2484 N N . ASP A 1 335 ? -13.440 -8.178 -15.744 1.00 97.62 335 ASP A N 1
ATOM 2485 C CA . ASP A 1 335 ? -14.009 -6.920 -16.221 1.00 97.62 335 ASP A CA 1
ATOM 2486 C C . ASP A 1 335 ? -13.066 -5.758 -15.871 1.00 97.62 335 ASP A C 1
ATOM 2488 O O . ASP A 1 335 ? -12.990 -5.301 -14.725 1.00 97.62 335 ASP A O 1
ATOM 2492 N N . MET A 1 336 ? -12.329 -5.276 -16.871 1.00 97.81 336 MET A N 1
ATOM 2493 C CA . MET A 1 336 ? -11.324 -4.228 -16.695 1.00 97.81 336 MET A CA 1
ATOM 2494 C C . MET A 1 336 ? -11.917 -2.866 -16.312 1.00 97.81 336 MET A C 1
ATOM 2496 O O . MET A 1 336 ? -11.160 -1.987 -15.885 1.00 97.81 336 MET A O 1
ATOM 2500 N N . ASP A 1 337 ? -13.238 -2.680 -16.396 1.00 97.75 337 ASP A N 1
ATOM 2501 C CA . ASP A 1 337 ? -13.927 -1.483 -15.900 1.00 97.75 337 ASP A CA 1
ATOM 2502 C C . ASP A 1 337 ? -14.130 -1.491 -14.380 1.00 97.75 337 ASP A C 1
ATOM 2504 O O . ASP A 1 337 ? -14.478 -0.458 -13.810 1.00 97.75 337 ASP A O 1
ATOM 2508 N N . ARG A 1 338 ? -13.823 -2.609 -13.705 1.00 98.25 338 ARG A N 1
ATOM 2509 C CA . ARG A 1 338 ? -13.794 -2.729 -12.234 1.00 98.25 338 ARG A CA 1
ATOM 2510 C C . ARG A 1 338 ? -12.383 -2.777 -11.649 1.00 98.25 338 ARG A C 1
ATOM 2512 O O . ARG A 1 338 ? -12.214 -2.697 -10.434 1.00 98.25 338 ARG A O 1
ATOM 2519 N N . VAL A 1 339 ? -11.363 -2.912 -12.496 1.00 98.88 339 VAL A N 1
ATOM 2520 C CA . VAL A 1 339 ? -9.967 -3.134 -12.091 1.00 98.88 339 VAL A CA 1
ATOM 2521 C C . VAL A 1 339 ? -9.192 -1.825 -12.113 1.00 98.88 339 VAL A C 1
ATOM 2523 O O . VAL A 1 339 ? -9.054 -1.210 -13.166 1.00 98.88 339 VAL A O 1
ATOM 2526 N N . ASN A 1 340 ? -8.642 -1.406 -10.972 1.00 98.88 340 ASN A N 1
ATOM 2527 C CA . ASN A 1 340 ? -7.806 -0.208 -10.833 1.00 98.88 340 ASN A CA 1
ATOM 2528 C C . ASN A 1 340 ? -8.460 1.037 -11.466 1.00 98.88 340 ASN A C 1
ATOM 2530 O O . ASN A 1 340 ? -7.844 1.780 -12.235 1.00 98.88 340 ASN A O 1
ATOM 2534 N N . VAL A 1 341 ? -9.744 1.258 -11.173 1.00 98.75 341 VAL A N 1
ATOM 2535 C CA . VAL A 1 341 ? -10.586 2.292 -11.814 1.00 98.75 341 VAL A CA 1
ATOM 2536 C C . VAL A 1 341 ? -10.123 3.726 -11.546 1.00 98.75 341 VAL A C 1
ATOM 2538 O O . VAL A 1 341 ? -10.456 4.640 -12.298 1.00 98.75 341 VAL A O 1
ATOM 2541 N N . ASN A 1 342 ? -9.305 3.911 -10.508 1.00 98.75 342 ASN A N 1
ATOM 2542 C CA . ASN A 1 342 ? -8.664 5.173 -10.142 1.00 98.75 342 ASN A CA 1
ATOM 2543 C C . ASN A 1 342 ? -7.174 5.218 -10.543 1.00 98.75 342 ASN A C 1
ATOM 2545 O O . ASN A 1 342 ? -6.414 6.022 -10.007 1.00 98.75 342 ASN A O 1
ATOM 2549 N N . GLY A 1 343 ? -6.745 4.338 -11.455 1.00 98.75 343 GLY A N 1
ATOM 2550 C CA . GLY A 1 343 ? -5.342 4.109 -11.805 1.00 98.75 343 GLY A CA 1
ATOM 2551 C C . GLY A 1 343 ? -4.602 3.342 -10.710 1.00 98.75 343 GLY A C 1
ATOM 2552 O O . GLY A 1 343 ? -5.100 3.201 -9.594 1.00 98.75 343 GLY A O 1
ATOM 2553 N N . GLY A 1 344 ? -3.411 2.828 -11.004 1.00 98.75 344 GLY A N 1
ATOM 2554 C CA . GLY A 1 344 ? -2.630 2.039 -10.050 1.00 98.75 344 GLY A CA 1
ATOM 2555 C C . GLY A 1 344 ? -1.163 2.450 -9.989 1.00 98.75 344 GLY A C 1
ATOM 2556 O O . GLY A 1 344 ? -0.804 3.587 -10.287 1.00 98.75 344 GLY A O 1
ATOM 2557 N N . ALA A 1 345 ? -0.306 1.533 -9.547 1.00 98.81 345 ALA A N 1
ATOM 2558 C CA . ALA A 1 345 ? 1.097 1.800 -9.240 1.00 98.81 345 ALA A CA 1
ATOM 2559 C C . ALA A 1 345 ? 1.965 2.261 -10.432 1.00 98.81 345 ALA A C 1
ATOM 2561 O O . ALA A 1 345 ? 3.004 2.889 -10.207 1.00 98.81 345 ALA A O 1
ATOM 2562 N N . ILE A 1 346 ? 1.562 2.009 -11.684 1.00 98.88 346 ILE A N 1
ATOM 2563 C CA . ILE A 1 346 ? 2.248 2.560 -12.867 1.00 98.88 346 ILE A CA 1
ATOM 2564 C C . ILE A 1 346 ? 2.102 4.089 -12.906 1.00 98.88 346 ILE A C 1
ATOM 2566 O O . ILE A 1 346 ? 3.039 4.805 -13.277 1.00 98.88 346 ILE A O 1
ATOM 2570 N N . ALA A 1 347 ? 0.946 4.604 -12.488 1.00 98.81 347 ALA A N 1
ATOM 2571 C CA . ALA A 1 347 ? 0.648 6.031 -12.476 1.00 98.81 347 ALA A CA 1
ATOM 2572 C C . ALA A 1 347 ? 0.893 6.696 -11.119 1.00 98.81 347 ALA A C 1
ATOM 2574 O O . ALA A 1 347 ? 1.482 7.770 -11.054 1.00 98.81 347 ALA A O 1
ATOM 2575 N N . LEU A 1 348 ? 0.456 6.060 -10.036 1.00 98.69 348 LEU A N 1
ATOM 2576 C CA . LEU A 1 348 ? 0.487 6.617 -8.685 1.00 98.69 348 LEU A CA 1
ATOM 2577 C C . LEU A 1 348 ? 1.820 6.355 -7.974 1.00 98.69 348 LEU A C 1
ATOM 2579 O O . LEU A 1 348 ? 2.244 7.176 -7.168 1.00 98.69 348 LEU A O 1
ATOM 2583 N N . GLY A 1 349 ? 2.493 5.246 -8.300 1.00 98.69 349 GLY A N 1
ATOM 2584 C CA . GLY A 1 349 ? 3.724 4.797 -7.649 1.00 98.69 349 GLY A CA 1
ATOM 2585 C C . GLY A 1 349 ? 3.542 3.645 -6.658 1.00 98.69 349 GLY A C 1
ATOM 2586 O O . GLY A 1 349 ? 2.421 3.300 -6.285 1.00 98.69 349 GLY A O 1
ATOM 2587 N N . HIS A 1 350 ? 4.657 3.023 -6.257 1.00 98.75 350 HIS A N 1
ATOM 2588 C CA . HIS A 1 350 ? 4.672 1.815 -5.422 1.00 98.75 350 HIS A CA 1
ATOM 2589 C C . HIS A 1 350 ? 5.684 1.907 -4.265 1.00 98.75 350 HIS A C 1
ATOM 2591 O O . HIS A 1 350 ? 6.763 1.316 -4.343 1.00 98.75 350 HIS A O 1
ATOM 2597 N N . PRO A 1 351 ? 5.359 2.614 -3.165 1.00 98.62 351 PRO A N 1
ATOM 2598 C CA . PRO A 1 351 ? 6.107 2.483 -1.916 1.00 98.62 351 PRO A CA 1
ATOM 2599 C C . PRO A 1 351 ? 5.870 1.072 -1.358 1.00 98.62 351 PRO A C 1
ATOM 2601 O O . PRO A 1 351 ? 4.799 0.774 -0.816 1.00 98.62 351 PRO A O 1
ATOM 2604 N N . VAL A 1 352 ? 6.830 0.167 -1.577 1.00 98.00 352 VAL A N 1
ATOM 2605 C CA . VAL A 1 352 ? 6.593 -1.290 -1.524 1.00 98.00 352 VAL A CA 1
ATOM 2606 C C . VAL A 1 352 ? 6.045 -1.783 -0.179 1.00 98.00 352 VAL A C 1
ATOM 2608 O O . VAL A 1 352 ? 5.129 -2.601 -0.178 1.00 98.00 352 VAL A O 1
ATOM 2611 N N . GLY A 1 353 ? 6.513 -1.252 0.954 1.00 98.12 353 GLY A N 1
ATOM 2612 C CA . GLY A 1 353 ? 5.995 -1.580 2.285 1.00 98.12 353 GLY A CA 1
ATOM 2613 C C . GLY A 1 353 ? 4.595 -1.034 2.579 1.00 98.12 353 GLY A C 1
ATOM 2614 O O . GLY A 1 353 ? 3.836 -1.670 3.307 1.00 98.12 353 GLY A O 1
ATOM 2615 N N . ALA A 1 354 ? 4.206 0.092 1.975 1.00 98.75 354 ALA A N 1
ATOM 2616 C CA . ALA A 1 354 ? 2.941 0.785 2.244 1.00 98.75 354 ALA A CA 1
ATOM 2617 C C . ALA A 1 354 ? 1.791 0.395 1.303 1.00 98.75 354 ALA A C 1
ATOM 2619 O O . ALA A 1 354 ? 0.631 0.666 1.598 1.00 98.75 354 ALA A O 1
ATOM 2620 N N . THR A 1 355 ? 2.091 -0.204 0.152 1.00 98.88 355 THR A N 1
ATOM 2621 C CA . THR A 1 355 ? 1.100 -0.320 -0.929 1.00 98.88 355 THR A CA 1
ATOM 2622 C C . THR A 1 355 ? -0.082 -1.225 -0.586 1.00 98.88 355 THR A C 1
ATOM 2624 O O . THR A 1 355 ? -1.196 -0.917 -0.988 1.00 98.88 355 THR A O 1
ATOM 2627 N N . GLY A 1 356 ? 0.113 -2.284 0.200 1.00 98.75 356 GLY A N 1
ATOM 2628 C CA . GLY A 1 356 ? -0.973 -3.183 0.598 1.00 98.75 356 GLY A CA 1
ATOM 2629 C C . GLY A 1 356 ? -2.131 -2.465 1.285 1.00 98.75 356 GLY A C 1
ATOM 2630 O O . GLY A 1 356 ? -3.281 -2.603 0.869 1.00 98.75 356 GLY A O 1
ATOM 2631 N N . THR A 1 357 ? -1.834 -1.632 2.280 1.00 98.88 357 THR A N 1
ATOM 2632 C CA . THR A 1 357 ? -2.852 -0.804 2.940 1.00 98.88 357 THR A CA 1
ATOM 2633 C C . THR A 1 357 ? -3.323 0.360 2.065 1.00 98.88 357 THR A C 1
ATOM 2635 O O . THR A 1 357 ? -4.504 0.678 2.119 1.00 98.88 357 THR A O 1
ATOM 2638 N N . ILE A 1 358 ? -2.492 0.919 1.168 1.00 98.94 358 ILE A N 1
ATOM 2639 C CA . ILE A 1 358 ? -2.951 1.899 0.156 1.00 98.94 358 ILE A CA 1
ATOM 2640 C C . ILE A 1 358 ? -4.048 1.306 -0.738 1.00 98.94 358 ILE A C 1
ATOM 2642 O O . ILE A 1 358 ? -5.049 1.976 -0.984 1.00 98.94 358 ILE A O 1
ATOM 2646 N N . LEU A 1 359 ? -3.887 0.072 -1.226 1.00 98.94 359 LEU A N 1
ATOM 2647 C CA . LEU A 1 359 ? -4.893 -0.575 -2.075 1.00 98.94 359 LEU A CA 1
ATOM 2648 C C . LEU A 1 359 ? -6.203 -0.798 -1.318 1.00 98.94 359 LEU A C 1
ATOM 2650 O O . LEU A 1 359 ? -7.273 -0.583 -1.878 1.00 98.94 359 LEU A O 1
ATOM 2654 N N . ILE A 1 360 ? -6.132 -1.177 -0.040 1.00 98.88 360 ILE A N 1
ATOM 2655 C CA . ILE A 1 360 ? -7.315 -1.361 0.815 1.00 98.88 360 ILE A CA 1
ATOM 2656 C C . ILE A 1 360 ? -8.025 -0.027 1.045 1.00 98.88 360 ILE A C 1
ATOM 2658 O O . ILE A 1 360 ? -9.243 0.043 0.890 1.00 98.88 360 ILE A O 1
ATOM 2662 N N . THR A 1 361 ? -7.271 1.041 1.321 1.00 98.94 361 THR A N 1
ATOM 2663 C CA . THR A 1 361 ? -7.804 2.405 1.386 1.00 98.94 361 THR A CA 1
ATOM 2664 C C . THR A 1 361 ? -8.496 2.775 0.075 1.00 98.94 361 THR A C 1
ATOM 2666 O O . THR A 1 361 ? -9.652 3.180 0.081 1.00 98.94 361 THR A O 1
ATOM 2669 N N . LYS A 1 362 ? -7.852 2.581 -1.079 1.00 98.81 362 LYS A N 1
ATOM 2670 C CA . LYS A 1 362 ? -8.464 2.897 -2.379 1.00 98.81 362 LYS A CA 1
ATOM 2671 C C . LYS A 1 362 ? -9.744 2.098 -2.634 1.00 98.81 362 LYS A C 1
ATOM 2673 O O . LYS A 1 362 ? -10.741 2.696 -3.031 1.00 98.81 362 LYS A O 1
ATOM 2678 N N . ALA A 1 363 ? -9.730 0.792 -2.370 1.00 98.88 363 ALA A N 1
ATOM 2679 C CA . ALA A 1 363 ? -10.887 -0.074 -2.561 1.00 98.88 363 ALA A CA 1
ATOM 2680 C C . ALA A 1 363 ? -12.065 0.345 -1.671 1.00 98.88 363 ALA A C 1
ATOM 2682 O O . ALA A 1 363 ? -13.184 0.445 -2.164 1.00 98.88 363 ALA A O 1
ATOM 2683 N N . LEU A 1 364 ? -11.819 0.654 -0.391 1.00 98.88 364 LEU A N 1
ATOM 2684 C CA . LEU A 1 364 ? -12.857 1.116 0.536 1.00 98.88 364 LEU A CA 1
ATOM 2685 C C . LEU A 1 364 ? -13.561 2.375 0.017 1.00 98.88 364 LEU A C 1
ATOM 2687 O O . LEU A 1 364 ? -14.785 2.409 -0.081 1.00 98.88 364 LEU A O 1
ATOM 2691 N N . TYR A 1 365 ? -12.783 3.396 -0.342 1.00 98.81 365 TYR A N 1
ATOM 2692 C CA . TYR A 1 365 ? -13.335 4.675 -0.790 1.00 98.81 365 TYR A CA 1
ATOM 2693 C C . TYR A 1 365 ? -14.025 4.560 -2.150 1.00 98.81 365 TYR A C 1
ATOM 2695 O O . TYR A 1 365 ? -15.023 5.235 -2.395 1.00 98.81 365 TYR A O 1
ATOM 2703 N N . GLU A 1 366 ? -13.527 3.702 -3.041 1.00 98.75 366 GLU A N 1
ATOM 2704 C CA . GLU A 1 366 ? -14.178 3.483 -4.327 1.00 98.75 366 GLU A CA 1
ATOM 2705 C C . GLU A 1 366 ? -15.501 2.727 -4.174 1.00 98.75 366 GLU A C 1
ATOM 2707 O O . GLU A 1 366 ? -16.481 3.124 -4.801 1.00 98.75 366 GLU A O 1
ATOM 2712 N N . LEU A 1 367 ? -15.575 1.716 -3.298 1.00 98.75 367 LEU A N 1
ATOM 2713 C CA . LEU A 1 367 ? -16.833 1.030 -2.977 1.00 98.75 367 LEU A CA 1
ATOM 2714 C C . LEU A 1 367 ? -17.891 2.006 -2.466 1.00 98.75 367 LEU A C 1
ATOM 2716 O O . LEU A 1 367 ? -19.039 1.948 -2.899 1.00 98.75 367 LEU A O 1
ATOM 2720 N N . GLU A 1 368 ? -17.511 2.921 -1.575 1.00 98.50 368 GLU A N 1
ATOM 2721 C CA . GLU A 1 368 ? -18.407 3.971 -1.084 1.00 98.50 368 GLU A CA 1
ATOM 2722 C C . GLU A 1 368 ? -18.854 4.905 -2.210 1.00 98.50 368 GLU A C 1
ATOM 2724 O O . GLU A 1 368 ? -20.039 5.216 -2.320 1.00 98.50 368 GLU A O 1
ATOM 2729 N N . ARG A 1 369 ? -17.927 5.314 -3.085 1.00 98.00 369 ARG A N 1
ATOM 2730 C CA . ARG A 1 369 ? -18.217 6.212 -4.209 1.00 98.00 369 ARG A CA 1
ATOM 2731 C C . ARG A 1 369 ? -19.199 5.600 -5.208 1.00 98.00 369 ARG A C 1
ATOM 2733 O O . ARG A 1 369 ? -20.041 6.320 -5.742 1.00 98.00 369 ARG A O 1
ATOM 2740 N N . VAL A 1 370 ? -19.068 4.306 -5.501 1.00 97.69 370 VAL A N 1
ATOM 2741 C CA . VAL A 1 370 ? -19.901 3.609 -6.500 1.00 97.69 370 VAL A CA 1
ATOM 2742 C C . VAL A 1 370 ? -21.102 2.887 -5.894 1.00 97.69 370 VAL A C 1
ATOM 2744 O O . VAL A 1 370 ? -21.910 2.331 -6.631 1.00 97.69 370 VAL A O 1
ATOM 2747 N N . GLY A 1 371 ? -21.231 2.872 -4.565 1.00 98.06 371 GLY A N 1
ATOM 2748 C CA . GLY A 1 371 ? -22.233 2.062 -3.874 1.00 98.06 371 GLY A CA 1
ATOM 2749 C C . GLY A 1 371 ? -22.001 0.550 -4.015 1.00 98.06 371 GLY A C 1
ATOM 2750 O O . GLY A 1 371 ? -22.923 -0.229 -3.776 1.00 98.06 371 GLY A O 1
ATOM 2751 N N . GLY A 1 372 ? -20.787 0.123 -4.373 1.00 98.19 372 GLY A N 1
ATOM 2752 C CA . GLY A 1 372 ? -20.412 -1.285 -4.531 1.00 98.19 372 GLY A CA 1
ATOM 2753 C C . GLY A 1 372 ? -20.384 -2.021 -3.194 1.00 98.19 372 GLY A C 1
ATOM 2754 O O . GLY A 1 372 ? -20.233 -1.409 -2.138 1.00 98.19 372 GLY A O 1
ATOM 2755 N N . ARG A 1 373 ? -20.549 -3.337 -3.210 1.00 98.44 373 ARG A N 1
ATOM 2756 C CA . ARG A 1 373 ? -20.606 -4.180 -2.019 1.00 98.44 373 ARG A CA 1
ATOM 2757 C C . ARG A 1 373 ? -19.254 -4.798 -1.693 1.00 98.44 373 ARG A C 1
ATOM 2759 O O . ARG A 1 373 ? -18.781 -4.610 -0.574 1.00 98.44 373 ARG A O 1
ATOM 2766 N N . PHE A 1 374 ? -18.638 -5.514 -2.634 1.00 98.88 374 PHE A N 1
ATOM 2767 C CA . PHE A 1 374 ? -17.405 -6.265 -2.378 1.00 98.88 374 PHE A CA 1
ATOM 2768 C C . PHE A 1 374 ? -16.204 -5.686 -3.120 1.00 98.88 374 PHE A C 1
ATOM 2770 O O . PHE A 1 374 ? -16.247 -5.461 -4.328 1.00 98.88 374 PHE A O 1
ATOM 2777 N N . GLY A 1 375 ? -15.107 -5.494 -2.389 1.00 98.81 375 GLY A N 1
ATOM 2778 C CA . GLY A 1 375 ? -13.820 -5.080 -2.938 1.00 98.81 375 GLY A CA 1
ATOM 2779 C C . GLY A 1 375 ? -12.770 -6.167 -2.759 1.00 98.81 375 GLY A C 1
ATOM 2780 O O . GLY A 1 375 ? -12.620 -6.688 -1.654 1.00 98.81 375 GLY A O 1
ATOM 2781 N N . LEU A 1 376 ? -12.027 -6.477 -3.819 1.00 98.88 376 LEU A N 1
ATOM 2782 C CA . LEU A 1 376 ? -10.860 -7.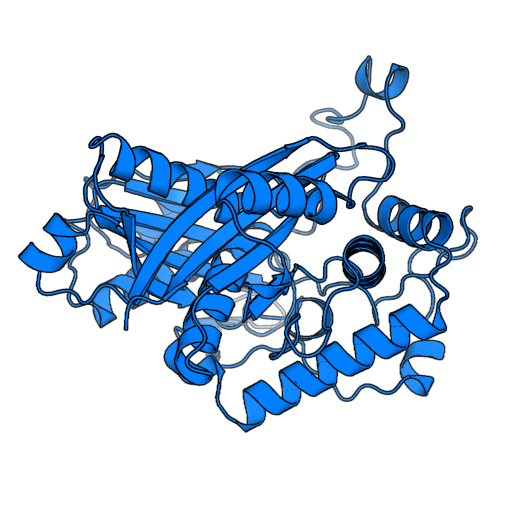358 -3.794 1.00 98.88 376 LEU A CA 1
ATOM 2783 C C . LEU A 1 376 ? -9.591 -6.519 -3.908 1.00 98.88 376 LEU A C 1
ATOM 2785 O O . LEU A 1 376 ? -9.431 -5.763 -4.863 1.00 98.88 376 LEU A O 1
ATOM 2789 N N . THR A 1 377 ? -8.647 -6.709 -2.992 1.00 98.88 377 THR A N 1
ATOM 2790 C CA . THR A 1 377 ? -7.286 -6.192 -3.152 1.00 98.88 377 THR A CA 1
ATOM 2791 C C . THR A 1 377 ? -6.297 -7.339 -3.242 1.00 98.88 377 THR A C 1
ATOM 2793 O O . THR A 1 377 ? -6.357 -8.277 -2.445 1.00 98.88 377 THR A O 1
ATOM 2796 N N . THR A 1 378 ? -5.383 -7.306 -4.211 1.00 98.88 378 THR A N 1
ATOM 2797 C CA . THR A 1 378 ? -4.422 -8.400 -4.401 1.00 98.88 378 THR A CA 1
ATOM 2798 C C . THR A 1 378 ? -3.081 -7.933 -4.955 1.00 98.88 378 THR A C 1
ATOM 2800 O O . THR A 1 378 ? -2.992 -6.960 -5.706 1.00 98.88 378 THR A O 1
ATOM 2803 N N . MET A 1 379 ? -2.000 -8.601 -4.552 1.00 98.19 379 MET A N 1
ATOM 2804 C CA . MET A 1 379 ? -0.643 -8.199 -4.912 1.00 98.19 379 MET A CA 1
ATOM 2805 C C . MET A 1 379 ? 0.258 -9.397 -5.169 1.00 98.19 379 MET A C 1
ATOM 2807 O O . MET A 1 379 ? 0.176 -10.421 -4.494 1.00 98.19 379 MET A O 1
ATOM 2811 N N . CYS A 1 380 ? 1.177 -9.228 -6.116 1.00 97.94 380 CYS A N 1
ATOM 2812 C CA . CYS A 1 380 ? 2.372 -10.049 -6.210 1.00 97.94 380 CYS A CA 1
ATOM 2813 C C . CYS A 1 380 ? 3.391 -9.608 -5.160 1.00 97.94 380 CYS A C 1
ATOM 2815 O O . CYS A 1 380 ? 3.474 -8.421 -4.830 1.00 97.94 380 CYS A O 1
ATOM 2817 N N . CYS A 1 381 ? 4.214 -10.530 -4.672 1.00 97.00 381 CYS A N 1
ATOM 2818 C CA . CYS A 1 381 ? 5.315 -10.191 -3.782 1.00 97.00 381 CYS A CA 1
ATOM 2819 C C . CYS A 1 381 ? 6.574 -10.976 -4.162 1.00 97.00 381 CYS A C 1
ATOM 2821 O O . CYS A 1 381 ? 6.512 -12.100 -4.662 1.00 97.00 381 CYS A O 1
ATOM 2823 N N . GLY A 1 382 ? 7.738 -10.364 -3.924 1.00 93.38 382 GLY A N 1
ATOM 2824 C CA . GLY A 1 382 ? 9.024 -11.013 -4.161 1.00 93.38 382 GLY A CA 1
ATOM 2825 C C . GLY A 1 382 ? 9.136 -12.363 -3.442 1.00 93.38 382 GLY A C 1
ATOM 2826 O O . GLY A 1 382 ? 8.509 -12.591 -2.410 1.00 93.38 382 GLY A O 1
ATOM 2827 N N . GLY A 1 383 ? 9.953 -13.260 -3.992 1.00 90.56 383 GLY A N 1
ATOM 2828 C CA . GLY A 1 383 ? 10.134 -14.603 -3.435 1.00 90.56 383 GLY A CA 1
ATOM 2829 C C . GLY A 1 383 ? 9.035 -15.604 -3.804 1.00 90.56 383 GLY A C 1
ATOM 2830 O O . GLY A 1 383 ? 9.032 -16.693 -3.244 1.00 90.56 383 GLY A O 1
ATOM 2831 N N . GLY A 1 384 ? 8.144 -15.264 -4.743 1.00 95.38 384 GLY A N 1
ATOM 2832 C CA . GLY A 1 384 ? 7.064 -16.154 -5.164 1.00 95.38 384 GLY A CA 1
ATOM 2833 C C . GLY A 1 384 ? 5.923 -16.154 -4.158 1.00 95.38 384 GLY A C 1
ATOM 2834 O O . GLY A 1 384 ? 5.505 -17.211 -3.701 1.00 95.38 384 GLY A O 1
ATOM 2835 N N . LEU A 1 385 ? 5.411 -14.981 -3.792 1.00 97.88 385 LEU A N 1
ATOM 2836 C 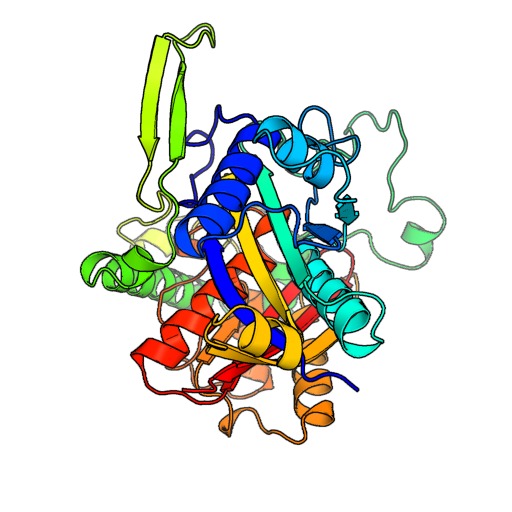CA . LEU A 1 385 ? 4.299 -14.847 -2.851 1.00 97.88 385 LEU A CA 1
ATOM 2837 C C . LEU A 1 385 ? 3.156 -14.028 -3.463 1.00 97.88 385 LEU A C 1
ATOM 2839 O O . LEU A 1 385 ? 3.353 -13.250 -4.400 1.00 97.88 385 LEU A O 1
ATOM 2843 N N . GLY A 1 386 ? 1.960 -14.183 -2.902 1.00 98.44 386 GLY A N 1
ATOM 2844 C CA . GLY A 1 386 ? 0.800 -13.363 -3.235 1.00 98.44 386 GLY A CA 1
ATOM 2845 C C . GLY A 1 386 ? -0.095 -13.098 -2.035 1.00 98.44 386 GLY A C 1
ATOM 2846 O O . GLY A 1 386 ? -0.303 -13.986 -1.207 1.00 98.44 386 GLY A O 1
ATOM 2847 N N . THR A 1 387 ? -0.644 -11.892 -1.955 1.00 98.75 387 THR A N 1
ATOM 2848 C CA . THR A 1 387 ? -1.628 -11.503 -0.938 1.00 98.75 387 THR A CA 1
ATOM 2849 C C . THR A 1 387 ? -2.985 -11.222 -1.568 1.00 98.75 387 THR A C 1
ATOM 2851 O O . THR A 1 387 ? -3.080 -10.809 -2.726 1.00 98.75 387 THR A O 1
ATOM 2854 N N . GLY A 1 388 ? -4.050 -11.461 -0.807 1.00 98.62 388 GLY A N 1
ATOM 2855 C CA . GLY A 1 388 ? -5.422 -11.161 -1.205 1.00 98.62 388 GLY A CA 1
ATOM 2856 C C . GLY A 1 388 ? -6.267 -10.781 0.004 1.00 98.62 388 GLY A C 1
ATOM 2857 O O . GLY A 1 388 ? -6.139 -11.418 1.047 1.00 98.62 388 GLY A O 1
ATOM 2858 N N . THR A 1 389 ? -7.137 -9.784 -0.131 1.00 98.88 389 THR A N 1
ATOM 2859 C CA . THR A 1 389 ? -8.104 -9.367 0.896 1.00 98.88 389 THR A CA 1
ATOM 2860 C C . THR A 1 389 ? -9.438 -9.057 0.234 1.00 98.88 389 THR A C 1
ATOM 2862 O O . THR A 1 389 ? -9.467 -8.379 -0.790 1.00 98.88 389 THR A O 1
ATOM 2865 N N . ILE A 1 390 ? -10.535 -9.529 0.829 1.00 98.88 390 ILE A N 1
ATOM 2866 C CA . ILE A 1 390 ? -11.891 -9.122 0.453 1.00 98.88 390 ILE A CA 1
ATOM 2867 C C . ILE A 1 390 ? -12.474 -8.292 1.592 1.00 98.88 390 ILE A C 1
ATOM 2869 O O . ILE A 1 390 ? -12.492 -8.733 2.746 1.00 98.88 390 ILE A O 1
ATOM 2873 N N . ILE A 1 391 ? -12.974 -7.108 1.252 1.00 98.88 391 ILE A N 1
ATOM 2874 C CA . ILE A 1 391 ? -13.760 -6.256 2.146 1.00 98.88 391 ILE A CA 1
ATOM 2875 C C . ILE A 1 391 ? -15.198 -6.160 1.640 1.00 98.88 391 ILE A C 1
ATOM 2877 O O . ILE A 1 391 ? -15.439 -6.171 0.434 1.00 98.88 391 ILE A O 1
ATOM 2881 N N . GLU A 1 392 ? -16.152 -6.064 2.561 1.00 98.81 392 GLU A N 1
ATOM 2882 C CA . GLU A 1 392 ? -17.556 -5.786 2.249 1.00 98.81 392 GLU A CA 1
ATOM 2883 C C . GLU A 1 392 ? -17.972 -4.467 2.892 1.00 98.81 392 GLU A C 1
ATOM 2885 O O . GLU A 1 392 ? -17.859 -4.319 4.111 1.00 98.81 392 GLU A O 1
ATOM 2890 N N . ARG A 1 393 ? -18.467 -3.524 2.088 1.00 98.44 393 ARG A N 1
ATOM 2891 C CA . ARG A 1 393 ? -19.006 -2.246 2.567 1.00 98.44 393 ARG A CA 1
ATOM 2892 C C . ARG A 1 393 ? -20.269 -2.486 3.401 1.00 98.44 393 ARG A C 1
ATOM 2894 O O . ARG A 1 393 ? -21.150 -3.236 2.990 1.00 98.44 393 ARG A O 1
ATOM 2901 N N . LEU A 1 394 ? -20.361 -1.841 4.564 1.00 96.56 394 LEU A N 1
ATOM 2902 C CA . LEU A 1 394 ? -21.479 -2.016 5.505 1.00 96.56 394 LEU A CA 1
ATOM 2903 C C . LEU A 1 394 ? -22.564 -0.939 5.387 1.00 96.56 394 LEU A C 1
ATOM 2905 O O . LEU A 1 394 ? -23.652 -1.115 5.932 1.00 96.56 394 LEU A O 1
ATOM 2909 N N . SER A 1 395 ? -22.286 0.172 4.701 1.00 74.81 395 SER A N 1
ATOM 2910 C CA . SER A 1 395 ? -23.216 1.305 4.599 1.00 74.81 395 SER A CA 1
ATOM 2911 C C . SER A 1 395 ? -22.933 2.199 3.422 1.00 74.81 395 SER A C 1
ATOM 2913 O O . SER A 1 395 ? -21.735 2.334 3.080 1.00 74.81 395 SER A O 1
#

Organism: NCBI:txid419477

InterPro domains:
  IPR002155 Thiolase [PIRSF000429] (1-394)
  IPR002155 Thiolase [TIGR01930] (6-392)
  IPR002155 Thiolase [cd00751] (5-379)
  IPR016039 Thiolase-like [G3DSA:3.40.47.10] (5-277)
  IPR016039 Thiolase-like [G3DSA:3.40.47.10] (125-388)
  IPR016039 Thiolase-like [SSF53901] (3-394)
  IPR020610 Thiolase, active site [PS00099] (375-388)
  IPR020613 Thiolase, conserved site [PS00737] (340-356)
  IPR020616 Thiolase, N-terminal [PF00108] (4-263)
  IPR020617 Thiolase, C-terminal [PF02803] (272-393)